Protein AF-A0AA40DIY9-F1 (afdb_monomer)

Structure (mmCIF, N/CA/C/O backbone):
data_AF-A0AA40DIY9-F1
#
_entry.id   AF-A0AA40DIY9-F1
#
loop_
_atom_site.group_PDB
_atom_site.id
_atom_site.type_symbol
_atom_site.label_atom_id
_atom_site.label_alt_id
_atom_site.label_comp_id
_atom_site.label_asym_id
_atom_site.label_entity_id
_atom_site.label_seq_id
_atom_site.pdbx_PDB_ins_code
_atom_site.Cartn_x
_atom_site.Cartn_y
_atom_site.Cartn_z
_atom_site.occupancy
_atom_site.B_iso_or_equiv
_atom_site.auth_seq_id
_atom_site.auth_comp_id
_atom_site.auth_asym_id
_atom_site.auth_atom_id
_atom_site.pdbx_PDB_model_num
ATOM 1 N N . MET A 1 1 ? -14.950 52.501 12.209 1.00 40.06 1 MET A N 1
ATOM 2 C CA . MET A 1 1 ? -16.299 52.860 12.705 1.00 40.06 1 MET A CA 1
ATOM 3 C C . MET A 1 1 ? -16.902 51.614 13.332 1.00 40.06 1 MET A C 1
ATOM 5 O O . MET A 1 1 ? -16.669 50.549 12.782 1.00 40.06 1 MET A O 1
ATOM 9 N N . VAL A 1 2 ? -17.634 51.785 14.444 1.00 35.88 2 VAL A N 1
ATOM 10 C CA . VAL A 1 2 ? -18.049 50.784 15.462 1.00 35.88 2 VAL A CA 1
ATOM 11 C C . VAL A 1 2 ? -16.877 50.374 16.380 1.00 35.88 2 VAL A C 1
ATOM 13 O O . VAL A 1 2 ? -15.946 49.741 15.910 1.00 35.88 2 VAL A O 1
ATOM 16 N N . GLY A 1 3 ? -16.747 50.739 17.662 1.00 34.16 3 GLY A N 1
ATOM 17 C CA . GLY A 1 3 ? -17.582 51.506 18.591 1.00 34.16 3 GLY A CA 1
ATOM 18 C C . GLY A 1 3 ? -18.170 50.629 19.708 1.00 34.16 3 GLY A C 1
ATOM 19 O O . GLY A 1 3 ? -18.966 49.760 19.381 1.00 34.16 3 GLY A O 1
ATOM 20 N N . VAL A 1 4 ? -17.876 50.992 20.978 1.00 34.03 4 VAL A N 1
ATOM 21 C CA . VAL A 1 4 ? -18.631 50.678 22.231 1.00 34.03 4 VAL A CA 1
ATOM 22 C C . VAL A 1 4 ? -18.328 49.291 22.856 1.00 34.03 4 VAL A C 1
ATOM 24 O O . VAL A 1 4 ? -18.263 48.313 22.130 1.00 34.03 4 VAL A O 1
ATOM 27 N N . SER A 1 5 ? -18.166 49.052 24.170 1.00 33.41 5 SER A N 1
ATOM 28 C CA . SER A 1 5 ? -17.975 49.858 25.396 1.00 33.41 5 SER A CA 1
ATOM 29 C C . SER A 1 5 ? -17.566 48.948 26.574 1.00 33.41 5 SER A C 1
ATOM 31 O O . SER A 1 5 ? -17.775 47.739 26.546 1.00 33.41 5 SER A O 1
ATOM 33 N N . HIS A 1 6 ? -17.048 49.579 27.633 1.00 38.16 6 HIS A N 1
ATOM 34 C CA . HIS A 1 6 ? -16.826 49.057 28.986 1.00 38.16 6 HIS A CA 1
ATOM 35 C C . HIS A 1 6 ? -18.091 48.584 29.734 1.00 38.16 6 HIS A C 1
ATOM 37 O O . HIS A 1 6 ? -19.139 49.213 29.635 1.00 38.16 6 HIS A O 1
ATOM 43 N N . CYS A 1 7 ? -17.906 47.586 30.607 1.00 35.97 7 CYS A N 1
ATOM 44 C CA . CYS A 1 7 ? -18.539 47.367 31.925 1.00 35.97 7 CYS A CA 1
ATOM 45 C C . CYS A 1 7 ? -17.728 46.230 32.597 1.00 35.97 7 CYS A C 1
ATOM 47 O O . CYS A 1 7 ? -17.281 45.332 31.900 1.00 35.97 7 CYS A O 1
ATOM 49 N N . GLY A 1 8 ? -17.426 46.145 33.890 1.00 31.84 8 GLY A N 1
ATOM 50 C CA . GLY A 1 8 ? -17.851 46.860 35.085 1.00 31.84 8 GLY A CA 1
ATOM 51 C C . GLY A 1 8 ? -17.705 45.887 36.268 1.00 31.84 8 GLY A C 1
ATOM 52 O O . GLY A 1 8 ? -18.360 44.856 36.286 1.00 31.84 8 GLY A O 1
ATOM 53 N N . LEU A 1 9 ? -16.786 46.208 37.184 1.00 36.03 9 LEU A N 1
ATOM 54 C CA . LEU A 1 9 ? -16.659 45.820 38.602 1.00 36.03 9 LEU A CA 1
ATOM 55 C C . LEU A 1 9 ? -17.680 44.846 39.234 1.00 36.03 9 LEU A C 1
ATOM 57 O O . LEU A 1 9 ? -18.870 45.137 39.252 1.00 36.03 9 LEU A O 1
ATOM 61 N N . ALA A 1 10 ? -17.171 43.868 40.001 1.00 37.19 10 ALA A N 1
ATOM 62 C CA . ALA A 1 10 ? -17.654 43.596 41.365 1.00 37.19 10 ALA A CA 1
ATOM 63 C C . ALA A 1 10 ? -16.645 42.762 42.180 1.00 37.19 10 ALA A C 1
ATOM 65 O O . ALA A 1 10 ? -16.487 41.560 41.995 1.00 37.19 10 ALA A O 1
ATOM 66 N N . SER A 1 11 ? -15.985 43.427 43.123 1.00 42.69 11 SER A N 1
ATOM 67 C CA . SER A 1 11 ? -15.314 42.847 44.283 1.00 42.69 11 SER A CA 1
ATOM 68 C C . SER A 1 11 ? -16.325 42.654 45.419 1.00 42.69 11 SER A C 1
ATOM 70 O O . SER A 1 11 ? -17.204 43.496 45.600 1.00 42.69 11 SER A O 1
ATOM 72 N N . ARG A 1 12 ? -16.175 41.609 46.247 1.00 37.09 12 ARG A N 1
ATOM 73 C CA . ARG A 1 12 ? -16.638 41.649 47.646 1.00 37.09 12 ARG A CA 1
ATOM 74 C C . ARG A 1 12 ? -15.785 40.778 48.584 1.00 37.09 12 ARG A C 1
ATOM 76 O O . ARG A 1 12 ? -15.276 39.753 48.135 1.00 37.09 12 ARG A O 1
ATOM 83 N N . PRO A 1 13 ? -15.626 41.181 49.862 1.00 49.66 13 PRO A N 1
ATOM 84 C CA . PRO A 1 13 ? -14.646 40.623 50.792 1.00 49.66 13 PRO A CA 1
ATOM 85 C C . PRO A 1 13 ? -15.262 39.840 51.973 1.00 49.66 13 PRO A C 1
ATOM 87 O O . PRO A 1 13 ? -16.430 40.005 52.302 1.00 49.66 13 PRO A O 1
ATOM 90 N N . GLY A 1 14 ? -14.409 39.030 52.610 1.00 39.12 14 GLY A N 1
ATOM 91 C CA . GLY A 1 14 ? -14.173 38.897 54.060 1.00 39.12 14 GLY A CA 1
ATOM 92 C C . GLY A 1 14 ? -15.314 38.780 55.090 1.00 39.12 14 GLY A C 1
ATOM 93 O O . GLY A 1 14 ? -16.112 39.690 55.259 1.00 39.12 14 GLY A O 1
ATOM 94 N N . GLY A 1 15 ? -15.177 37.756 55.948 1.00 38.31 15 GLY A N 1
ATOM 95 C CA . GLY A 1 15 ? -15.178 37.928 57.412 1.00 38.31 15 GLY A CA 1
ATOM 96 C C . GLY A 1 15 ? -16.456 37.558 58.178 1.00 38.31 15 GLY A C 1
ATOM 97 O O . GLY A 1 15 ? -17.467 38.229 58.038 1.00 38.31 15 GLY A O 1
ATOM 98 N N . HIS A 1 16 ? -16.383 36.553 59.063 1.00 41.03 16 HIS A N 1
ATOM 99 C CA . HIS A 1 16 ? -16.423 36.727 60.530 1.00 41.03 16 HIS A CA 1
ATOM 100 C C . HIS A 1 16 ? -16.767 35.444 61.311 1.00 41.03 16 HIS A C 1
ATOM 102 O O . HIS A 1 16 ? -17.679 34.684 61.005 1.00 41.03 16 HIS A O 1
ATOM 108 N N . THR A 1 17 ? -15.981 35.284 62.370 1.00 45.53 17 THR A N 1
ATOM 109 C CA . THR A 1 17 ? -16.066 34.421 63.551 1.00 45.53 17 THR A CA 1
ATOM 110 C C . THR A 1 17 ? -17.270 34.709 64.455 1.00 45.53 17 THR A C 1
ATOM 112 O O . THR A 1 17 ? -17.661 35.867 64.583 1.00 45.53 17 THR A O 1
ATOM 115 N N . GLY A 1 18 ? -17.702 33.717 65.241 1.00 36.50 18 GLY A N 1
ATOM 116 C CA . GLY A 1 18 ? -18.423 33.961 66.497 1.00 36.50 18 GLY A CA 1
ATOM 117 C C . GLY A 1 18 ? -19.209 32.755 67.007 1.00 36.50 18 GLY A C 1
ATOM 118 O O . GLY A 1 18 ? -20.277 32.460 66.489 1.00 36.50 18 GLY A O 1
ATOM 119 N N . GLY A 1 19 ? -18.686 32.069 68.030 1.00 39.91 19 GLY A N 1
ATOM 120 C CA . GLY A 1 19 ? -19.475 31.145 68.855 1.00 39.91 19 GLY A CA 1
ATOM 121 C C . GLY A 1 19 ? -20.434 31.898 69.782 1.00 39.91 19 GLY A C 1
ATOM 122 O O . GLY A 1 19 ? -20.435 33.116 69.765 1.00 39.91 19 GLY A O 1
ATOM 123 N N . TRP A 1 20 ? -21.239 31.176 70.563 1.00 38.78 20 TRP A N 1
ATOM 124 C CA . TRP A 1 20 ? -21.561 31.388 71.989 1.00 38.78 20 TRP A CA 1
ATOM 125 C C . TRP A 1 20 ? -22.696 30.425 72.384 1.00 38.78 20 TRP A C 1
ATOM 127 O O . TRP A 1 20 ? -23.584 30.104 71.599 1.00 38.78 20 TRP A O 1
ATOM 137 N N . TRP A 1 21 ? -22.576 29.905 73.600 1.00 37.34 21 TRP A N 1
ATOM 138 C CA . TRP A 1 21 ? -23.394 28.873 74.234 1.00 37.34 21 TRP A CA 1
ATOM 139 C C . TRP A 1 21 ? -24.618 29.445 74.975 1.00 37.34 21 TRP A C 1
ATOM 141 O O . TRP A 1 21 ? -24.614 30.615 75.357 1.00 37.34 21 TRP A O 1
ATOM 151 N N . SER A 1 22 ? -25.511 28.516 75.365 1.00 37.97 22 SER A N 1
ATOM 152 C CA . SER A 1 22 ? -26.313 28.478 76.614 1.00 37.97 22 SER A CA 1
ATOM 153 C C . SER A 1 22 ? -27.826 28.839 76.541 1.00 37.97 22 SER A C 1
ATOM 155 O O . SER A 1 22 ? -28.269 29.380 75.534 1.00 37.97 22 SER A O 1
ATOM 157 N N . PRO A 1 23 ? -28.666 28.428 77.528 1.00 55.81 23 PRO A N 1
ATOM 158 C CA . PRO A 1 23 ? -29.542 27.250 77.395 1.00 55.81 23 PRO A CA 1
ATOM 159 C C . PRO A 1 23 ? -31.010 27.483 77.856 1.00 55.81 23 PRO A C 1
ATOM 161 O O . PRO A 1 23 ? -31.366 28.574 78.286 1.00 55.81 23 PRO A O 1
ATOM 164 N N . ALA A 1 24 ? -31.794 26.389 77.879 1.00 36.84 24 ALA A N 1
ATOM 165 C CA . ALA A 1 24 ? -32.892 26.060 78.816 1.00 36.84 24 ALA A CA 1
ATOM 166 C C . ALA A 1 24 ? -34.335 25.957 78.269 1.00 36.84 24 ALA A C 1
ATOM 168 O O . ALA A 1 24 ? -34.846 26.862 77.625 1.00 36.84 24 ALA A O 1
ATOM 169 N N . GLY A 1 25 ? -34.991 24.862 78.699 1.00 34.62 25 GLY A N 1
ATOM 170 C CA . GLY A 1 25 ? -36.447 24.654 78.787 1.00 34.62 25 GLY A CA 1
ATOM 171 C C . GLY A 1 25 ? -37.107 24.276 77.461 1.00 34.62 25 GLY A C 1
ATOM 172 O O . GLY A 1 25 ? -36.990 25.005 76.496 1.00 34.62 25 GLY A O 1
ATOM 173 N N . GLY A 1 26 ? -37.809 23.161 77.287 1.00 38.66 26 GLY A N 1
ATOM 174 C CA . GLY A 1 26 ? -38.657 22.410 78.206 1.00 38.66 26 GLY A CA 1
ATOM 175 C C . GLY A 1 26 ? -39.957 22.099 77.445 1.00 38.66 26 GLY A C 1
ATOM 176 O O . GLY A 1 26 ? -40.396 22.929 76.664 1.00 38.66 26 GLY A O 1
ATOM 177 N N . GLN A 1 27 ? -40.552 20.929 77.697 1.00 46.62 27 GLN A N 1
ATOM 178 C CA . GLN A 1 27 ? -41.795 20.398 77.098 1.00 46.62 27 GLN A CA 1
ATOM 179 C C . GLN A 1 27 ? -41.682 19.808 75.685 1.00 46.62 27 GLN A C 1
ATOM 181 O O . GLN A 1 27 ? -41.658 20.512 74.694 1.00 46.62 27 GLN A O 1
ATOM 186 N N . GLU A 1 28 ? -41.678 18.475 75.619 1.00 42.97 28 GLU A N 1
ATOM 187 C CA . GLU A 1 28 ? -42.748 17.676 74.996 1.00 42.97 28 GLU A CA 1
ATOM 188 C C . GLU A 1 28 ? -42.272 16.223 74.929 1.00 42.97 28 GLU A C 1
ATOM 190 O O . GLU A 1 28 ? -41.480 15.813 74.086 1.00 42.97 28 GLU A O 1
ATOM 195 N N . ARG A 1 29 ? -42.711 15.419 75.897 1.00 48.06 29 ARG A N 1
ATOM 196 C CA . ARG A 1 29 ? -42.368 13.999 75.984 1.00 48.06 29 ARG A CA 1
ATOM 197 C C . ARG A 1 29 ? -43.652 13.187 76.057 1.00 48.06 29 ARG A C 1
ATOM 199 O O . ARG A 1 29 ? -43.881 12.586 77.087 1.00 48.06 29 ARG A O 1
ATOM 206 N N . TYR A 1 30 ? -44.476 13.190 75.003 1.00 48.62 30 TYR A N 1
ATOM 207 C CA . TYR A 1 30 ? -45.591 12.237 74.836 1.00 48.62 30 TYR A CA 1
ATOM 208 C C . TYR A 1 30 ? -46.055 12.081 73.366 1.00 48.62 30 TYR A C 1
ATOM 210 O O . TYR A 1 30 ? -47.241 12.183 73.096 1.00 48.62 30 TYR A O 1
ATOM 218 N N . GLN A 1 31 ? -45.164 11.805 72.398 1.00 48.78 31 GLN A N 1
ATOM 219 C CA . GLN A 1 31 ? -45.584 11.349 71.045 1.00 48.78 31 GLN A CA 1
ATOM 220 C C . GLN A 1 31 ? -44.638 10.334 70.354 1.00 48.78 31 GLN A C 1
ATOM 222 O O . GLN A 1 31 ? -44.775 10.052 69.168 1.00 48.78 31 GLN A O 1
ATOM 227 N N . HIS A 1 32 ? -43.687 9.715 71.061 1.00 48.44 32 HIS A N 1
ATOM 228 C CA . HIS A 1 32 ? -42.569 9.024 70.391 1.00 48.44 32 HIS A CA 1
ATOM 229 C C . HIS A 1 32 ? -42.749 7.536 70.027 1.00 48.44 32 HIS A C 1
ATOM 231 O O . HIS A 1 32 ? -41.785 6.919 69.577 1.00 48.44 32 HIS A O 1
ATOM 237 N N . SER A 1 33 ? -43.942 6.944 70.160 1.00 48.38 33 SER A N 1
ATOM 238 C CA . SER A 1 33 ? -44.125 5.502 69.883 1.00 48.38 33 SER A CA 1
ATOM 239 C C . SER A 1 33 ? -44.845 5.151 68.578 1.00 48.38 33 SER A C 1
ATOM 241 O O . SER A 1 33 ? -44.789 3.990 68.188 1.00 48.38 33 SER A O 1
ATOM 243 N N . TYR A 1 34 ? -45.415 6.116 67.847 1.00 48.53 34 TYR A N 1
ATOM 244 C CA . TYR A 1 34 ? -45.903 5.873 66.475 1.00 48.53 34 TYR A CA 1
ATOM 245 C C . TYR A 1 34 ? -44.828 6.121 65.397 1.00 48.53 34 TYR A C 1
ATOM 247 O O . TYR A 1 34 ? -44.904 5.585 64.300 1.00 48.53 34 TYR A O 1
ATOM 255 N N . SER A 1 35 ? -43.749 6.834 65.738 1.00 56.72 35 SER A N 1
ATOM 256 C CA . SER A 1 35 ? -42.709 7.257 64.788 1.00 56.72 35 SER A CA 1
ATOM 257 C C . SER A 1 35 ? -41.799 6.125 64.281 1.00 56.72 35 SER A C 1
ATOM 259 O O . SER A 1 35 ? -41.345 6.179 63.141 1.00 56.72 35 SER A O 1
ATOM 261 N N . ILE A 1 36 ? -41.532 5.080 65.075 1.00 59.09 36 ILE A N 1
ATOM 262 C CA . ILE A 1 36 ? -40.576 4.027 64.672 1.00 59.09 36 ILE A CA 1
ATOM 263 C C . ILE A 1 36 ? -41.173 3.087 63.615 1.00 59.09 36 ILE A C 1
ATOM 265 O O . ILE A 1 36 ? -40.445 2.607 62.744 1.00 59.09 36 ILE A O 1
ATOM 269 N N . PHE A 1 37 ? -42.482 2.823 63.673 1.00 62.56 37 PHE A N 1
ATOM 270 C CA . PHE A 1 37 ? -43.144 1.966 62.686 1.00 62.56 37 PHE A CA 1
ATOM 271 C C . PHE A 1 37 ? -43.248 2.670 61.326 1.00 62.56 37 PHE A C 1
ATOM 273 O O . PHE A 1 37 ? -42.903 2.068 60.309 1.00 62.56 37 PHE A O 1
ATOM 280 N N . ASP A 1 38 ? -43.581 3.963 61.321 1.00 70.25 38 ASP A N 1
ATOM 281 C CA . ASP A 1 38 ? -43.620 4.780 60.102 1.00 70.25 38 ASP A CA 1
ATOM 282 C C . ASP A 1 38 ? -42.229 5.002 59.491 1.00 70.25 38 ASP A C 1
ATOM 284 O O . ASP A 1 38 ? -42.074 4.930 58.273 1.00 70.25 38 ASP A O 1
ATOM 288 N N . LEU A 1 39 ? -41.184 5.173 60.314 1.00 76.69 39 LEU A N 1
ATOM 289 C CA . LEU A 1 39 ? -39.798 5.291 59.835 1.00 76.69 39 LEU A CA 1
ATOM 290 C C . LEU A 1 39 ? -39.308 4.017 59.137 1.00 76.69 39 LEU A C 1
ATOM 292 O O . LEU A 1 39 ? -38.658 4.094 58.094 1.00 76.69 39 LEU A O 1
ATOM 296 N N . LYS A 1 40 ? -39.635 2.837 59.680 1.00 78.19 40 LYS A N 1
ATOM 297 C CA . LYS A 1 40 ? -39.294 1.560 59.034 1.00 78.19 40 LYS A CA 1
ATOM 298 C C . LYS A 1 40 ? -40.066 1.368 57.733 1.00 78.19 40 LYS A C 1
ATOM 300 O O . LYS A 1 40 ? -39.484 0.923 56.746 1.00 78.19 40 LYS A O 1
ATOM 305 N N . HIS A 1 41 ? -41.339 1.755 57.711 1.00 80.50 41 HIS A N 1
ATOM 306 C CA . HIS A 1 41 ? -42.162 1.673 56.510 1.00 80.50 41 HIS A CA 1
ATOM 307 C C . HIS A 1 41 ? -41.680 2.639 55.411 1.00 80.50 41 HIS A C 1
ATOM 309 O O . HIS A 1 41 ? -41.638 2.261 54.239 1.00 80.50 41 HIS A O 1
ATOM 315 N N . GLN A 1 42 ? -41.252 3.855 55.769 1.00 83.06 42 GLN A N 1
ATOM 316 C CA . GLN A 1 42 ? -40.657 4.809 54.827 1.00 83.06 42 GLN A CA 1
ATOM 317 C C . GLN A 1 42 ? -39.306 4.336 54.286 1.00 83.06 42 GLN A C 1
ATOM 319 O O . GLN A 1 42 ? -39.071 4.430 53.082 1.00 83.06 42 GLN A O 1
ATOM 324 N N . GLN A 1 43 ? -38.431 3.786 55.135 1.00 87.00 43 GLN A N 1
ATOM 325 C CA . GLN A 1 43 ? -37.158 3.223 54.672 1.00 87.00 43 GLN A CA 1
ATOM 326 C C . GLN A 1 43 ? -37.367 2.052 53.711 1.00 87.00 43 GLN A C 1
ATOM 328 O O . GLN A 1 43 ? -36.678 1.954 52.696 1.00 87.00 43 GLN A O 1
ATOM 333 N N . GLN A 1 44 ? -38.341 1.187 53.994 1.00 89.75 44 GLN A N 1
ATOM 334 C CA . GLN A 1 44 ? -38.646 0.050 53.133 1.00 89.75 44 GLN A CA 1
ATOM 335 C C . GLN A 1 44 ? -39.222 0.493 51.779 1.00 89.75 44 GLN A C 1
ATOM 337 O O . GLN A 1 44 ? -38.835 -0.052 50.746 1.00 89.75 44 GLN A O 1
ATOM 342 N N . GLN A 1 45 ? -40.073 1.524 51.757 1.00 87.75 45 GLN A N 1
ATOM 343 C CA . GLN A 1 45 ? -40.572 2.113 50.509 1.00 87.75 45 GLN A CA 1
ATOM 344 C C . GLN A 1 45 ? -39.465 2.803 49.701 1.00 87.75 45 GLN A C 1
ATOM 346 O O . GLN A 1 45 ? -39.414 2.636 48.484 1.00 87.75 45 GLN A O 1
ATOM 351 N N . GLN A 1 46 ? -38.542 3.523 50.347 1.00 89.44 46 GLN A N 1
ATOM 352 C CA . GLN A 1 46 ? -37.397 4.128 49.655 1.00 89.44 46 GLN A CA 1
ATOM 353 C C . GLN A 1 46 ? -36.467 3.076 49.044 1.00 89.44 46 GLN A C 1
ATOM 355 O O . GLN A 1 46 ? -36.028 3.244 47.907 1.00 89.44 46 GLN A O 1
ATOM 360 N N . GLN A 1 47 ? -36.205 1.973 49.750 1.00 89.06 47 GLN A N 1
ATOM 361 C CA . GLN A 1 47 ? -35.409 0.871 49.203 1.00 89.06 47 GLN A CA 1
ATOM 362 C C . GLN A 1 47 ? -36.100 0.193 48.017 1.00 89.06 47 GLN A C 1
ATOM 364 O O . GLN A 1 47 ? -35.447 -0.076 47.011 1.00 89.06 47 GLN A O 1
ATOM 369 N N . GLN A 1 48 ? -37.413 -0.041 48.093 1.00 89.56 48 GLN A N 1
ATOM 370 C CA . GLN A 1 48 ? -38.170 -0.598 46.968 1.00 89.56 48 GLN A CA 1
ATOM 371 C C . GLN A 1 48 ? -38.173 0.343 45.760 1.00 89.56 48 GLN A C 1
ATOM 373 O O . GLN A 1 48 ? -38.007 -0.116 44.633 1.00 89.56 48 GLN A O 1
ATOM 378 N N . HIS A 1 49 ? -38.291 1.653 45.984 1.00 87.62 49 HIS A N 1
ATOM 379 C CA . HIS A 1 49 ? -38.259 2.631 44.903 1.00 87.62 49 HIS A CA 1
ATOM 380 C C . HIS A 1 49 ? -36.872 2.726 44.250 1.00 87.62 49 HIS A C 1
ATOM 382 O O . HIS A 1 49 ? -36.779 2.763 43.029 1.00 87.62 49 HIS A O 1
ATOM 388 N N . GLN A 1 50 ? -35.786 2.671 45.030 1.00 87.31 50 GLN A N 1
ATOM 389 C CA . GLN A 1 50 ? -34.425 2.600 44.481 1.00 87.31 50 GLN A CA 1
ATOM 390 C C . GLN A 1 50 ? -34.178 1.304 43.698 1.00 87.31 50 GLN A C 1
ATOM 392 O O . GLN A 1 50 ? -33.543 1.342 42.648 1.00 87.31 50 GLN A O 1
ATOM 397 N N . GLN A 1 51 ? -34.696 0.164 44.166 1.00 83.19 51 GLN A N 1
ATOM 398 C CA . GLN A 1 51 ? -34.592 -1.104 43.436 1.00 83.19 51 GLN A CA 1
ATOM 399 C C . GLN A 1 51 ? -35.390 -1.080 42.129 1.00 83.19 51 GLN A C 1
ATOM 401 O O . GLN A 1 51 ? -34.880 -1.536 41.108 1.00 83.19 51 GLN A O 1
ATOM 406 N N . GLN A 1 52 ? -36.594 -0.499 42.132 1.00 84.50 52 GLN A N 1
ATOM 407 C CA . GLN A 1 52 ? -37.390 -0.315 40.917 1.00 84.50 52 GLN A CA 1
ATOM 408 C C . GLN A 1 52 ? -36.727 0.651 39.938 1.00 84.50 52 GLN A C 1
ATOM 410 O O . GLN A 1 52 ? -36.679 0.345 38.754 1.00 84.50 52 GLN A O 1
ATOM 415 N N . GLN A 1 53 ? -36.144 1.758 40.409 1.00 80.75 53 GLN A N 1
ATOM 416 C CA . GLN A 1 53 ? -35.386 2.669 39.548 1.00 80.75 53 GLN A CA 1
ATOM 417 C C . GLN A 1 53 ? -34.133 1.999 38.973 1.00 80.75 53 GLN A C 1
ATOM 419 O O . GLN A 1 53 ? -33.827 2.206 37.809 1.00 80.75 53 GLN A O 1
ATOM 424 N N . GLN A 1 54 ? -33.433 1.149 39.731 1.00 72.69 54 GLN A N 1
ATOM 425 C CA . GLN A 1 54 ? -32.301 0.378 39.202 1.00 72.69 54 GLN A CA 1
ATOM 426 C C . GLN A 1 54 ? -32.728 -0.713 38.210 1.00 72.69 54 GLN A C 1
ATOM 428 O O . GLN A 1 54 ? -31.982 -1.007 37.279 1.00 72.69 54 GLN A O 1
ATOM 433 N N . GLN A 1 55 ? -33.899 -1.329 38.393 1.00 66.62 55 GLN A N 1
ATOM 434 C CA . GLN A 1 55 ? -34.448 -2.296 37.438 1.00 66.62 55 GLN A CA 1
ATOM 435 C C . GLN A 1 55 ? -34.943 -1.615 36.165 1.00 66.62 55 GLN A C 1
ATOM 437 O O . GLN A 1 55 ? -34.564 -2.053 35.088 1.00 66.62 55 GLN A O 1
ATOM 442 N N . GLN A 1 56 ? -35.683 -0.511 36.278 1.00 67.69 56 GLN A N 1
ATOM 443 C CA . GLN A 1 56 ? -36.093 0.290 35.127 1.00 67.69 56 GLN A CA 1
ATOM 444 C C . GLN A 1 56 ? -34.890 0.881 34.405 1.00 67.69 56 GLN A C 1
ATOM 446 O O . GLN A 1 56 ? -34.845 0.801 33.194 1.00 67.69 56 GLN A O 1
ATOM 451 N N . HIS A 1 57 ? -33.858 1.355 35.107 1.00 63.00 57 HIS A N 1
ATOM 452 C CA . HIS A 1 57 ? -32.631 1.810 34.454 1.00 63.00 57 HIS A CA 1
ATOM 453 C C . HIS A 1 57 ? -31.902 0.663 33.735 1.00 63.00 57 HIS A C 1
ATOM 455 O O . HIS A 1 57 ? -31.300 0.908 32.703 1.00 63.00 57 HIS A O 1
ATOM 461 N N . LYS A 1 58 ? -31.974 -0.588 34.215 1.00 55.78 58 LYS A N 1
ATOM 462 C CA . LYS A 1 58 ? -31.421 -1.765 33.511 1.00 55.78 58 LYS A CA 1
ATOM 463 C C . LYS A 1 58 ? -32.282 -2.242 32.335 1.00 55.78 58 LYS A C 1
ATOM 465 O O . LYS A 1 58 ? -31.741 -2.806 31.386 1.00 55.78 58 LYS A O 1
ATOM 470 N N . GLU A 1 59 ? -33.599 -2.061 32.409 1.00 55.88 59 GLU A N 1
ATOM 471 C CA . GLU A 1 59 ? -34.548 -2.390 31.338 1.00 55.88 59 GLU A CA 1
ATOM 472 C C . GLU A 1 59 ? -34.575 -1.304 30.245 1.00 55.88 59 GLU A C 1
ATOM 474 O O . GLU A 1 59 ? -34.562 -1.648 29.066 1.00 55.88 59 GLU A O 1
ATOM 479 N N . ASP A 1 60 ? -34.496 -0.021 30.616 1.00 56.22 60 ASP A N 1
ATOM 480 C CA . ASP A 1 60 ? -34.361 1.140 29.720 1.00 56.22 60 ASP A CA 1
ATOM 481 C C . ASP A 1 60 ? -32.941 1.271 29.152 1.00 56.22 60 ASP A C 1
ATOM 483 O O . ASP A 1 60 ? -32.776 1.701 28.012 1.00 56.22 60 ASP A O 1
ATOM 487 N N . GLU A 1 61 ? -31.907 0.817 29.877 1.00 51.62 61 GLU A N 1
ATOM 488 C CA . GLU A 1 61 ? -30.580 0.583 29.283 1.00 51.62 61 GLU A CA 1
ATOM 489 C C . GLU A 1 61 ? -30.584 -0.558 28.275 1.00 51.62 61 GLU A C 1
ATOM 491 O O . GLU A 1 61 ? -29.541 -0.786 27.658 1.00 51.62 61 GLU A O 1
ATOM 496 N N . GLY A 1 62 ? -31.720 -1.260 28.115 1.00 47.09 62 GLY A N 1
ATOM 497 C CA . GLY A 1 62 ? -31.956 -2.258 27.088 1.00 47.09 62 GLY A CA 1
ATOM 498 C C . GLY A 1 62 ? -30.685 -3.035 26.848 1.00 47.09 62 GLY A C 1
ATOM 499 O O . GLY A 1 62 ? -30.111 -2.880 25.767 1.00 47.09 62 GLY A O 1
ATOM 500 N N . ILE A 1 63 ? -30.190 -3.730 27.894 1.00 50.97 63 ILE A N 1
ATOM 501 C CA . ILE A 1 63 ? -28.927 -4.476 27.866 1.00 50.97 63 ILE A CA 1
ATOM 502 C C . ILE A 1 63 ? -29.065 -5.487 26.740 1.00 50.97 63 ILE A C 1
ATOM 504 O O . ILE A 1 63 ? -29.505 -6.623 26.903 1.00 50.97 63 ILE A O 1
ATOM 508 N N . THR A 1 64 ? -28.733 -5.017 25.551 1.00 54.34 64 THR A N 1
ATOM 509 C CA . THR A 1 64 ? -28.691 -5.785 24.340 1.00 54.34 64 THR A CA 1
ATOM 510 C C . THR A 1 64 ? -27.499 -6.663 24.619 1.00 54.34 64 THR A C 1
ATOM 512 O O . THR A 1 64 ? -26.368 -6.182 24.680 1.00 54.34 64 THR A O 1
ATOM 515 N N . ILE A 1 65 ? -27.757 -7.920 24.976 1.00 54.81 65 ILE A N 1
ATOM 516 C CA . ILE A 1 65 ? -26.701 -8.895 25.201 1.00 54.81 65 ILE A CA 1
ATOM 517 C C . ILE A 1 65 ? -26.079 -9.109 23.827 1.00 54.81 65 ILE A C 1
ATOM 519 O O . ILE A 1 65 ? -26.531 -9.939 23.040 1.00 54.81 65 ILE A O 1
ATOM 523 N N . TYR A 1 66 ? -25.090 -8.280 23.503 1.00 61.12 66 TYR A N 1
ATOM 524 C CA . TYR A 1 66 ? -24.360 -8.399 22.261 1.00 61.12 66 TYR A CA 1
ATOM 525 C C . TYR A 1 66 ? -23.659 -9.746 22.297 1.00 61.12 66 TYR A C 1
ATOM 527 O O . TYR A 1 66 ? -22.943 -10.076 23.248 1.00 61.12 66 TYR A O 1
ATOM 535 N N . ARG A 1 67 ? -23.904 -10.552 21.269 1.00 67.75 67 ARG A N 1
ATOM 536 C CA . ARG A 1 67 ? -23.249 -11.842 21.125 1.00 67.75 67 ARG A CA 1
ATOM 537 C C . ARG A 1 67 ? -21.752 -11.571 21.002 1.00 67.75 67 ARG A C 1
ATOM 539 O O . ARG A 1 67 ? -21.310 -10.999 20.012 1.00 67.75 67 ARG A O 1
ATOM 546 N N . VAL A 1 68 ? -20.979 -11.948 22.019 1.00 69.75 68 VAL A N 1
ATOM 547 C CA . VAL A 1 68 ? -19.517 -11.921 21.927 1.00 69.75 68 VAL A CA 1
ATOM 548 C C . VAL A 1 68 ? -19.138 -12.950 20.875 1.00 69.75 68 VAL A C 1
ATOM 550 O O . VAL A 1 68 ? -19.274 -14.158 21.083 1.00 69.75 68 VAL A O 1
ATOM 553 N N . GLU A 1 69 ? -18.752 -12.470 19.703 1.00 79.94 69 GLU A N 1
ATOM 554 C CA . GLU A 1 69 ? -18.329 -13.349 18.632 1.00 79.94 69 GLU A CA 1
ATOM 555 C C . GLU A 1 69 ? -16.968 -13.952 18.947 1.00 79.94 69 GLU A C 1
ATOM 557 O O . GLU A 1 69 ? -16.051 -13.286 19.427 1.00 79.94 69 GLU A O 1
ATOM 562 N N . THR A 1 70 ? -16.829 -15.241 18.660 1.00 88.94 70 THR A N 1
ATOM 563 C CA . THR A 1 70 ? -15.556 -15.932 18.825 1.00 88.94 70 THR A CA 1
ATOM 564 C C . THR A 1 70 ? -14.632 -15.626 17.640 1.00 88.94 70 THR A C 1
ATOM 566 O O . THR A 1 70 ? -15.118 -15.444 16.516 1.00 88.94 70 THR A O 1
ATOM 569 N N . PRO A 1 71 ? -13.298 -15.661 17.828 1.00 89.88 71 PRO A N 1
ATOM 570 C CA . PRO A 1 71 ? -12.342 -15.530 16.725 1.00 89.88 71 PRO A CA 1
ATOM 571 C C . PRO A 1 71 ? -12.596 -16.528 15.588 1.00 89.88 71 PRO A C 1
ATOM 573 O O . PRO A 1 71 ? -12.399 -16.207 14.421 1.00 89.88 71 PRO A O 1
ATOM 576 N N . LEU A 1 72 ? -13.107 -17.723 15.909 1.00 93.94 72 LEU A N 1
ATOM 577 C CA . LEU A 1 72 ? -13.475 -18.729 14.913 1.00 93.94 72 LEU A CA 1
ATOM 578 C C . LEU A 1 72 ? -14.627 -18.264 14.007 1.00 93.94 72 LEU A C 1
ATOM 580 O O . LEU A 1 72 ? -14.559 -18.464 12.798 1.00 93.94 72 LEU A O 1
ATOM 584 N N . SER A 1 73 ? -15.660 -17.621 14.564 1.00 92.62 73 SER A N 1
ATOM 585 C CA . SER A 1 73 ? -16.773 -17.063 13.776 1.00 92.62 73 SER A CA 1
ATOM 586 C C . SER A 1 73 ? -16.270 -16.007 12.788 1.00 92.62 73 SER A C 1
ATOM 588 O O . SER A 1 73 ? -16.578 -16.051 11.595 1.00 92.62 73 SER A O 1
ATOM 590 N N . ARG A 1 74 ? -15.415 -15.097 13.270 1.00 93.19 74 ARG A N 1
ATOM 591 C CA . ARG A 1 74 ? -14.778 -14.058 12.446 1.00 93.19 74 ARG A CA 1
ATOM 592 C C . ARG A 1 74 ? -13.885 -14.665 11.366 1.00 93.19 74 ARG A C 1
ATOM 594 O O . ARG A 1 74 ? -13.949 -14.238 10.217 1.00 93.19 74 ARG A O 1
ATOM 601 N N . ALA A 1 75 ? -13.120 -15.704 11.701 1.00 95.88 75 ALA A N 1
ATOM 602 C CA . ALA A 1 75 ? -12.267 -16.414 10.751 1.00 95.88 75 ALA A CA 1
ATOM 603 C C . ALA A 1 75 ? -13.078 -17.048 9.619 1.00 95.88 75 ALA A C 1
ATOM 605 O O . ALA A 1 75 ? -12.723 -16.884 8.456 1.00 95.88 75 ALA A O 1
ATOM 606 N N . VAL A 1 76 ? -14.198 -17.706 9.932 1.00 96.50 76 VAL A N 1
ATOM 607 C CA . VAL A 1 76 ? -15.083 -18.283 8.908 1.00 96.50 76 VAL A CA 1
ATOM 608 C C . VAL A 1 76 ? -15.649 -17.192 7.994 1.00 96.50 76 VAL A C 1
ATOM 610 O O . VAL A 1 76 ? -15.623 -17.352 6.774 1.00 96.50 76 VAL A O 1
ATOM 613 N N . ARG A 1 77 ? -16.104 -16.062 8.555 1.00 94.88 77 ARG A N 1
ATOM 614 C CA . ARG A 1 77 ? -16.627 -14.930 7.765 1.00 94.88 77 ARG A CA 1
ATOM 615 C C . ARG A 1 77 ? -15.562 -14.295 6.868 1.00 94.88 77 ARG A C 1
ATOM 617 O O . ARG A 1 77 ? -15.894 -13.886 5.761 1.00 94.88 77 ARG A O 1
ATOM 624 N N . ALA A 1 78 ? -14.305 -14.267 7.307 1.00 96.56 78 ALA A N 1
ATOM 625 C CA . ALA A 1 78 ? -13.188 -13.678 6.573 1.00 96.56 78 ALA A CA 1
ATOM 626 C C . ALA A 1 78 ? -12.469 -14.634 5.602 1.00 96.56 78 ALA A C 1
ATOM 628 O O . ALA A 1 78 ? -11.550 -14.197 4.908 1.00 96.56 78 ALA A O 1
ATOM 629 N N . LEU A 1 79 ? -12.881 -15.905 5.484 1.00 97.94 79 LEU A N 1
ATOM 630 C CA . LEU A 1 79 ? -12.315 -16.851 4.504 1.00 97.94 79 LEU A CA 1
ATOM 631 C C . LEU A 1 79 ? -12.228 -16.310 3.064 1.00 97.94 79 LEU A C 1
ATOM 633 O O . LEU A 1 79 ? -11.235 -16.619 2.400 1.00 97.94 79 LEU A O 1
ATOM 637 N N . PRO A 1 80 ? -13.175 -15.488 2.560 1.00 98.38 80 PRO A N 1
ATOM 638 C CA . PRO A 1 80 ? -13.045 -14.901 1.230 1.00 98.38 80 PRO A CA 1
ATOM 639 C C . PRO A 1 80 ? -11.760 -14.077 1.026 1.00 98.38 80 PRO A C 1
ATOM 641 O O . PRO A 1 80 ? -11.234 -14.070 -0.082 1.00 98.38 80 PRO A O 1
ATOM 644 N N . LEU A 1 81 ? -11.186 -13.464 2.072 1.00 98.25 81 LEU A N 1
ATOM 645 C CA . LEU A 1 81 ? -9.881 -12.790 1.977 1.00 98.25 81 LEU A CA 1
ATOM 646 C C . LEU A 1 81 ? -8.745 -13.782 1.684 1.00 98.25 81 LEU A C 1
ATOM 648 O O . LEU A 1 81 ? -7.882 -13.508 0.853 1.00 98.25 81 LEU A O 1
ATOM 652 N N . LEU A 1 82 ? -8.755 -14.963 2.309 1.00 98.25 82 LEU A N 1
ATOM 653 C CA . LEU A 1 82 ? -7.758 -16.003 2.027 1.00 98.25 82 LEU A CA 1
ATOM 654 C C . LEU A 1 82 ? -7.934 -16.588 0.624 1.00 98.25 82 LEU A C 1
ATOM 656 O O . LEU A 1 82 ? -6.942 -16.868 -0.046 1.00 98.25 82 LEU A O 1
ATOM 660 N N . LEU A 1 83 ? -9.178 -16.723 0.152 1.00 97.69 83 LEU A N 1
ATOM 661 C CA . LEU A 1 83 ? -9.444 -17.132 -1.227 1.00 97.69 83 LEU A CA 1
ATOM 662 C C . LEU A 1 83 ? -8.858 -16.126 -2.225 1.00 97.69 83 LEU A C 1
ATOM 664 O O . LEU A 1 83 ? -8.208 -16.551 -3.174 1.00 97.69 83 LEU A O 1
ATOM 668 N N . ILE A 1 84 ? -9.007 -14.817 -1.982 1.00 97.50 84 ILE A N 1
ATOM 669 C CA . ILE A 1 84 ? -8.371 -13.776 -2.807 1.00 97.50 84 ILE A CA 1
ATOM 670 C C . ILE A 1 84 ? -6.851 -13.974 -2.864 1.00 97.50 84 ILE A C 1
ATOM 672 O O . ILE A 1 84 ? -6.291 -13.942 -3.952 1.00 97.50 84 ILE A O 1
ATOM 676 N N . SER A 1 85 ? -6.191 -14.242 -1.732 1.00 97.12 85 SER A N 1
ATOM 677 C CA . SER A 1 85 ? -4.741 -14.499 -1.698 1.00 97.12 85 SER A CA 1
ATOM 678 C C . SER A 1 85 ? -4.339 -15.719 -2.542 1.00 97.12 85 SER A C 1
ATOM 680 O O . SER A 1 85 ? -3.384 -15.652 -3.315 1.00 97.12 85 SER A O 1
ATOM 682 N N . VAL A 1 86 ? -5.100 -16.819 -2.455 1.00 95.62 86 VAL A N 1
ATOM 683 C CA . VAL A 1 86 ? -4.862 -18.028 -3.264 1.00 95.62 86 VAL A CA 1
ATOM 684 C C . VAL A 1 86 ? -5.038 -17.740 -4.755 1.00 95.62 86 VAL A C 1
ATOM 686 O O . VAL A 1 86 ? -4.184 -18.126 -5.551 1.00 95.62 86 VAL A O 1
ATOM 689 N N . PHE A 1 87 ? -6.109 -17.042 -5.139 1.00 94.25 87 PHE A N 1
ATOM 690 C CA . PHE A 1 87 ? -6.337 -16.664 -6.535 1.00 94.25 87 PHE A CA 1
ATOM 691 C C . PHE A 1 87 ? -5.259 -15.709 -7.053 1.00 94.25 87 PHE A C 1
ATOM 693 O O . PHE A 1 87 ? -4.748 -15.917 -8.151 1.00 94.25 87 PHE A O 1
ATOM 700 N N . ALA A 1 88 ? -4.853 -14.720 -6.256 1.00 94.12 88 ALA A N 1
ATOM 701 C CA . ALA A 1 88 ? -3.766 -13.812 -6.599 1.00 94.12 88 ALA A CA 1
ATOM 702 C C . ALA A 1 88 ? -2.453 -14.571 -6.843 1.00 94.12 88 ALA A C 1
ATOM 704 O O . ALA A 1 88 ? -1.782 -14.333 -7.845 1.00 94.12 88 ALA A O 1
ATOM 705 N N . TYR A 1 89 ? -2.132 -15.549 -5.990 1.00 92.50 89 TYR A N 1
ATOM 706 C CA . TYR A 1 89 ? -0.940 -16.382 -6.151 1.00 92.50 89 TYR A CA 1
ATOM 707 C C . TYR A 1 89 ? -0.988 -17.233 -7.429 1.00 92.50 89 TYR A C 1
ATOM 709 O O . TYR A 1 89 ? 0.030 -17.414 -8.094 1.00 92.50 89 TYR A O 1
ATOM 717 N N . GLN A 1 90 ? -2.170 -17.737 -7.796 1.00 89.81 90 GLN A N 1
ATOM 718 C CA . GLN A 1 90 ? -2.361 -18.484 -9.041 1.00 89.81 90 GLN A CA 1
ATOM 719 C C . GLN A 1 90 ? -2.200 -17.596 -10.279 1.00 89.81 90 GLN A C 1
ATOM 721 O O . GLN A 1 90 ? -1.528 -18.003 -11.221 1.00 89.81 90 GLN A O 1
ATOM 726 N N . VAL A 1 91 ? -2.771 -16.385 -10.263 1.00 88.00 91 VAL A N 1
ATOM 727 C CA . VAL A 1 91 ? -2.642 -15.395 -11.349 1.00 88.00 91 VAL A CA 1
ATOM 728 C C . VAL A 1 91 ? -1.192 -14.977 -11.560 1.00 88.00 91 VAL A C 1
ATOM 730 O O . VAL A 1 91 ? -0.768 -14.750 -12.688 1.00 88.00 91 VAL A O 1
ATOM 733 N N . TRP A 1 92 ? -0.420 -14.901 -10.478 1.00 80.81 92 TRP A N 1
ATOM 734 C CA . TRP A 1 92 ? 0.974 -14.489 -10.521 1.00 80.81 92 TRP A CA 1
ATOM 735 C C . TRP A 1 92 ? 1.870 -15.398 -11.379 1.00 80.81 92 TRP A C 1
ATOM 737 O O . TRP A 1 92 ? 2.952 -14.947 -11.747 1.00 80.81 92 TRP A O 1
ATOM 747 N N . CYS A 1 93 ? 1.457 -16.640 -11.699 1.00 76.56 93 CYS A N 1
ATOM 748 C CA . CYS A 1 93 ? 2.161 -17.608 -12.565 1.00 76.56 93 CYS A CA 1
ATOM 749 C C . CYS A 1 93 ? 3.703 -17.552 -12.458 1.00 76.56 93 CYS A C 1
ATOM 751 O O . CYS A 1 93 ? 4.417 -17.708 -13.450 1.00 76.56 93 CYS A O 1
ATOM 753 N N . LEU A 1 94 ? 4.246 -17.325 -11.249 1.00 75.38 94 LEU A N 1
ATOM 754 C CA . LEU A 1 94 ? 5.669 -16.997 -11.067 1.00 75.38 94 LEU A CA 1
ATOM 755 C C . LEU A 1 94 ? 6.588 -18.096 -11.599 1.00 75.38 94 LEU A C 1
ATOM 757 O O . LEU A 1 94 ? 7.721 -17.824 -11.984 1.00 75.38 94 LEU A O 1
ATOM 761 N N . GLN A 1 95 ? 6.105 -19.337 -11.613 1.00 79.88 95 GLN A N 1
ATOM 762 C CA . GLN A 1 95 ? 6.853 -20.484 -12.114 1.00 79.88 95 GLN A CA 1
ATOM 763 C C . GLN A 1 95 ? 7.274 -20.301 -13.578 1.00 79.88 95 GLN A C 1
ATOM 765 O O . GLN A 1 95 ? 8.394 -20.673 -13.923 1.00 79.88 95 GLN A O 1
ATOM 770 N N . ASP A 1 96 ? 6.437 -19.652 -14.388 1.00 82.94 96 ASP A N 1
ATOM 771 C CA . ASP A 1 96 ? 6.692 -19.433 -15.813 1.00 82.94 96 ASP A CA 1
ATOM 772 C C . ASP A 1 96 ? 7.428 -18.110 -16.067 1.00 82.94 96 ASP A C 1
ATOM 774 O O . ASP A 1 96 ? 8.279 -18.021 -16.953 1.00 82.94 96 ASP A O 1
ATOM 778 N N . ALA A 1 97 ? 7.165 -17.084 -15.252 1.00 85.62 97 ALA A N 1
ATOM 779 C CA . ALA A 1 97 ? 7.751 -15.758 -15.441 1.00 85.62 97 ALA A CA 1
ATOM 780 C C . ALA A 1 97 ? 9.169 -15.611 -14.858 1.00 85.62 97 ALA A C 1
ATOM 782 O O . ALA A 1 97 ? 9.997 -14.875 -15.399 1.00 85.62 97 ALA A O 1
ATOM 783 N N . VAL A 1 98 ? 9.491 -16.321 -13.769 1.00 90.00 98 VAL A N 1
ATOM 784 C CA . VAL A 1 98 ? 10.817 -16.260 -13.126 1.00 90.00 98 VAL A CA 1
ATOM 785 C C . VAL A 1 98 ? 11.953 -16.725 -14.051 1.00 90.00 98 VAL A C 1
ATOM 787 O O . VAL A 1 98 ? 12.996 -16.068 -14.046 1.00 90.00 98 VAL A O 1
ATOM 790 N N . PRO A 1 99 ? 11.825 -17.809 -14.845 1.00 92.06 99 PRO A N 1
ATOM 791 C CA . PRO A 1 99 ? 12.828 -18.168 -15.848 1.00 92.06 99 PRO A CA 1
ATOM 792 C C . PRO A 1 99 ? 13.125 -17.029 -16.831 1.00 92.06 99 PRO A C 1
ATOM 794 O O . PRO A 1 99 ? 14.289 -16.689 -17.024 1.00 92.06 99 PRO A O 1
ATOM 797 N N . VAL A 1 100 ? 12.088 -16.367 -17.356 1.00 90.38 100 VAL A N 1
ATOM 798 C CA . VAL A 1 100 ? 12.239 -15.237 -18.289 1.00 90.38 100 VAL A CA 1
ATOM 799 C C . VAL A 1 100 ? 12.936 -14.051 -17.616 1.00 90.38 100 VAL A C 1
ATOM 801 O O . VAL A 1 100 ? 13.865 -13.471 -18.180 1.00 90.38 100 VAL A O 1
ATOM 804 N N . ALA A 1 101 ? 12.565 -13.733 -16.372 1.00 92.06 101 ALA A N 1
ATOM 805 C CA . ALA A 1 101 ? 13.232 -12.693 -15.590 1.00 92.06 101 ALA A CA 1
ATOM 806 C C . ALA A 1 101 ? 14.718 -13.018 -15.333 1.00 92.06 101 ALA A C 1
ATOM 808 O O . ALA A 1 101 ? 15.580 -12.140 -15.401 1.00 92.06 101 ALA A O 1
ATOM 809 N N . LYS A 1 102 ? 15.050 -14.291 -15.080 1.00 93.88 102 LYS A N 1
ATOM 810 C CA . LYS A 1 102 ? 16.442 -14.750 -14.936 1.00 93.88 102 LYS A CA 1
ATOM 811 C C . LYS A 1 102 ? 17.223 -14.658 -16.242 1.00 93.88 102 LYS A C 1
ATOM 813 O O . LYS A 1 102 ? 18.413 -14.346 -16.198 1.00 93.88 102 LYS A O 1
ATOM 818 N N . ASP A 1 103 ? 16.581 -14.892 -17.381 1.00 92.75 103 ASP A N 1
ATOM 819 C CA . ASP A 1 103 ? 17.209 -14.717 -18.689 1.00 92.75 103 ASP A CA 1
ATOM 820 C C . ASP A 1 103 ? 17.510 -13.239 -18.966 1.00 92.75 103 ASP A C 1
ATOM 822 O O . ASP A 1 103 ? 18.627 -12.915 -19.372 1.00 92.75 103 ASP A O 1
ATOM 826 N N . TRP A 1 104 ? 16.588 -12.329 -18.633 1.00 92.06 104 TRP A N 1
ATOM 827 C CA . TRP A 1 104 ? 16.836 -10.880 -18.667 1.00 92.06 104 TRP A CA 1
ATOM 828 C C . TRP A 1 104 ? 18.008 -10.487 -17.773 1.00 92.06 104 TRP A C 1
ATOM 830 O O . TRP A 1 104 ? 18.932 -9.808 -18.229 1.00 92.06 104 TRP A O 1
ATOM 840 N N . LEU A 1 105 ? 18.027 -10.981 -16.527 1.00 93.88 105 LEU A N 1
ATOM 841 C CA . LEU A 1 105 ? 19.169 -10.787 -15.641 1.00 93.88 105 LEU A CA 1
ATOM 842 C C . LEU A 1 105 ? 20.443 -11.273 -16.316 1.00 93.88 105 LEU A C 1
ATOM 844 O O . LEU A 1 105 ? 21.392 -10.503 -16.357 1.00 93.88 105 LEU A O 1
ATOM 848 N N . ARG A 1 106 ? 20.471 -12.490 -16.879 1.00 94.12 106 ARG A N 1
ATOM 849 C CA . ARG A 1 106 ? 21.647 -13.097 -17.524 1.00 94.12 106 ARG A CA 1
ATOM 850 C C . ARG A 1 106 ? 22.171 -12.271 -18.698 1.00 94.12 106 ARG A C 1
ATOM 852 O O . ARG A 1 106 ? 23.387 -12.096 -18.768 1.00 94.12 106 ARG A O 1
ATOM 859 N N . ILE A 1 107 ? 21.286 -11.768 -19.562 1.00 91.75 107 ILE A N 1
ATOM 860 C CA . ILE A 1 107 ? 21.622 -10.849 -20.664 1.00 91.75 107 ILE A CA 1
ATOM 861 C C . ILE A 1 107 ? 22.247 -9.567 -20.103 1.00 91.75 107 ILE A C 1
ATOM 863 O O . ILE A 1 107 ? 23.226 -9.058 -20.650 1.00 91.75 107 ILE A O 1
ATOM 867 N N . GLY A 1 108 ? 21.722 -9.088 -18.972 1.00 91.12 108 GLY A N 1
ATOM 868 C CA . GLY A 1 108 ? 22.277 -7.970 -18.215 1.00 91.12 108 GLY A CA 1
ATOM 869 C C . GLY A 1 108 ? 21.981 -6.604 -18.820 1.00 91.12 108 GLY A C 1
ATOM 870 O O . GLY A 1 108 ? 22.592 -5.629 -18.399 1.00 91.12 108 GLY A O 1
ATOM 871 N N . ARG A 1 109 ? 21.074 -6.511 -19.798 1.00 88.00 109 ARG A N 1
ATOM 872 C CA . ARG A 1 109 ? 20.681 -5.250 -20.437 1.00 88.00 109 ARG A CA 1
ATOM 873 C C . ARG A 1 109 ? 19.199 -5.246 -20.774 1.00 88.00 109 ARG A C 1
ATOM 875 O O . ARG A 1 109 ? 18.642 -6.289 -21.110 1.00 88.00 109 ARG A O 1
ATOM 882 N N . VAL A 1 110 ? 18.596 -4.066 -20.711 1.00 82.94 110 VAL A N 1
ATOM 883 C CA . VAL A 1 110 ? 17.261 -3.788 -21.242 1.00 82.94 110 VAL A CA 1
ATOM 884 C C . VAL A 1 110 ? 17.425 -3.235 -22.654 1.00 82.94 110 VAL A C 1
ATOM 886 O O . VAL A 1 110 ? 18.039 -2.183 -22.824 1.00 82.94 110 VAL A O 1
ATOM 889 N N . VAL A 1 111 ? 16.889 -3.952 -23.644 1.00 79.25 111 VAL A N 1
ATOM 890 C CA . VAL A 1 111 ? 16.945 -3.560 -25.060 1.00 79.25 111 VAL A CA 1
ATOM 891 C C . VAL A 1 111 ? 15.688 -2.773 -25.413 1.00 79.25 111 VAL A C 1
ATOM 893 O O . VAL A 1 111 ? 14.572 -3.246 -25.190 1.00 79.25 111 VAL A O 1
ATOM 896 N N . PHE A 1 112 ? 15.863 -1.577 -25.968 1.00 75.12 112 PHE A N 1
ATOM 897 C CA . PHE A 1 112 ? 14.762 -0.746 -26.451 1.00 75.12 112 PHE A CA 1
ATOM 898 C C . PHE A 1 112 ? 14.562 -1.003 -27.949 1.00 75.12 112 PHE A C 1
ATOM 900 O O . PHE A 1 112 ? 15.392 -0.606 -28.762 1.00 75.12 112 PHE A O 1
ATOM 907 N N . GLU A 1 113 ? 13.465 -1.667 -28.328 1.00 66.62 113 GLU A N 1
ATOM 908 C CA . GLU A 1 113 ? 13.167 -1.953 -29.746 1.00 66.62 113 GLU A CA 1
ATOM 909 C C . GLU A 1 113 ? 12.927 -0.672 -30.565 1.00 66.62 113 GLU A C 1
ATOM 911 O O . GLU A 1 113 ? 13.199 -0.625 -31.765 1.00 66.62 113 GLU A O 1
ATOM 916 N N . GLU A 1 114 ? 12.462 0.397 -29.916 1.00 54.69 114 GLU A N 1
ATOM 917 C CA . GLU A 1 114 ? 12.180 1.680 -30.549 1.00 54.69 114 GLU A CA 1
ATOM 918 C C . GLU A 1 114 ? 13.326 2.692 -30.349 1.00 54.69 114 GLU A C 1
ATOM 920 O O . GLU A 1 114 ? 13.624 3.122 -29.236 1.00 54.69 114 GLU A O 1
ATOM 925 N N . HIS A 1 115 ? 13.874 3.169 -31.473 1.00 43.56 115 HIS A N 1
ATOM 926 C CA . HIS A 1 115 ? 14.656 4.411 -31.615 1.00 43.56 115 HIS A CA 1
ATOM 927 C C . HIS A 1 115 ? 16.140 4.423 -31.215 1.00 43.56 115 HIS A C 1
ATOM 929 O O . HIS A 1 115 ? 16.651 5.496 -30.901 1.00 43.56 115 HIS A O 1
ATOM 935 N N . GLY A 1 116 ? 16.869 3.303 -31.286 1.00 49.12 116 GLY A N 1
ATOM 936 C CA . GLY A 1 116 ? 18.343 3.333 -31.215 1.00 49.12 116 GLY A CA 1
ATOM 937 C C . GLY A 1 116 ? 18.900 4.050 -29.978 1.00 49.12 116 GLY A C 1
ATOM 938 O O . GLY A 1 116 ? 19.981 4.634 -30.039 1.00 49.12 116 GLY A O 1
ATOM 939 N N . LYS A 1 117 ? 18.123 4.065 -28.888 1.00 55.25 117 LYS A N 1
ATOM 940 C CA . LYS A 1 117 ? 18.564 4.541 -27.582 1.00 55.25 117 LYS A CA 1
ATOM 941 C C . LYS A 1 117 ? 19.497 3.500 -26.992 1.00 55.25 117 LYS A C 1
ATOM 943 O O . LYS A 1 117 ? 19.273 2.306 -27.172 1.00 55.25 117 LYS A O 1
ATOM 948 N N . ASP A 1 118 ? 20.524 3.982 -26.307 1.00 68.12 118 ASP A N 1
ATOM 949 C CA . ASP A 1 118 ? 21.519 3.145 -25.657 1.00 68.12 118 ASP A CA 1
ATOM 950 C C . ASP A 1 118 ? 20.836 2.119 -24.740 1.00 68.12 118 ASP A C 1
ATOM 952 O O . ASP A 1 118 ? 20.016 2.473 -23.887 1.00 68.12 118 ASP A O 1
ATOM 956 N N . ASP A 1 119 ? 21.164 0.841 -24.939 1.00 82.69 119 ASP A N 1
ATOM 957 C CA . ASP A 1 119 ? 20.767 -0.232 -24.032 1.00 82.69 119 ASP A CA 1
ATOM 958 C C . ASP A 1 119 ? 21.187 0.135 -22.605 1.00 82.69 119 ASP A C 1
ATOM 960 O O . ASP A 1 119 ? 22.334 0.524 -22.362 1.00 82.69 119 ASP A O 1
ATOM 964 N N . VAL A 1 120 ? 20.285 -0.038 -21.640 1.00 86.50 120 VAL A N 1
ATOM 965 C CA . VAL A 1 120 ? 20.604 0.242 -20.237 1.00 86.50 120 VAL A CA 1
ATOM 966 C C . VAL A 1 120 ? 21.027 -1.049 -19.549 1.00 86.50 120 VAL A C 1
ATOM 968 O O . VAL A 1 120 ? 20.311 -2.052 -19.586 1.00 86.50 120 VAL A O 1
ATOM 971 N N . GLU A 1 121 ? 22.196 -1.034 -18.910 1.00 92.25 121 GLU A N 1
ATOM 972 C CA . GLU A 1 121 ? 22.686 -2.168 -18.127 1.00 92.25 121 GLU A CA 1
ATOM 973 C C . GLU A 1 121 ? 21.785 -2.419 -16.910 1.00 92.25 121 GLU A C 1
ATOM 975 O O . GLU A 1 121 ? 21.372 -1.493 -16.208 1.00 92.25 121 GLU A O 1
ATOM 980 N N . ILE A 1 122 ? 21.467 -3.688 -16.657 1.00 93.69 122 ILE A N 1
ATOM 981 C CA . ILE A 1 122 ? 20.696 -4.092 -15.484 1.00 93.69 122 ILE A CA 1
ATOM 982 C C . ILE A 1 122 ? 21.635 -4.137 -14.280 1.00 93.69 122 ILE A C 1
ATOM 984 O O . ILE A 1 122 ? 22.553 -4.958 -14.211 1.00 93.69 122 ILE A O 1
ATOM 988 N N . VAL A 1 123 ? 21.369 -3.278 -13.302 1.00 95.56 123 VAL A N 1
ATOM 989 C CA . VAL A 1 123 ? 22.088 -3.211 -12.033 1.00 95.56 123 VAL A CA 1
ATOM 990 C C . VAL A 1 123 ? 21.804 -4.481 -11.235 1.00 95.56 123 VAL A C 1
ATOM 992 O O . VAL A 1 123 ? 20.658 -4.798 -10.920 1.00 95.56 123 VAL A O 1
ATOM 995 N N . ARG A 1 124 ? 22.867 -5.214 -10.892 1.00 95.12 124 ARG A N 1
ATOM 996 C CA . ARG A 1 124 ? 22.780 -6.463 -10.114 1.00 95.12 124 ARG A CA 1
ATOM 997 C C . ARG A 1 124 ? 23.312 -6.359 -8.693 1.00 95.12 124 ARG A C 1
ATOM 999 O O . ARG A 1 124 ? 23.049 -7.251 -7.902 1.00 95.12 124 ARG A O 1
ATOM 1006 N N . ILE A 1 125 ? 24.110 -5.337 -8.400 1.00 96.06 125 ILE A N 1
ATOM 1007 C CA . ILE A 1 125 ? 24.755 -5.125 -7.103 1.00 96.06 125 ILE A CA 1
ATOM 1008 C C . ILE A 1 125 ? 24.500 -3.674 -6.724 1.00 96.06 125 ILE A C 1
ATOM 1010 O O . ILE A 1 125 ? 24.875 -2.777 -7.480 1.00 96.06 125 ILE A O 1
ATOM 1014 N N . PHE A 1 126 ? 23.869 -3.447 -5.574 1.00 97.06 126 PHE A N 1
ATOM 1015 C CA . PHE A 1 126 ? 23.560 -2.102 -5.096 1.00 97.06 126 PHE A CA 1
ATOM 1016 C C . PHE A 1 126 ? 23.966 -1.916 -3.633 1.00 97.06 126 PHE A C 1
ATOM 1018 O O . PHE A 1 126 ? 24.713 -0.992 -3.319 1.00 97.06 126 PHE A O 1
ATOM 1025 N N . PHE A 1 127 ? 23.545 -2.817 -2.742 1.00 96.75 127 PHE A N 1
ATOM 1026 C CA . PHE A 1 127 ? 23.875 -2.749 -1.314 1.00 96.75 127 PHE A CA 1
ATOM 1027 C C . PHE A 1 127 ? 25.192 -3.457 -0.962 1.00 96.75 127 PHE A C 1
ATOM 1029 O O . PHE A 1 127 ? 25.737 -3.248 0.121 1.00 96.75 127 PHE A O 1
ATOM 1036 N N . GLY A 1 128 ? 25.712 -4.300 -1.859 1.00 97.06 128 GLY A N 1
ATOM 1037 C CA . GLY A 1 128 ? 26.928 -5.085 -1.645 1.00 97.06 128 GLY A CA 1
ATOM 1038 C C . GLY A 1 128 ? 26.693 -6.381 -0.862 1.00 97.06 128 GLY A C 1
ATOM 1039 O O . GLY A 1 128 ? 27.647 -7.079 -0.515 1.00 97.06 128 GLY A O 1
ATOM 1040 N N . TRP A 1 129 ? 25.436 -6.733 -0.580 1.00 97.62 129 TRP A N 1
ATOM 1041 C CA . TRP A 1 129 ? 25.062 -7.976 0.094 1.00 97.62 129 TRP A CA 1
ATOM 1042 C C . TRP A 1 129 ? 24.490 -8.955 -0.919 1.00 97.62 129 TRP A C 1
ATOM 1044 O O . TRP A 1 129 ? 23.338 -8.827 -1.318 1.00 97.62 129 TRP A O 1
ATOM 1054 N N . ARG A 1 130 ? 25.275 -9.976 -1.288 1.00 96.69 130 ARG A N 1
ATOM 1055 C CA . ARG A 1 130 ? 24.955 -10.884 -2.403 1.00 96.69 130 ARG A CA 1
ATOM 1056 C C . ARG A 1 130 ? 23.517 -11.413 -2.393 1.00 96.69 130 ARG A C 1
ATOM 1058 O O . ARG A 1 130 ? 22.838 -11.309 -3.399 1.00 96.69 130 ARG A O 1
ATOM 1065 N N . TRP A 1 131 ? 23.054 -11.970 -1.273 1.00 96.25 131 TRP A N 1
ATOM 1066 C CA . TRP A 1 131 ? 21.713 -12.567 -1.200 1.00 96.25 131 TRP A CA 1
ATOM 1067 C C . TRP A 1 131 ? 20.592 -11.528 -1.348 1.00 96.25 131 TRP A C 1
ATOM 1069 O O . TRP A 1 131 ? 19.551 -11.831 -1.923 1.00 96.25 131 TRP A O 1
ATOM 1079 N N . LEU A 1 132 ? 20.805 -10.314 -0.831 1.00 95.94 132 LEU A N 1
ATOM 1080 C CA . LEU A 1 132 ? 19.835 -9.227 -0.906 1.00 95.94 132 LEU A CA 1
ATOM 1081 C C . LEU A 1 132 ? 19.815 -8.652 -2.319 1.00 95.94 132 LEU A C 1
ATOM 1083 O O . LEU A 1 132 ? 18.755 -8.527 -2.914 1.00 95.94 132 LEU A O 1
ATOM 1087 N N . ASP A 1 133 ? 20.990 -8.362 -2.870 1.00 96.88 133 ASP A N 1
ATOM 1088 C CA . ASP A 1 133 ? 21.141 -7.831 -4.219 1.00 96.88 133 ASP A CA 1
ATOM 1089 C C . ASP A 1 133 ? 20.592 -8.804 -5.276 1.00 96.88 133 ASP A C 1
ATOM 1091 O O . ASP A 1 133 ? 19.883 -8.375 -6.178 1.00 96.88 133 ASP A O 1
ATOM 1095 N N . GLU A 1 134 ? 20.823 -10.116 -5.140 1.00 95.94 134 GLU A N 1
ATOM 1096 C CA . GLU A 1 134 ? 20.248 -11.134 -6.035 1.00 95.94 134 GLU A CA 1
ATOM 1097 C C . GLU A 1 134 ? 18.713 -11.179 -5.960 1.00 95.94 134 GLU A C 1
ATOM 1099 O O . GLU A 1 134 ? 18.047 -11.241 -6.997 1.00 95.94 134 GLU A O 1
ATOM 1104 N N . LEU A 1 135 ? 18.148 -11.126 -4.748 1.00 95.44 135 LEU A N 1
ATOM 1105 C CA . LEU A 1 135 ? 16.699 -11.102 -4.541 1.00 95.44 135 LEU A CA 1
ATOM 1106 C C . LEU A 1 135 ? 16.075 -9.832 -5.135 1.00 95.44 135 LEU A C 1
ATOM 1108 O O . LEU A 1 135 ? 15.099 -9.915 -5.880 1.00 95.44 135 LEU A O 1
ATOM 1112 N N . LEU A 1 136 ? 16.650 -8.668 -4.827 1.00 96.56 136 LEU A N 1
ATOM 1113 C CA . LEU A 1 136 ? 16.144 -7.378 -5.283 1.00 96.56 136 LEU A CA 1
ATOM 1114 C C . LEU A 1 136 ? 16.339 -7.183 -6.785 1.00 96.56 136 LEU A C 1
ATOM 1116 O O . LEU A 1 136 ? 15.445 -6.657 -7.433 1.00 96.56 136 LEU A O 1
ATOM 1120 N N . ALA A 1 137 ? 17.447 -7.646 -7.368 1.00 96.50 137 ALA A N 1
ATOM 1121 C CA . ALA A 1 137 ? 17.640 -7.615 -8.815 1.00 96.50 137 ALA A CA 1
ATOM 1122 C C . ALA A 1 137 ? 16.560 -8.439 -9.531 1.00 96.50 137 ALA A C 1
ATOM 1124 O O . ALA A 1 137 ? 15.998 -7.979 -10.524 1.00 96.50 137 ALA A O 1
ATOM 1125 N N . LEU A 1 138 ? 16.221 -9.624 -9.006 1.00 95.38 138 LEU A N 1
ATOM 1126 C C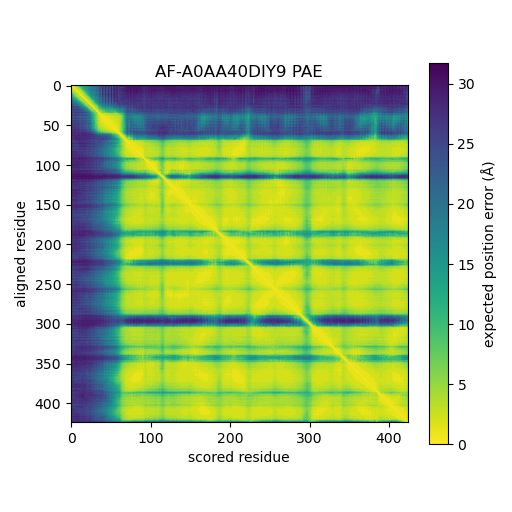A . LEU A 1 138 ? 15.139 -10.441 -9.557 1.00 95.38 138 LEU A CA 1
ATOM 1127 C C . LEU A 1 138 ? 13.781 -9.743 -9.445 1.00 95.38 138 LEU A C 1
ATOM 1129 O O . LEU A 1 138 ? 13.056 -9.696 -10.435 1.00 95.38 138 LEU A O 1
ATOM 1133 N N . ALA A 1 139 ? 13.453 -9.177 -8.280 1.00 94.56 139 ALA A N 1
ATOM 1134 C CA . ALA A 1 139 ? 12.219 -8.415 -8.095 1.00 94.56 139 ALA A CA 1
ATOM 1135 C C . ALA A 1 139 ? 12.161 -7.206 -9.047 1.00 94.56 139 ALA A C 1
ATOM 1137 O O . ALA A 1 139 ? 11.165 -6.999 -9.737 1.00 94.56 139 ALA A O 1
ATOM 1138 N N . ASN A 1 140 ? 13.261 -6.459 -9.161 1.00 96.00 140 ASN A N 1
ATOM 1139 C CA . ASN A 1 140 ? 13.367 -5.259 -9.986 1.00 96.00 140 ASN A CA 1
ATOM 1140 C C . ASN A 1 140 ? 13.102 -5.519 -11.461 1.00 96.00 140 ASN A C 1
ATOM 1142 O O . ASN A 1 140 ? 12.462 -4.685 -12.098 1.00 96.00 140 ASN A O 1
ATOM 1146 N N . VAL A 1 141 ? 13.528 -6.668 -11.995 1.00 95.06 141 VAL A N 1
ATOM 1147 C CA . VAL A 1 141 ? 13.286 -7.030 -13.401 1.00 95.06 141 VAL A CA 1
ATOM 1148 C C . VAL A 1 141 ? 11.801 -6.999 -13.765 1.00 95.06 141 VAL A C 1
ATOM 1150 O O . VAL A 1 141 ? 11.473 -6.544 -14.858 1.00 95.06 141 VAL A O 1
ATOM 1153 N N . PHE A 1 142 ? 10.897 -7.360 -12.849 1.00 93.94 142 PHE A N 1
ATOM 1154 C CA . PHE A 1 142 ? 9.451 -7.274 -13.093 1.00 93.94 142 PHE A CA 1
ATOM 1155 C C . PHE A 1 142 ? 8.926 -5.832 -13.184 1.00 93.94 142 PHE A C 1
ATOM 1157 O O . PHE A 1 142 ? 7.889 -5.595 -13.798 1.00 93.94 142 PHE A O 1
ATOM 1164 N N . PHE A 1 143 ? 9.640 -4.860 -12.614 1.00 95.44 143 PHE A N 1
ATOM 1165 C CA . PHE A 1 143 ? 9.270 -3.443 -12.652 1.00 95.44 143 PHE A CA 1
ATOM 1166 C C . PHE A 1 143 ? 9.964 -2.672 -13.780 1.00 95.44 143 PHE A C 1
ATOM 1168 O O . PHE A 1 143 ? 9.470 -1.615 -14.178 1.00 95.44 143 PHE A O 1
ATOM 1175 N N . LEU A 1 144 ? 11.071 -3.186 -14.336 1.00 94.88 144 LEU A N 1
ATOM 1176 C CA . LEU A 1 144 ? 11.818 -2.509 -15.404 1.00 94.88 144 LEU A CA 1
ATOM 1177 C C . LEU A 1 144 ? 10.945 -2.117 -16.607 1.00 94.88 144 LEU A C 1
ATOM 1179 O O . LEU A 1 144 ? 11.089 -0.977 -17.053 1.00 94.88 144 LEU A O 1
ATOM 1183 N N . PRO A 1 145 ? 10.007 -2.955 -17.103 1.00 93.31 145 PRO A N 1
ATOM 1184 C CA . PRO A 1 145 ? 9.132 -2.555 -18.202 1.00 93.31 145 PRO A CA 1
ATOM 1185 C C . PRO A 1 145 ? 8.333 -1.276 -17.933 1.00 93.31 145 PRO A C 1
ATOM 1187 O O . PRO A 1 145 ? 8.170 -0.450 -18.830 1.00 93.31 145 PRO A O 1
ATOM 1190 N N . ALA A 1 146 ? 7.874 -1.081 -16.697 1.00 94.88 146 ALA A N 1
ATOM 1191 C CA . ALA A 1 146 ? 7.133 0.106 -16.288 1.00 94.88 146 ALA A CA 1
ATOM 1192 C C . ALA A 1 146 ? 8.063 1.293 -15.969 1.00 94.88 146 ALA A C 1
ATOM 1194 O O . ALA A 1 146 ? 7.811 2.421 -16.394 1.00 94.88 146 ALA A O 1
ATOM 1195 N N . VAL A 1 147 ? 9.183 1.057 -15.280 1.00 95.81 147 VAL A N 1
ATOM 1196 C CA . VAL A 1 147 ? 10.170 2.099 -14.925 1.00 95.81 147 VAL A CA 1
ATOM 1197 C C . VAL A 1 147 ? 10.820 2.718 -16.170 1.00 95.81 147 VAL A C 1
ATOM 1199 O O . VAL A 1 147 ? 11.006 3.937 -16.250 1.00 95.81 147 VAL A O 1
ATOM 1202 N N . TYR A 1 148 ? 11.117 1.895 -17.175 1.00 93.12 148 TYR A N 1
ATOM 1203 C CA . TYR A 1 148 ? 11.705 2.329 -18.443 1.00 93.12 148 TYR A CA 1
ATOM 1204 C C . TYR A 1 148 ? 10.686 2.637 -19.537 1.00 93.12 148 TYR A C 1
ATOM 1206 O O . TYR A 1 148 ? 11.081 3.026 -20.634 1.00 93.12 148 TYR A O 1
ATOM 1214 N N . ASN A 1 149 ? 9.389 2.542 -19.235 1.00 92.38 149 ASN A N 1
ATOM 1215 C CA . ASN A 1 149 ? 8.319 2.818 -20.189 1.00 92.38 149 ASN A CA 1
ATOM 1216 C C . ASN A 1 149 ? 8.402 1.964 -21.471 1.00 92.38 149 ASN A C 1
ATOM 1218 O O . ASN A 1 149 ? 8.085 2.448 -22.554 1.00 92.38 149 ASN A O 1
ATOM 1222 N N . LEU A 1 150 ? 8.827 0.697 -21.361 1.00 90.31 150 LEU A N 1
ATOM 1223 C CA . LEU A 1 150 ? 8.868 -0.236 -22.501 1.00 90.31 150 LEU A CA 1
ATOM 1224 C C . LEU A 1 150 ? 7.465 -0.495 -23.058 1.00 90.31 150 LEU A C 1
ATOM 1226 O O . LEU A 1 150 ? 7.288 -0.768 -24.240 1.00 90.31 150 LEU A O 1
ATOM 1230 N N . ARG A 1 151 ? 6.456 -0.389 -22.189 1.00 88.56 151 ARG A N 1
ATOM 1231 C CA . ARG A 1 151 ? 5.041 -0.360 -22.547 1.00 88.56 151 ARG A CA 1
ATOM 1232 C C . ARG A 1 151 ? 4.357 0.734 -21.741 1.00 88.56 151 ARG A C 1
ATOM 1234 O O . ARG A 1 151 ? 4.293 0.603 -20.517 1.00 88.56 151 ARG A O 1
ATOM 1241 N N . PRO A 1 152 ? 3.785 1.771 -22.369 1.00 90.38 152 PRO A N 1
ATOM 1242 C CA . PRO A 1 152 ? 3.275 2.869 -21.568 1.00 90.38 152 PRO A CA 1
ATOM 1243 C C . PRO A 1 152 ? 2.043 2.572 -20.698 1.00 90.38 152 PRO A C 1
ATOM 1245 O O . PRO A 1 152 ? 1.979 3.146 -19.613 1.00 90.38 152 PRO A O 1
ATOM 1248 N N . PRO A 1 153 ? 1.153 1.601 -21.012 1.00 90.38 153 PRO A N 1
ATOM 1249 C CA . PRO A 1 153 ? 0.155 1.151 -20.037 1.00 90.38 153 PRO A CA 1
ATOM 1250 C C . PRO A 1 153 ? 0.772 0.603 -18.742 1.00 90.38 153 PRO A C 1
ATOM 1252 O O . PRO A 1 153 ? 0.194 0.771 -17.677 1.00 90.38 153 PRO A O 1
ATOM 1255 N N . ALA A 1 154 ? 1.952 -0.026 -18.810 1.00 92.06 154 ALA A N 1
ATOM 1256 C CA . ALA A 1 154 ? 2.624 -0.585 -17.636 1.00 92.06 154 ALA A CA 1
ATOM 1257 C C . ALA A 1 154 ? 3.151 0.519 -16.711 1.00 92.06 154 ALA A C 1
ATOM 1259 O O . ALA A 1 154 ? 3.004 0.433 -15.494 1.00 92.06 154 ALA A O 1
ATOM 1260 N N . GLN A 1 155 ? 3.751 1.565 -17.291 1.00 94.44 155 GLN A N 1
ATOM 1261 C CA . GLN A 1 155 ? 4.197 2.732 -16.533 1.00 94.44 155 GLN A CA 1
ATOM 1262 C C . GLN A 1 155 ? 3.012 3.472 -15.915 1.00 94.44 155 GLN A C 1
ATOM 1264 O O . GLN A 1 155 ? 3.062 3.828 -14.739 1.00 94.44 155 GLN A O 1
ATOM 1269 N N . GLU A 1 156 ? 1.949 3.678 -16.698 1.00 94.12 156 GLU A N 1
ATOM 1270 C CA . GLU A 1 156 ? 0.729 4.332 -16.230 1.00 94.12 156 GLU A CA 1
ATOM 1271 C C . GLU A 1 156 ? 0.126 3.566 -15.041 1.00 94.12 156 GLU A C 1
ATOM 1273 O O . GLU A 1 156 ? -0.069 4.139 -13.968 1.00 94.12 156 GLU A O 1
ATOM 1278 N N . GLN A 1 157 ? -0.034 2.251 -15.184 1.00 94.69 157 GLN A N 1
ATOM 1279 C CA . GLN A 1 157 ? -0.523 1.377 -14.122 1.00 94.69 157 GLN A CA 1
ATOM 1280 C C . GLN A 1 157 ? 0.371 1.412 -12.874 1.00 94.69 157 GLN A C 1
ATOM 1282 O O . GLN A 1 157 ? -0.137 1.565 -11.764 1.00 94.69 157 GLN A O 1
ATOM 1287 N N . LEU A 1 158 ? 1.698 1.306 -13.028 1.00 96.12 158 LEU A N 1
ATOM 1288 C CA . LEU A 1 158 ? 2.621 1.317 -11.889 1.00 96.12 158 LEU A CA 1
ATOM 1289 C C . LEU A 1 158 ? 2.558 2.642 -11.125 1.00 96.12 158 LEU A C 1
ATOM 1291 O O . LEU A 1 158 ? 2.488 2.637 -9.901 1.00 96.12 158 LEU A O 1
ATOM 1295 N N . VAL A 1 159 ? 2.576 3.777 -11.822 1.00 96.38 159 VAL A N 1
ATOM 1296 C CA . VAL A 1 159 ? 2.536 5.096 -11.176 1.00 96.38 159 VAL A CA 1
ATOM 1297 C C . VAL A 1 159 ? 1.221 5.294 -10.410 1.00 96.38 159 VAL A C 1
ATOM 1299 O O . VAL A 1 159 ? 1.274 5.742 -9.264 1.00 96.38 159 VAL A O 1
ATOM 1302 N N . SER A 1 160 ? 0.071 4.892 -10.968 1.00 94.69 160 SER A N 1
ATOM 1303 C CA . SER A 1 160 ? -1.208 4.942 -10.237 1.00 94.69 160 SER A CA 1
ATOM 1304 C C . SER A 1 160 ? -1.191 4.023 -9.025 1.00 94.69 160 SER A C 1
ATOM 1306 O O . SER A 1 160 ? -1.544 4.441 -7.926 1.00 94.69 160 SER A O 1
ATOM 1308 N N . PHE A 1 161 ? -0.726 2.782 -9.195 1.00 96.25 161 PHE A N 1
ATOM 1309 C CA . PHE A 1 161 ? -0.645 1.814 -8.107 1.00 96.25 161 PHE A CA 1
ATOM 1310 C C . PHE A 1 161 ? 0.234 2.325 -6.957 1.00 96.25 161 PHE A C 1
ATOM 1312 O O . PHE A 1 161 ? -0.146 2.243 -5.787 1.00 96.25 161 PHE A O 1
ATOM 1319 N N . LEU A 1 162 ? 1.390 2.917 -7.267 1.00 96.94 162 LEU A N 1
ATOM 1320 C CA . LEU A 1 162 ? 2.281 3.514 -6.272 1.00 96.94 162 LEU A CA 1
ATOM 1321 C C . LEU A 1 162 ? 1.642 4.720 -5.579 1.00 96.94 162 LEU A C 1
ATOM 1323 O O . LEU A 1 162 ? 1.794 4.869 -4.367 1.00 96.94 162 LEU A O 1
ATOM 1327 N N . ALA A 1 163 ? 0.902 5.552 -6.309 1.00 96.31 163 ALA A N 1
ATOM 1328 C CA . ALA A 1 163 ? 0.209 6.699 -5.737 1.00 96.31 163 ALA A CA 1
ATOM 1329 C C . ALA A 1 163 ? -0.951 6.275 -4.818 1.00 96.31 163 ALA A C 1
ATOM 1331 O O . ALA A 1 163 ? -1.072 6.760 -3.697 1.00 96.31 163 ALA A O 1
ATOM 1332 N N . GLU A 1 164 ? -1.783 5.326 -5.245 1.00 96.94 164 GLU A N 1
ATOM 1333 C CA . GLU A 1 164 ? -2.941 4.872 -4.471 1.00 96.94 164 GLU A CA 1
ATOM 1334 C C . GLU A 1 164 ? -2.555 3.946 -3.307 1.00 96.94 164 GLU A C 1
ATOM 1336 O O . GLU A 1 164 ? -3.217 3.950 -2.267 1.00 96.94 164 GLU A O 1
ATOM 1341 N N . SER A 1 165 ? -1.467 3.177 -3.426 1.00 97.25 165 SER A N 1
ATOM 1342 C CA . SER A 1 165 ? -0.989 2.296 -2.347 1.00 97.25 165 SER A CA 1
ATOM 1343 C C . SER A 1 165 ? -0.587 3.058 -1.086 1.00 97.25 165 SER A C 1
ATOM 1345 O O . SER A 1 165 ? -0.669 2.493 0.003 1.00 97.25 165 SER A O 1
ATOM 1347 N N . GLY A 1 166 ? -0.260 4.352 -1.173 1.00 97.56 166 GLY A N 1
ATOM 1348 C CA . GLY A 1 166 ? -0.037 5.172 0.017 1.00 97.56 166 GLY A CA 1
ATOM 1349 C C . GLY A 1 166 ? -1.260 5.247 0.939 1.00 97.56 166 GLY A C 1
ATOM 1350 O O . GLY A 1 166 ? -1.089 5.285 2.156 1.00 97.56 166 GLY A O 1
ATOM 1351 N N . VAL A 1 167 ? -2.487 5.164 0.400 1.00 98.12 167 VAL A N 1
ATOM 1352 C CA . VAL A 1 167 ? -3.717 5.040 1.208 1.00 98.12 167 VAL A CA 1
ATOM 1353 C C . VAL A 1 167 ? -3.716 3.730 1.988 1.00 98.12 167 VAL A C 1
ATOM 1355 O O . VAL A 1 167 ? -3.991 3.717 3.187 1.00 98.12 167 VAL A O 1
ATOM 1358 N N . VAL A 1 168 ? -3.383 2.623 1.323 1.00 98.19 168 VAL A N 1
ATOM 1359 C CA . VAL A 1 168 ? -3.323 1.298 1.953 1.00 98.19 168 VAL A CA 1
ATOM 1360 C C . VAL A 1 168 ? -2.263 1.284 3.050 1.00 98.19 168 VAL A C 1
ATOM 1362 O O . VAL A 1 168 ? -2.543 0.843 4.162 1.00 98.19 168 VAL A O 1
ATOM 1365 N N . LEU A 1 169 ? -1.077 1.835 2.776 1.00 98.00 169 LEU A N 1
ATOM 1366 C CA . LEU A 1 169 ? -0.008 1.965 3.764 1.00 98.00 169 LEU A CA 1
ATOM 1367 C C . LEU A 1 169 ? -0.448 2.816 4.958 1.00 98.00 169 LEU A C 1
ATOM 1369 O O . LEU A 1 169 ? -0.197 2.423 6.096 1.00 98.00 169 LEU A O 1
ATOM 1373 N N . PHE A 1 170 ? -1.139 3.935 4.724 1.00 97.94 170 PHE A N 1
ATOM 1374 C CA . PHE A 1 170 ? -1.667 4.775 5.798 1.00 97.94 170 PHE A CA 1
ATOM 1375 C C . PHE A 1 170 ? -2.634 3.989 6.688 1.00 97.94 170 PHE A C 1
ATOM 1377 O O . PHE A 1 170 ? -2.452 3.966 7.903 1.00 97.94 170 PHE A O 1
ATOM 1384 N N . ILE A 1 171 ? -3.603 3.285 6.092 1.00 96.88 171 ILE A N 1
ATOM 1385 C CA . ILE A 1 171 ? -4.567 2.449 6.822 1.00 96.88 171 ILE A CA 1
ATOM 1386 C C . ILE A 1 171 ? -3.839 1.368 7.632 1.00 96.88 171 ILE A C 1
ATOM 1388 O O . ILE A 1 171 ? -4.092 1.221 8.826 1.00 96.88 171 ILE A O 1
ATOM 1392 N N . MET A 1 172 ? -2.907 0.632 7.018 1.00 96.31 172 MET A N 1
ATOM 1393 C CA . MET A 1 172 ? -2.163 -0.438 7.692 1.00 96.31 172 MET A CA 1
ATOM 1394 C C . MET A 1 172 ? -1.360 0.074 8.890 1.00 96.31 172 MET A C 1
ATOM 1396 O O . MET A 1 172 ? -1.370 -0.548 9.955 1.00 96.31 172 MET A O 1
ATOM 1400 N N . TRP A 1 173 ? -0.661 1.200 8.731 1.00 95.56 173 TRP A N 1
ATOM 1401 C CA . TRP A 1 173 ? 0.127 1.793 9.808 1.00 95.56 173 TRP A CA 1
ATOM 1402 C C . TRP A 1 173 ? -0.750 2.388 10.905 1.00 95.56 173 TRP A C 1
ATOM 1404 O O . TRP A 1 173 ? -0.470 2.175 12.082 1.00 95.56 173 TRP A O 1
ATOM 1414 N N . TYR A 1 174 ? -1.846 3.052 10.545 1.00 94.38 174 TYR A N 1
ATOM 1415 C CA . TYR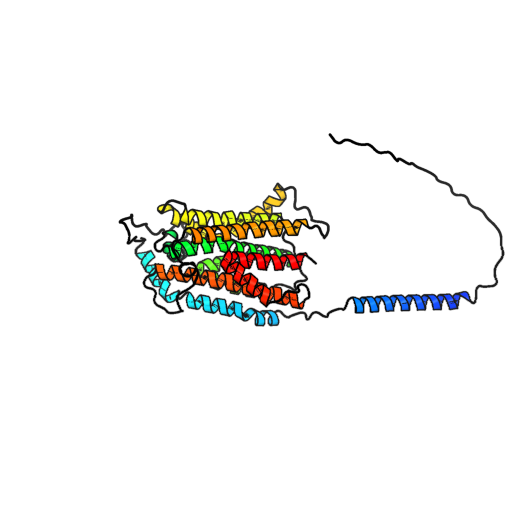 A 1 174 ? -2.797 3.587 11.513 1.00 94.38 174 TYR A CA 1
ATOM 1416 C C . TYR A 1 174 ? -3.427 2.473 12.362 1.00 94.38 174 TYR A C 1
ATOM 1418 O O . TYR A 1 174 ? -3.416 2.538 13.593 1.00 94.38 174 TYR A O 1
ATOM 1426 N N . GLU A 1 175 ? -3.917 1.403 11.728 1.00 92.06 175 GLU A N 1
ATOM 1427 C CA . GLU A 1 175 ? -4.489 0.250 12.438 1.00 92.06 175 GLU A CA 1
ATOM 1428 C C . GLU A 1 175 ? -3.435 -0.488 13.278 1.00 92.06 175 GLU A C 1
ATOM 1430 O O . GLU A 1 175 ? -3.729 -0.977 14.369 1.00 92.06 175 GLU A O 1
ATOM 1435 N N . SER A 1 176 ? -2.186 -0.537 12.811 1.00 90.75 176 SER A N 1
ATOM 1436 C CA . SER A 1 176 ? -1.054 -1.069 13.575 1.00 90.75 176 SER A CA 1
ATOM 1437 C C . SER A 1 176 ? -0.799 -0.285 14.862 1.00 90.75 176 SER A C 1
ATOM 1439 O O . SER A 1 176 ? -0.709 -0.893 15.932 1.00 90.75 176 SER A O 1
ATOM 1441 N N . VAL A 1 177 ? -0.780 1.052 14.801 1.00 90.69 177 VAL A N 1
ATOM 1442 C CA . VAL A 1 177 ? -0.635 1.904 15.992 1.00 90.69 177 VAL A CA 1
ATOM 1443 C C . VAL A 1 177 ? -1.797 1.688 16.961 1.00 90.69 177 VAL A C 1
ATOM 1445 O O . VAL A 1 177 ? -1.558 1.473 18.151 1.00 90.69 177 VAL A O 1
ATOM 1448 N N . LYS A 1 178 ? -3.044 1.635 16.471 1.00 87.31 178 LYS A N 1
ATOM 1449 C CA . LYS A 1 178 ? -4.219 1.328 17.311 1.00 87.31 178 LYS A CA 1
ATOM 1450 C C . LYS A 1 178 ? -4.091 -0.012 18.019 1.00 87.31 178 LYS A C 1
ATOM 1452 O O . LYS A 1 178 ? -4.357 -0.118 19.216 1.00 87.31 178 LYS A O 1
ATOM 1457 N N . ASN A 1 179 ? -3.677 -1.046 17.293 1.00 84.38 179 ASN A N 1
ATOM 1458 C CA . ASN A 1 179 ? -3.521 -2.384 17.851 1.00 84.38 179 ASN A CA 1
ATOM 1459 C C . ASN A 1 179 ? -2.355 -2.459 18.846 1.00 84.38 179 ASN A C 1
ATOM 1461 O O . ASN A 1 179 ? -2.475 -3.140 19.865 1.00 84.38 179 ASN A O 1
ATOM 1465 N N . TRP A 1 180 ? -1.257 -1.744 18.597 1.00 86.06 180 TRP A N 1
ATOM 1466 C CA . TRP A 1 180 ? -0.145 -1.620 19.540 1.00 86.06 180 TRP A CA 1
ATOM 1467 C C . TRP A 1 180 ? -0.595 -0.962 20.852 1.00 86.06 180 TRP A C 1
ATOM 1469 O O . TRP A 1 180 ? -0.320 -1.498 21.926 1.00 86.06 180 TRP A O 1
ATOM 1479 N N . GLN A 1 181 ? -1.359 0.133 20.773 1.00 83.81 181 GLN A N 1
ATOM 1480 C CA . GLN A 1 181 ? -1.921 0.810 21.946 1.00 83.81 181 GLN A CA 1
ATOM 1481 C C . GLN A 1 181 ? -2.897 -0.092 22.719 1.00 83.81 181 GLN A C 1
ATOM 1483 O O . GLN A 1 181 ? -2.782 -0.211 23.939 1.00 83.81 181 GLN A O 1
ATOM 1488 N N . ARG A 1 182 ? -3.822 -0.773 22.023 1.00 79.69 182 ARG A N 1
ATOM 1489 C CA . ARG A 1 182 ? -4.802 -1.684 22.646 1.00 79.69 182 ARG A CA 1
ATOM 1490 C C . ARG A 1 182 ? -4.121 -2.807 23.430 1.00 79.69 182 ARG A C 1
ATOM 1492 O O . ARG A 1 182 ? -4.558 -3.159 24.519 1.00 79.69 182 ARG A O 1
ATOM 1499 N N . ASN A 1 183 ? -3.028 -3.346 22.894 1.00 77.19 183 ASN A N 1
ATOM 1500 C CA . ASN A 1 183 ? -2.279 -4.444 23.503 1.00 77.19 183 ASN A CA 1
ATOM 1501 C C . ASN A 1 183 ? -1.147 -3.964 24.429 1.00 77.19 183 ASN A C 1
ATOM 1503 O O . ASN A 1 183 ? -0.141 -4.659 24.571 1.00 77.19 183 ASN A O 1
ATOM 1507 N N . GLN A 1 184 ? -1.286 -2.774 25.027 1.00 77.62 184 GLN A N 1
ATOM 1508 C CA . GLN A 1 184 ? -0.353 -2.212 26.015 1.00 77.62 184 GLN A CA 1
ATOM 1509 C C . GLN A 1 184 ? 1.115 -2.211 25.554 1.00 77.62 184 GLN A C 1
ATOM 1511 O O . GLN A 1 184 ? 2.037 -2.452 26.330 1.00 77.62 184 GLN A O 1
ATOM 1516 N N . GLY A 1 185 ? 1.344 -1.943 24.269 1.00 70.75 185 GLY A N 1
ATOM 1517 C CA . GLY A 1 185 ? 2.684 -1.788 23.721 1.00 70.75 185 GLY A CA 1
ATOM 1518 C C . GLY A 1 185 ? 3.331 -3.063 23.172 1.00 70.75 185 GLY A C 1
ATOM 1519 O O . GLY A 1 185 ? 4.546 -3.087 22.965 1.00 70.75 185 GLY A O 1
ATOM 1520 N N . GLY A 1 186 ? 2.558 -4.121 22.909 1.00 72.62 186 GLY A N 1
ATOM 1521 C CA . GLY A 1 186 ? 3.069 -5.352 22.301 1.00 72.62 186 GLY A CA 1
ATOM 1522 C C . GLY A 1 186 ? 3.767 -5.110 20.953 1.00 72.62 186 GLY A C 1
ATOM 1523 O O . GLY A 1 186 ? 3.115 -4.788 19.961 1.00 72.62 186 GLY A O 1
ATOM 1524 N N . TRP A 1 187 ? 5.088 -5.322 20.906 1.00 68.50 187 TRP A N 1
ATOM 1525 C CA . TRP A 1 187 ? 5.952 -5.063 19.738 1.00 68.50 187 TRP A CA 1
ATOM 1526 C C . TRP A 1 187 ? 5.508 -5.776 18.453 1.00 68.50 187 TRP A C 1
ATOM 1528 O O . TRP A 1 187 ? 5.782 -5.308 17.348 1.00 68.50 187 TRP A O 1
ATOM 1538 N N . PHE A 1 188 ? 4.821 -6.913 18.590 1.00 73.12 188 PHE A N 1
ATOM 1539 C CA . PHE A 1 188 ? 4.351 -7.704 17.460 1.00 73.12 188 PHE A CA 1
ATOM 1540 C C . PHE A 1 188 ? 3.476 -6.858 16.529 1.00 73.12 188 PHE A C 1
ATOM 1542 O O . PHE A 1 188 ? 3.723 -6.807 15.328 1.00 73.12 188 PHE A O 1
ATOM 1549 N N . PHE A 1 189 ? 2.519 -6.109 17.082 1.00 72.81 189 PHE A N 1
ATOM 1550 C CA . PHE A 1 189 ? 1.551 -5.360 16.282 1.00 72.81 189 PHE A CA 1
ATOM 1551 C C . PHE A 1 189 ? 2.185 -4.217 15.490 1.00 72.81 189 PHE A C 1
ATOM 1553 O O . PHE A 1 189 ? 1.768 -3.995 14.358 1.00 72.81 189 PHE A O 1
ATOM 1560 N N . SER A 1 190 ? 3.241 -3.582 16.013 1.00 73.25 190 SER A N 1
ATOM 1561 C CA . SER A 1 190 ? 3.964 -2.524 15.297 1.00 73.25 190 SER A CA 1
ATOM 1562 C C . SER A 1 190 ? 4.789 -3.038 14.112 1.00 73.25 190 SER A C 1
ATOM 1564 O O . SER A 1 190 ? 5.026 -2.289 13.170 1.00 73.25 190 SER A O 1
ATOM 1566 N N . VAL A 1 191 ? 5.210 -4.309 14.125 1.00 83.81 191 VAL A N 1
ATOM 1567 C CA . VAL A 1 191 ? 6.070 -4.899 13.078 1.00 83.81 191 VAL A CA 1
ATOM 1568 C C . VAL A 1 191 ? 5.262 -5.615 11.989 1.00 83.81 191 VAL A C 1
ATOM 1570 O O . VAL A 1 191 ? 5.741 -5.779 10.868 1.00 83.81 191 VAL A O 1
ATOM 1573 N N . VAL A 1 192 ? 4.016 -6.007 12.272 1.00 89.19 192 VAL A N 1
ATOM 1574 C CA . VAL A 1 192 ? 3.175 -6.769 11.333 1.00 89.19 192 VAL A CA 1
ATOM 1575 C C . VAL A 1 192 ? 3.027 -6.089 9.958 1.00 89.19 192 VAL A C 1
ATOM 1577 O O . VAL A 1 192 ? 3.234 -6.788 8.964 1.00 89.19 192 VAL A O 1
ATOM 1580 N N . PRO A 1 193 ? 2.743 -4.772 9.830 1.00 93.31 193 PRO A N 1
ATOM 1581 C CA . PRO A 1 193 ? 2.676 -4.135 8.512 1.00 93.31 193 PRO A CA 1
ATOM 1582 C C . PRO A 1 193 ? 3.963 -4.290 7.701 1.00 93.31 193 PRO A C 1
ATOM 1584 O O . PRO A 1 193 ? 3.895 -4.540 6.500 1.00 93.31 193 PRO A O 1
ATOM 1587 N N . VAL A 1 194 ? 5.127 -4.206 8.354 1.00 95.44 194 VAL A N 1
ATOM 1588 C CA . VAL A 1 194 ? 6.444 -4.353 7.714 1.00 95.44 194 VAL A CA 1
ATOM 1589 C C . VAL A 1 194 ? 6.609 -5.751 7.140 1.00 95.44 194 VAL A C 1
ATOM 1591 O O . VAL A 1 194 ? 7.011 -5.896 5.992 1.00 95.44 194 VAL A O 1
ATOM 1594 N N . LEU A 1 195 ? 6.257 -6.785 7.908 1.00 95.88 195 LEU A N 1
ATOM 1595 C CA . LEU A 1 195 ? 6.381 -8.175 7.461 1.00 95.88 195 LEU A CA 1
ATOM 1596 C C . LEU A 1 195 ? 5.532 -8.445 6.217 1.00 95.88 195 LEU A C 1
ATOM 1598 O O . LEU A 1 195 ? 6.015 -9.057 5.268 1.00 95.88 195 LEU A O 1
ATOM 1602 N N . PHE A 1 196 ? 4.286 -7.967 6.203 1.00 97.00 196 PHE A N 1
ATOM 1603 C CA . PHE A 1 196 ? 3.375 -8.203 5.084 1.00 97.00 196 PHE A CA 1
ATOM 1604 C C . PHE A 1 196 ? 3.681 -7.339 3.862 1.00 97.00 196 PHE A C 1
ATOM 1606 O O . PHE A 1 196 ? 3.540 -7.817 2.740 1.00 97.00 196 PHE A O 1
ATOM 1613 N N . THR A 1 197 ? 4.148 -6.105 4.046 1.00 97.06 197 THR A N 1
ATOM 1614 C CA . THR A 1 197 ? 4.579 -5.266 2.917 1.00 97.06 197 THR A CA 1
ATOM 1615 C C . THR A 1 197 ? 5.911 -5.744 2.331 1.00 97.06 197 THR A C 1
ATOM 1617 O O . THR A 1 197 ? 6.040 -5.760 1.111 1.00 97.06 197 THR A O 1
ATOM 1620 N N . LEU A 1 198 ? 6.848 -6.255 3.146 1.00 96.38 198 LEU A N 1
ATOM 1621 C CA . LEU A 1 198 ? 8.050 -6.961 2.667 1.00 96.38 198 LEU A CA 1
ATOM 1622 C C . LEU A 1 198 ? 7.706 -8.252 1.929 1.00 96.38 198 LEU A C 1
ATOM 1624 O O . LEU A 1 198 ? 8.235 -8.495 0.848 1.00 96.38 198 LEU A O 1
ATOM 1628 N N . ALA A 1 199 ? 6.802 -9.069 2.477 1.00 96.25 199 ALA A N 1
ATOM 1629 C CA . ALA A 1 199 ? 6.301 -10.241 1.767 1.00 96.25 199 ALA A CA 1
ATOM 1630 C C . ALA A 1 199 ? 5.679 -9.826 0.425 1.00 96.25 199 ALA A C 1
ATOM 1632 O O . ALA A 1 199 ? 5.952 -10.453 -0.595 1.00 96.25 199 ALA A O 1
ATOM 1633 N N . GLY A 1 200 ? 4.939 -8.714 0.403 1.00 95.62 200 GLY A N 1
ATOM 1634 C CA . GLY A 1 200 ? 4.376 -8.132 -0.810 1.00 95.62 200 GLY A CA 1
ATOM 1635 C C . GLY A 1 200 ? 5.410 -7.708 -1.860 1.00 95.62 200 GLY A C 1
ATOM 1636 O O . GLY A 1 200 ? 5.094 -7.744 -3.041 1.00 95.62 200 GLY A O 1
ATOM 1637 N N . GLN A 1 201 ? 6.650 -7.375 -1.484 1.00 94.31 201 GLN A N 1
ATOM 1638 C CA . GLN A 1 201 ? 7.728 -7.129 -2.460 1.00 94.31 201 GLN A CA 1
ATOM 1639 C C . GLN A 1 201 ? 8.204 -8.411 -3.157 1.00 94.31 201 GLN A C 1
ATOM 1641 O O . GLN A 1 201 ? 8.720 -8.356 -4.268 1.00 94.31 201 GLN A O 1
ATOM 1646 N N . VAL A 1 202 ? 8.022 -9.572 -2.519 1.00 91.69 202 VAL A N 1
ATOM 1647 C CA . VAL A 1 202 ? 8.463 -10.872 -3.048 1.00 91.69 202 VAL A CA 1
ATOM 1648 C C . VAL A 1 202 ? 7.344 -11.587 -3.803 1.00 91.69 202 VAL A C 1
ATOM 1650 O O . VAL A 1 202 ? 7.592 -12.163 -4.859 1.00 91.69 202 VAL A O 1
ATOM 1653 N N . VAL A 1 203 ? 6.126 -11.584 -3.253 1.00 92.50 203 VAL A N 1
ATOM 1654 C CA . VAL A 1 203 ? 4.979 -12.349 -3.781 1.00 92.50 203 VAL A CA 1
ATOM 1655 C C . VAL A 1 203 ? 3.797 -11.486 -4.215 1.00 92.50 203 VAL A C 1
ATOM 1657 O O . VAL A 1 203 ? 2.769 -12.036 -4.595 1.00 92.50 203 VAL A O 1
ATOM 1660 N N . GLY A 1 204 ? 3.918 -10.161 -4.146 1.00 94.38 204 GLY A N 1
ATOM 1661 C CA . GLY A 1 204 ? 2.851 -9.238 -4.522 1.00 94.38 204 GLY A CA 1
ATOM 1662 C C . GLY A 1 204 ? 2.012 -8.812 -3.345 1.00 94.38 204 GLY A C 1
ATOM 1663 O O . GLY A 1 204 ? 1.696 -9.606 -2.447 1.00 94.38 204 GLY A O 1
ATOM 1664 N N . LEU A 1 205 ? 1.622 -7.541 -3.339 1.00 96.69 205 LEU A N 1
ATOM 1665 C CA . LEU A 1 205 ? 0.797 -7.027 -2.257 1.00 96.69 205 LEU A CA 1
ATOM 1666 C C . LEU A 1 205 ? -0.621 -7.612 -2.336 1.00 96.69 205 LEU A C 1
ATOM 1668 O O . LEU A 1 205 ? -1.232 -7.851 -1.300 1.00 96.69 205 LEU A O 1
ATOM 1672 N N . GLY A 1 206 ? -1.106 -7.947 -3.530 1.00 96.62 206 GLY A N 1
ATOM 1673 C CA . GLY A 1 206 ? -2.374 -8.632 -3.771 1.00 96.62 206 GLY A CA 1
ATOM 1674 C C . GLY A 1 206 ? -2.428 -10.047 -3.191 1.00 96.62 206 GLY A C 1
ATOM 1675 O O . GLY A 1 206 ? -3.512 -10.524 -2.866 1.00 96.62 206 GLY A O 1
ATOM 1676 N N . VAL A 1 207 ? -1.278 -10.698 -2.982 1.00 97.00 207 VAL A N 1
ATOM 1677 C CA . VAL A 1 207 ? -1.183 -11.995 -2.289 1.00 97.00 207 VAL A CA 1
ATOM 1678 C C . VAL A 1 207 ? -1.043 -11.801 -0.781 1.00 97.00 207 VAL A C 1
ATOM 1680 O O . VAL A 1 207 ? -1.741 -12.458 -0.005 1.00 97.00 207 VAL A O 1
ATOM 1683 N N . ALA A 1 208 ? -0.150 -10.909 -0.346 1.00 97.75 208 ALA A N 1
ATOM 1684 C CA . ALA A 1 208 ? 0.198 -10.754 1.066 1.00 97.75 208 ALA A CA 1
ATOM 1685 C C . ALA A 1 208 ? -0.866 -9.988 1.877 1.00 97.75 208 ALA A C 1
ATOM 1687 O O . ALA A 1 208 ? -1.198 -10.378 3.001 1.00 97.75 208 ALA A O 1
ATOM 1688 N N . LEU A 1 209 ? -1.428 -8.912 1.322 1.00 97.69 209 LEU A N 1
ATOM 1689 C CA . LEU A 1 209 ? -2.356 -8.027 2.028 1.00 97.69 209 LEU A CA 1
ATOM 1690 C C . LEU A 1 209 ? -3.664 -8.707 2.460 1.00 97.69 209 LEU A C 1
ATOM 1692 O O . LEU A 1 209 ? -4.065 -8.495 3.604 1.00 97.69 209 LEU A O 1
ATOM 1696 N N . PRO A 1 210 ? -4.331 -9.552 1.651 1.00 98.38 210 PRO A N 1
ATOM 1697 C CA . PRO A 1 210 ? -5.545 -10.228 2.104 1.00 98.38 210 PRO A CA 1
ATOM 1698 C C . PRO A 1 210 ? -5.306 -11.117 3.332 1.00 98.38 210 PRO A C 1
ATOM 1700 O O . PRO A 1 210 ? -6.169 -11.204 4.203 1.00 98.38 210 PRO A O 1
ATOM 1703 N N . VAL A 1 211 ? -4.120 -11.727 3.452 1.00 97.81 211 VAL A N 1
ATOM 1704 C CA . VAL A 1 211 ? -3.736 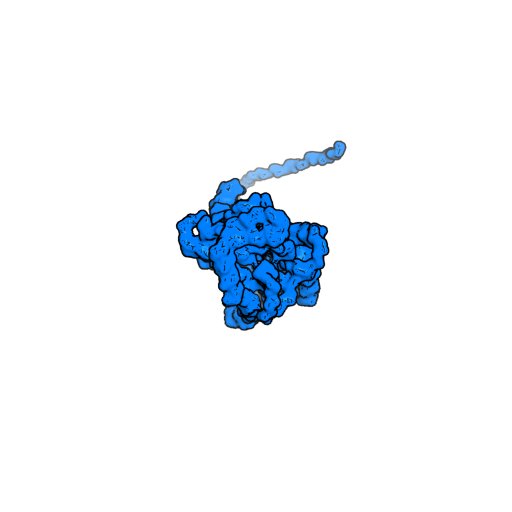-12.509 4.639 1.00 97.81 211 VAL A CA 1
ATOM 1705 C C . VAL A 1 211 ? -3.562 -11.593 5.850 1.00 97.81 211 VAL A C 1
ATOM 1707 O O . VAL A 1 211 ? -4.085 -11.894 6.923 1.00 97.81 211 VAL A O 1
ATOM 1710 N N . TYR A 1 212 ? -2.896 -10.446 5.684 1.00 96.38 212 TYR A N 1
ATOM 1711 C CA . TYR A 1 212 ? -2.820 -9.424 6.733 1.00 96.38 212 TYR A CA 1
ATOM 1712 C C . TYR A 1 212 ? -4.213 -8.977 7.191 1.00 96.38 212 TYR A C 1
ATOM 1714 O O . TYR A 1 212 ? -4.487 -8.955 8.389 1.00 96.38 212 TYR A O 1
ATOM 1722 N N . LEU A 1 213 ? -5.105 -8.654 6.252 1.00 96.50 213 LEU A N 1
ATOM 1723 C CA . LEU A 1 213 ? -6.458 -8.181 6.543 1.00 96.50 213 LEU A CA 1
ATOM 1724 C C . LEU A 1 213 ? -7.317 -9.265 7.199 1.00 96.50 213 LEU A C 1
ATOM 1726 O O . LEU A 1 213 ? -8.096 -8.952 8.097 1.00 96.50 213 LEU A O 1
ATOM 1730 N N . PHE A 1 214 ? -7.143 -10.532 6.813 1.00 96.69 214 PHE A N 1
ATOM 1731 C CA . PHE A 1 214 ? -7.760 -11.672 7.489 1.00 96.69 214 PHE A CA 1
ATOM 1732 C C . PHE A 1 214 ? -7.339 -11.721 8.959 1.00 96.69 214 PHE A C 1
ATOM 1734 O O . PHE A 1 214 ? -8.193 -11.725 9.841 1.00 96.69 214 PHE A O 1
ATOM 1741 N N . LEU A 1 215 ? -6.033 -11.698 9.239 1.00 93.50 215 LEU A N 1
ATOM 1742 C CA . LEU A 1 215 ? -5.524 -11.734 10.613 1.00 93.50 215 LEU A CA 1
ATOM 1743 C C . LEU A 1 215 ? -5.981 -10.498 11.398 1.00 93.50 215 LEU A C 1
ATOM 1745 O O . LEU A 1 215 ? -6.472 -10.622 12.517 1.00 93.50 215 LEU A O 1
ATOM 1749 N N . SER A 1 216 ? -5.884 -9.317 10.788 1.00 90.81 216 SER A N 1
ATOM 1750 C CA . SER A 1 216 ? -6.342 -8.056 11.370 1.00 90.81 216 SER A CA 1
ATOM 1751 C C . SER A 1 216 ? -7.829 -8.113 11.715 1.00 90.81 216 SER A C 1
ATOM 1753 O O . SER A 1 216 ? -8.223 -7.709 12.803 1.00 90.81 216 SER A O 1
ATOM 1755 N N . TYR A 1 217 ? -8.673 -8.683 10.853 1.00 91.88 217 TYR A N 1
ATOM 1756 C CA . TYR A 1 217 ? -10.095 -8.854 11.136 1.00 91.88 217 TYR A CA 1
ATOM 1757 C C . TYR A 1 217 ? -10.377 -9.907 12.208 1.00 91.88 217 TYR A C 1
ATOM 1759 O O . TYR A 1 217 ? -11.218 -9.683 13.066 1.00 91.88 217 TYR A O 1
ATOM 1767 N N . VAL A 1 218 ? -9.696 -11.051 12.193 1.00 91.25 218 VAL A N 1
ATOM 1768 C CA . VAL A 1 218 ? -9.938 -12.134 13.161 1.00 91.25 218 VAL A CA 1
ATOM 1769 C C . VAL A 1 218 ? -9.523 -11.735 14.575 1.00 91.25 218 VAL A C 1
ATOM 1771 O O . VAL A 1 218 ? -10.197 -12.105 15.537 1.00 91.25 218 VAL A O 1
ATOM 1774 N N . PHE A 1 219 ? -8.432 -10.978 14.691 1.00 86.56 219 PHE A N 1
ATOM 1775 C CA . PHE A 1 219 ? -7.839 -10.589 15.970 1.00 86.56 219 PHE A CA 1
ATOM 1776 C C . PHE A 1 219 ? -8.114 -9.137 16.369 1.00 86.56 219 PHE A C 1
ATOM 1778 O O . PHE A 1 219 ? -7.711 -8.725 17.457 1.00 86.56 219 PHE A O 1
ATOM 1785 N N . SER A 1 220 ? -8.801 -8.349 15.536 1.00 78.62 220 SER A N 1
ATOM 1786 C CA . SER A 1 220 ? -9.339 -7.069 15.998 1.00 78.62 220 SER A CA 1
ATOM 1787 C C . SER A 1 220 ? -10.416 -7.364 17.033 1.00 78.62 220 SER A C 1
ATOM 1789 O O . SER A 1 220 ? -11.326 -8.156 16.791 1.00 78.62 220 SER A O 1
ATOM 1791 N N . GLY A 1 221 ? -10.273 -6.762 18.214 1.00 71.75 221 GLY A N 1
ATOM 1792 C CA . GLY A 1 221 ? -11.236 -6.890 19.300 1.00 71.75 221 GLY A CA 1
ATOM 1793 C C . GLY A 1 221 ? -12.628 -6.394 18.904 1.00 71.75 221 GLY A C 1
ATOM 1794 O O . GLY A 1 221 ? -12.920 -6.064 17.748 1.00 71.75 221 GLY A O 1
ATOM 1795 N N . THR A 1 222 ? -13.525 -6.336 19.881 1.00 70.44 222 THR A N 1
ATOM 1796 C CA . THR A 1 222 ? -14.854 -5.774 19.618 1.00 70.44 222 THR A CA 1
ATOM 1797 C C . THR A 1 222 ? -14.742 -4.275 19.300 1.00 70.44 222 THR A C 1
ATOM 1799 O O . THR A 1 222 ? -13.856 -3.604 19.837 1.00 70.44 222 THR A O 1
ATOM 1802 N N . PRO A 1 223 ? -15.630 -3.710 18.462 1.00 67.62 223 PRO A N 1
ATOM 1803 C CA . PRO A 1 223 ? -15.598 -2.286 18.108 1.00 67.62 223 PRO A CA 1
ATOM 1804 C C . PRO A 1 223 ? -15.598 -1.302 19.295 1.00 67.62 223 PRO A C 1
ATOM 1806 O O . PRO A 1 223 ? -15.196 -0.155 19.127 1.00 67.62 223 PRO A O 1
ATOM 1809 N N . ARG A 1 224 ? -16.005 -1.743 20.496 1.00 60.34 224 ARG A N 1
ATOM 1810 C CA . ARG A 1 224 ? -16.023 -0.938 21.731 1.00 60.34 224 ARG A CA 1
ATOM 1811 C C . ARG A 1 224 ? -14.642 -0.698 22.346 1.00 60.34 224 ARG A C 1
ATOM 1813 O O . ARG A 1 224 ? -14.481 0.230 23.128 1.00 60.34 224 ARG A O 1
ATOM 1820 N N . GLU A 1 225 ? -13.639 -1.496 21.992 1.00 64.50 225 GLU A N 1
ATOM 1821 C CA . GLU A 1 225 ? -12.250 -1.317 22.440 1.00 64.50 225 GLU A CA 1
ATOM 1822 C C . GLU A 1 225 ? -11.512 -0.347 21.508 1.00 64.50 225 GLU A C 1
ATOM 1824 O O . GLU A 1 225 ? -10.498 -0.678 20.871 1.00 64.50 225 GLU A O 1
ATOM 1829 N N . PHE A 1 226 ? -12.089 0.842 21.347 1.00 67.62 226 PHE A N 1
ATOM 1830 C CA . PHE A 1 226 ? -11.588 1.842 20.424 1.00 67.62 226 PHE A CA 1
ATOM 1831 C C . PHE A 1 226 ? -10.389 2.587 21.016 1.00 67.62 226 PHE A C 1
ATOM 1833 O O . PHE A 1 226 ? -10.435 3.092 22.135 1.00 67.62 226 PHE A O 1
ATOM 1840 N N . MET A 1 227 ? -9.320 2.668 20.225 1.00 76.94 227 MET A N 1
ATOM 1841 C CA . MET A 1 227 ? -8.120 3.436 20.540 1.00 76.94 227 MET A CA 1
ATOM 1842 C C . MET A 1 227 ? -7.944 4.528 19.491 1.00 76.94 227 MET A C 1
ATOM 1844 O O . MET A 1 227 ? -8.178 4.293 18.303 1.00 76.94 227 MET A O 1
ATOM 1848 N N . ARG A 1 228 ? -7.520 5.710 19.944 1.00 80.12 228 ARG A N 1
ATOM 1849 C CA . ARG A 1 228 ? -7.256 6.878 19.099 1.00 80.12 228 ARG A CA 1
ATOM 1850 C C . ARG A 1 228 ? -5.770 6.969 18.781 1.00 80.12 228 ARG A C 1
ATOM 1852 O O . ARG A 1 228 ? -4.931 6.952 19.681 1.00 80.12 228 ARG A O 1
ATOM 1859 N N . VAL A 1 229 ? -5.451 7.140 17.502 1.00 87.25 229 VAL A N 1
ATOM 1860 C CA . VAL A 1 229 ? -4.097 7.521 17.085 1.00 87.25 229 VAL A CA 1
ATOM 1861 C C . VAL A 1 229 ? -3.936 9.020 17.303 1.00 87.25 229 VAL A C 1
ATOM 1863 O O . VAL A 1 229 ? -4.755 9.808 16.827 1.00 87.25 229 VAL A O 1
ATOM 1866 N N . GLY A 1 230 ? -2.896 9.408 18.039 1.00 86.56 230 GLY A N 1
ATOM 1867 C CA . GLY A 1 230 ? -2.598 10.812 18.303 1.00 86.56 230 GLY A CA 1
ATOM 1868 C C . GLY A 1 230 ? -2.168 11.553 17.037 1.00 86.56 230 GLY A C 1
ATOM 1869 O O . GLY A 1 230 ? -1.679 10.952 16.077 1.00 86.56 230 GLY A O 1
ATOM 1870 N N . LYS A 1 231 ? -2.311 12.879 17.047 1.00 88.62 231 LYS A N 1
ATOM 1871 C CA . LYS A 1 231 ? -1.922 13.750 15.930 1.00 88.62 231 LYS A CA 1
ATOM 1872 C C . LYS A 1 231 ? -0.461 13.568 15.515 1.00 88.62 231 LYS A C 1
ATOM 1874 O O . LYS A 1 231 ? -0.175 13.467 14.323 1.00 88.62 231 LYS A O 1
ATOM 1879 N N . ASP A 1 232 ? 0.440 13.466 16.489 1.00 89.81 232 ASP A N 1
ATOM 1880 C CA . ASP A 1 232 ? 1.872 13.269 16.243 1.00 89.81 232 ASP A CA 1
ATOM 1881 C C . ASP A 1 232 ? 2.149 11.960 15.502 1.00 89.81 232 ASP A C 1
ATOM 1883 O O . ASP A 1 232 ? 2.935 11.939 14.556 1.00 89.81 232 ASP A O 1
ATOM 1887 N N . ASP A 1 233 ? 1.460 10.881 15.883 1.00 91.12 233 ASP A N 1
ATOM 1888 C CA . ASP A 1 233 ? 1.591 9.576 15.237 1.00 91.12 233 ASP A CA 1
ATOM 1889 C C . ASP A 1 233 ? 0.999 9.604 13.817 1.00 91.12 233 ASP A C 1
ATOM 1891 O O . ASP A 1 233 ? 1.614 9.083 12.890 1.00 91.12 233 ASP A O 1
ATOM 1895 N N . MET A 1 234 ? -0.138 10.279 13.594 1.00 93.06 234 MET A N 1
ATOM 1896 C CA . MET A 1 234 ? -0.684 10.473 12.240 1.00 93.06 234 MET A CA 1
ATOM 1897 C C . MET A 1 234 ? 0.279 11.257 11.341 1.00 93.06 234 MET A C 1
ATOM 1899 O O . MET A 1 234 ? 0.502 10.882 10.186 1.00 93.06 234 MET A O 1
ATOM 1903 N N . MET A 1 235 ? 0.887 12.321 11.869 1.00 93.75 235 MET A N 1
ATOM 1904 C CA . MET A 1 235 ? 1.885 13.097 11.138 1.00 93.75 235 MET A CA 1
ATOM 1905 C C . MET A 1 235 ? 3.145 12.267 10.859 1.00 93.75 235 MET A C 1
ATOM 1907 O O . MET A 1 235 ? 3.664 12.306 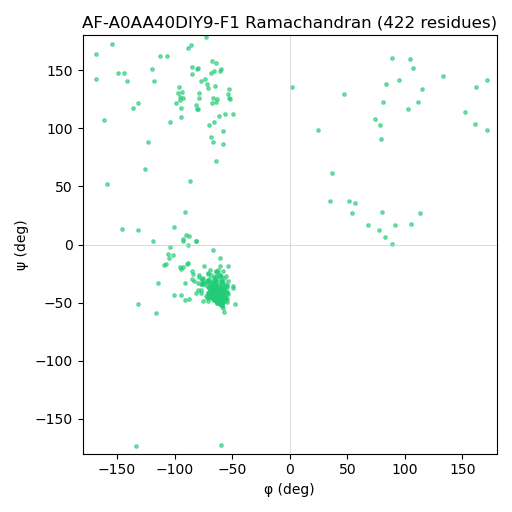9.742 1.00 93.75 235 MET A O 1
ATOM 1911 N N . ALA A 1 236 ? 3.601 11.470 11.832 1.00 95.62 236 ALA A N 1
ATOM 1912 C CA . ALA A 1 236 ? 4.711 10.538 11.659 1.00 95.62 236 ALA A CA 1
ATOM 1913 C C . ALA A 1 236 ? 4.429 9.526 10.539 1.00 95.62 236 ALA A C 1
ATOM 1915 O O . ALA A 1 236 ? 5.305 9.302 9.706 1.00 95.62 236 ALA A O 1
ATOM 1916 N N . ILE A 1 237 ? 3.215 8.962 10.467 1.00 96.62 237 ILE A N 1
ATOM 1917 C CA . ILE A 1 237 ? 2.808 8.026 9.405 1.00 96.62 237 ILE A CA 1
ATOM 1918 C C . ILE A 1 237 ? 2.877 8.701 8.029 1.00 96.62 237 ILE A C 1
ATOM 1920 O O . ILE A 1 237 ? 3.484 8.150 7.111 1.00 96.62 237 ILE A O 1
ATOM 1924 N N . ILE A 1 238 ? 2.298 9.897 7.873 1.00 97.31 238 ILE A N 1
ATOM 1925 C CA . ILE A 1 238 ? 2.295 10.614 6.584 1.00 97.31 238 ILE A CA 1
ATOM 1926 C C . ILE A 1 238 ? 3.720 10.917 6.125 1.00 97.31 238 ILE A C 1
ATOM 1928 O O . ILE A 1 238 ? 4.070 10.662 4.971 1.00 97.31 238 ILE A O 1
ATOM 1932 N N . LEU A 1 239 ? 4.553 11.447 7.021 1.00 97.44 239 LEU A N 1
ATOM 1933 C CA . LEU A 1 239 ? 5.943 11.768 6.709 1.00 97.44 239 LEU A CA 1
ATOM 1934 C C . LEU A 1 239 ? 6.755 10.506 6.401 1.00 97.44 239 LEU A C 1
ATOM 1936 O O . LEU A 1 239 ? 7.555 10.512 5.467 1.00 97.44 239 LEU A O 1
ATOM 1940 N N . ALA A 1 240 ? 6.516 9.412 7.122 1.00 97.94 240 ALA A N 1
ATOM 1941 C CA . ALA A 1 240 ? 7.161 8.133 6.866 1.00 97.94 240 ALA A CA 1
ATOM 1942 C C . ALA A 1 240 ? 6.788 7.548 5.501 1.00 97.94 240 ALA A C 1
ATOM 1944 O O . ALA A 1 240 ? 7.680 7.135 4.767 1.00 97.94 240 ALA A O 1
ATOM 1945 N N . ILE A 1 241 ? 5.509 7.570 5.115 1.00 98.25 241 ILE A N 1
ATOM 1946 C CA . ILE A 1 241 ? 5.067 7.142 3.776 1.00 98.25 241 ILE A CA 1
ATOM 1947 C C . ILE A 1 241 ? 5.648 8.068 2.705 1.00 98.25 241 ILE A C 1
ATOM 1949 O O . ILE A 1 241 ? 6.141 7.608 1.678 1.00 98.25 241 ILE A O 1
ATOM 1953 N N . THR A 1 242 ? 5.664 9.376 2.951 1.00 98.06 242 THR A N 1
ATOM 1954 C CA . THR A 1 242 ? 6.219 10.340 1.995 1.00 98.06 242 THR A CA 1
ATOM 1955 C C . THR A 1 242 ? 7.700 10.077 1.734 1.00 98.06 242 THR A C 1
ATOM 1957 O O . THR A 1 242 ? 8.106 9.936 0.583 1.00 98.06 242 THR A O 1
ATOM 1960 N N . LEU A 1 243 ? 8.506 9.965 2.791 1.00 98.31 243 LEU A N 1
ATOM 1961 C CA . LEU A 1 243 ? 9.956 9.800 2.680 1.00 98.31 243 LEU A CA 1
ATOM 1962 C C . LEU A 1 243 ? 10.366 8.375 2.295 1.00 98.31 243 LEU A C 1
ATOM 1964 O O . LEU A 1 243 ? 11.305 8.202 1.526 1.00 98.31 243 LEU A O 1
ATOM 1968 N N . GLY A 1 244 ? 9.682 7.366 2.831 1.00 98.00 244 GLY A N 1
ATOM 1969 C CA . GLY A 1 244 ? 10.027 5.960 2.638 1.00 98.00 244 GLY A CA 1
ATOM 1970 C C . GLY A 1 244 ? 9.461 5.351 1.358 1.00 98.00 244 GLY A C 1
ATOM 1971 O O . GLY A 1 244 ? 10.090 4.454 0.809 1.00 98.00 244 GLY A O 1
ATOM 1972 N N . HIS A 1 245 ? 8.313 5.837 0.870 1.00 98.12 245 HIS A N 1
ATOM 1973 C CA . HIS A 1 245 ? 7.610 5.282 -0.295 1.00 98.12 245 HIS A CA 1
ATOM 1974 C C . HIS A 1 245 ? 7.531 6.268 -1.466 1.00 98.12 245 HIS A C 1
ATOM 1976 O O . HIS A 1 245 ? 8.068 5.975 -2.534 1.00 98.12 245 HIS A O 1
ATOM 1982 N N . TYR A 1 246 ? 6.929 7.451 -1.290 1.00 98.06 246 TYR A N 1
ATOM 1983 C CA . TYR A 1 246 ? 6.699 8.364 -2.421 1.00 98.06 246 TYR A CA 1
ATOM 1984 C C . TYR A 1 246 ? 7.978 8.982 -2.992 1.00 98.06 246 TYR A C 1
ATOM 1986 O O . TYR A 1 246 ? 8.104 9.076 -4.210 1.00 98.06 246 TYR A O 1
ATOM 1994 N N . VAL A 1 247 ? 8.936 9.392 -2.154 1.00 98.12 247 VAL A N 1
ATOM 1995 C CA . VAL A 1 247 ? 10.195 9.989 -2.634 1.00 98.12 247 VAL A CA 1
ATOM 1996 C C . VAL A 1 247 ? 11.014 8.991 -3.469 1.00 98.12 247 VAL A C 1
ATOM 1998 O O . VAL A 1 247 ? 11.362 9.338 -4.601 1.00 98.12 247 VAL A O 1
ATOM 2001 N N . PRO A 1 248 ? 11.277 7.749 -3.007 1.00 98.19 248 PRO A N 1
ATOM 2002 C CA . PRO A 1 248 ? 11.940 6.756 -3.845 1.00 98.19 248 PRO A CA 1
ATOM 2003 C C . PRO A 1 248 ? 11.142 6.420 -5.106 1.00 98.19 248 PRO A C 1
ATOM 2005 O O . PRO A 1 248 ? 11.731 6.319 -6.181 1.00 98.19 248 PRO A O 1
ATOM 2008 N N . ALA A 1 249 ? 9.809 6.333 -5.005 1.00 97.50 249 ALA A N 1
ATOM 2009 C CA . ALA A 1 249 ? 8.952 6.099 -6.162 1.00 97.50 249 ALA A CA 1
ATOM 2010 C C . ALA A 1 249 ? 9.077 7.205 -7.216 1.00 97.50 249 ALA A C 1
ATOM 2012 O O . ALA A 1 249 ? 9.247 6.908 -8.394 1.00 97.50 249 ALA A O 1
ATOM 2013 N N . ALA A 1 250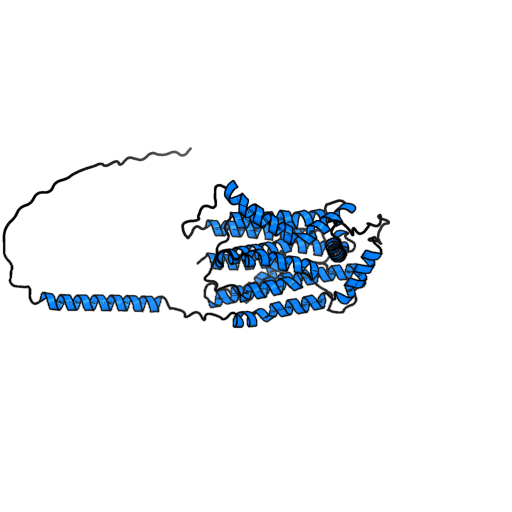 ? 9.074 8.475 -6.808 1.00 97.06 250 ALA A N 1
ATOM 2014 C CA . ALA A 1 250 ? 9.295 9.602 -7.708 1.00 97.06 250 ALA A CA 1
ATOM 2015 C C . ALA A 1 250 ? 10.672 9.521 -8.390 1.00 97.06 250 ALA A C 1
ATOM 2017 O O . ALA A 1 250 ? 10.781 9.746 -9.597 1.00 97.06 250 ALA A O 1
ATOM 2018 N N . GLY A 1 251 ? 11.714 9.129 -7.652 1.00 97.62 251 GLY A N 1
ATOM 2019 C CA . GLY A 1 251 ? 13.054 8.920 -8.203 1.00 97.62 251 GLY A CA 1
ATOM 2020 C C . GLY A 1 251 ? 13.105 7.882 -9.333 1.00 97.62 251 GLY A C 1
ATOM 2021 O O . GLY A 1 251 ? 13.857 8.057 -10.292 1.00 97.62 251 GLY A O 1
ATOM 2022 N N . MET A 1 252 ? 12.248 6.853 -9.292 1.00 96.88 252 MET A N 1
ATOM 2023 C CA . MET A 1 252 ? 12.153 5.852 -10.365 1.00 96.88 252 MET A CA 1
ATOM 2024 C C . MET A 1 252 ? 11.679 6.431 -11.705 1.00 96.88 252 MET A C 1
ATOM 2026 O O . MET A 1 252 ? 11.959 5.838 -12.744 1.00 96.88 252 MET A O 1
ATOM 2030 N N . PHE A 1 253 ? 10.979 7.569 -11.714 1.00 94.50 253 PHE A N 1
ATOM 2031 C CA . PHE A 1 253 ? 10.389 8.134 -12.935 1.00 94.50 253 PHE A CA 1
ATOM 2032 C C . PHE A 1 253 ? 11.000 9.474 -13.343 1.00 94.50 253 PHE A C 1
ATOM 2034 O O . PHE A 1 253 ? 11.117 9.751 -14.537 1.00 94.50 253 PHE A O 1
ATOM 2041 N N . PHE A 1 254 ? 11.409 10.298 -12.379 1.00 94.56 254 PHE A N 1
ATOM 2042 C CA . PHE A 1 254 ? 11.858 11.668 -12.638 1.00 94.56 254 PHE A CA 1
ATOM 2043 C C . PHE A 1 254 ? 13.383 11.843 -12.648 1.00 94.56 254 PHE A C 1
ATOM 2045 O O . PHE A 1 254 ? 13.852 12.903 -13.054 1.00 94.56 254 PHE A O 1
ATOM 2052 N N . ASP A 1 255 ? 14.159 10.831 -12.246 1.00 95.06 255 ASP A N 1
ATOM 2053 C CA . ASP A 1 255 ? 15.624 10.859 -12.372 1.00 95.06 255 ASP A CA 1
ATOM 2054 C C . ASP A 1 255 ? 16.090 10.380 -13.767 1.00 95.06 255 ASP A C 1
ATOM 2056 O O . ASP A 1 255 ? 15.299 9.885 -14.589 1.00 95.06 255 ASP A O 1
ATOM 2060 N N . SER A 1 256 ? 17.390 10.530 -14.037 1.00 91.44 256 SER A N 1
ATOM 2061 C CA . SER A 1 256 ? 18.041 10.078 -15.269 1.00 91.44 256 SER A CA 1
ATOM 2062 C C . SER A 1 256 ? 17.902 8.564 -15.453 1.00 91.44 256 SER A C 1
ATOM 2064 O O . SER A 1 256 ? 17.816 7.813 -14.477 1.00 91.44 256 SER A O 1
ATOM 2066 N N . MET A 1 257 ? 17.886 8.095 -16.704 1.00 87.06 257 MET A N 1
ATOM 2067 C CA . MET A 1 257 ? 17.642 6.681 -17.030 1.00 87.06 257 MET A CA 1
ATOM 2068 C C . MET A 1 257 ? 18.601 5.725 -16.303 1.00 87.06 257 MET A C 1
ATOM 2070 O O . MET A 1 257 ? 18.193 4.644 -15.874 1.00 87.06 257 MET A O 1
ATOM 2074 N N . GLU A 1 258 ? 19.845 6.145 -16.095 1.00 87.62 258 GLU A N 1
ATOM 2075 C CA . GLU A 1 258 ? 20.894 5.383 -15.414 1.00 87.62 258 GLU A CA 1
ATOM 2076 C C . GLU A 1 258 ? 20.634 5.264 -13.904 1.00 87.62 258 GLU A C 1
ATOM 2078 O O . GLU A 1 258 ? 21.005 4.275 -13.275 1.00 87.62 258 GLU A O 1
ATOM 2083 N N . ARG A 1 259 ? 19.972 6.261 -13.304 1.00 94.12 259 ARG A N 1
ATOM 2084 C CA . ARG A 1 259 ? 19.740 6.344 -11.853 1.00 94.12 259 ARG A CA 1
ATOM 2085 C C . ARG A 1 259 ? 18.419 5.731 -11.404 1.00 94.12 259 ARG A C 1
ATOM 2087 O O . ARG A 1 259 ? 18.290 5.374 -10.233 1.00 94.12 259 ARG A O 1
ATOM 2094 N N . ARG A 1 260 ? 17.454 5.557 -12.314 1.00 95.62 260 ARG A N 1
ATOM 2095 C CA . ARG A 1 260 ? 16.128 4.983 -12.007 1.00 95.62 260 ARG A CA 1
ATOM 2096 C C . ARG A 1 260 ? 16.206 3.616 -11.334 1.00 95.62 260 ARG A C 1
ATOM 2098 O O . ARG A 1 260 ? 15.477 3.371 -10.379 1.00 95.62 260 ARG A O 1
ATOM 2105 N N . GLN A 1 261 ? 17.120 2.749 -11.776 1.00 96.38 261 GLN A N 1
ATOM 2106 C CA . GLN A 1 261 ? 17.328 1.448 -11.135 1.00 96.38 261 GLN A CA 1
ATOM 2107 C C . GLN A 1 261 ? 17.823 1.581 -9.693 1.00 96.38 261 GLN A C 1
ATOM 2109 O O . GLN A 1 261 ? 17.360 0.842 -8.832 1.00 96.38 261 GLN A O 1
ATOM 2114 N N . GLY A 1 262 ? 18.695 2.549 -9.396 1.00 97.88 262 GLY A N 1
ATOM 2115 C CA . GLY A 1 262 ? 19.125 2.817 -8.022 1.00 97.88 262 GLY A CA 1
ATOM 2116 C C . GLY A 1 262 ? 17.957 3.223 -7.121 1.00 97.88 262 GLY A C 1
ATOM 2117 O O . GLY A 1 262 ? 17.810 2.698 -6.020 1.00 97.88 262 GLY A O 1
ATOM 2118 N N . TRP A 1 263 ? 17.068 4.088 -7.616 1.00 98.25 263 TRP A N 1
ATOM 2119 C CA . TRP A 1 263 ? 15.830 4.427 -6.908 1.00 98.25 263 TRP A CA 1
ATOM 2120 C C . TRP A 1 263 ? 14.897 3.237 -6.732 1.00 98.25 263 TRP A C 1
ATOM 2122 O O . TRP A 1 263 ? 14.301 3.100 -5.669 1.00 98.25 263 TRP A O 1
ATOM 2132 N N . LEU A 1 264 ? 14.817 2.354 -7.725 1.00 97.75 264 LEU A N 1
ATOM 2133 C CA . LEU A 1 264 ? 14.045 1.123 -7.633 1.00 97.75 264 LEU A CA 1
ATOM 2134 C C . LEU A 1 264 ? 14.618 0.182 -6.555 1.00 97.75 264 LEU A C 1
ATOM 2136 O O . LEU A 1 264 ? 13.855 -0.307 -5.731 1.00 97.75 264 LEU A O 1
ATOM 2140 N N . PHE A 1 265 ? 15.943 0.004 -6.463 1.00 98.00 265 PHE A N 1
ATOM 2141 C CA . PHE A 1 265 ? 16.577 -0.736 -5.356 1.00 98.00 265 PHE A CA 1
ATOM 2142 C C . PHE A 1 265 ? 16.262 -0.131 -3.982 1.00 98.00 265 PHE A C 1
ATOM 2144 O O . PHE A 1 265 ? 15.977 -0.868 -3.038 1.00 98.00 265 PHE A O 1
ATOM 2151 N N . ILE A 1 266 ? 16.292 1.200 -3.863 1.00 98.12 266 ILE A N 1
ATOM 2152 C CA . ILE A 1 266 ? 15.904 1.893 -2.628 1.00 98.12 266 ILE A CA 1
ATOM 2153 C C . ILE A 1 266 ? 14.420 1.639 -2.328 1.00 98.12 266 ILE A C 1
ATOM 2155 O O . ILE A 1 266 ? 14.082 1.301 -1.193 1.00 98.12 266 ILE A O 1
ATOM 2159 N N . TRP A 1 267 ? 13.550 1.761 -3.334 1.00 98.25 267 TRP A N 1
ATOM 2160 C CA . TRP A 1 267 ? 12.104 1.596 -3.199 1.00 98.25 267 TRP A CA 1
ATOM 2161 C C . TRP A 1 267 ? 11.695 0.162 -2.842 1.00 98.25 267 TRP A C 1
ATOM 2163 O O . TRP A 1 267 ? 10.789 0.001 -2.035 1.00 98.25 267 TRP A O 1
ATOM 2173 N N . GLN A 1 268 ? 12.389 -0.881 -3.312 1.00 97.31 268 GLN A N 1
ATOM 2174 C CA . GLN A 1 268 ? 12.090 -2.266 -2.898 1.00 97.31 268 GLN A CA 1
ATOM 2175 C C . GLN A 1 268 ? 12.180 -2.485 -1.379 1.00 97.31 268 GLN A C 1
ATOM 2177 O O . GLN A 1 268 ? 11.604 -3.421 -0.832 1.00 97.31 268 GLN A O 1
ATOM 2182 N N . LEU A 1 269 ? 12.921 -1.629 -0.670 1.00 97.38 269 LEU A N 1
ATOM 2183 C CA . LEU A 1 269 ? 13.020 -1.654 0.787 1.00 97.38 269 LEU A CA 1
ATOM 2184 C C . LEU A 1 269 ? 12.129 -0.598 1.462 1.00 97.38 269 LEU A C 1
ATOM 2186 O O . LEU A 1 269 ? 12.288 -0.363 2.663 1.00 97.38 269 LEU A O 1
ATOM 2190 N N . TYR A 1 270 ? 11.158 -0.005 0.749 1.00 98.00 270 TYR A N 1
ATOM 2191 C CA . TYR A 1 270 ? 10.221 0.973 1.317 1.00 98.00 270 TYR A CA 1
ATOM 2192 C C . TYR A 1 270 ? 9.569 0.497 2.621 1.00 98.00 270 TYR A C 1
ATOM 2194 O O . TYR A 1 270 ? 9.442 1.329 3.518 1.00 98.00 270 TYR A O 1
ATOM 2202 N N . PRO A 1 271 ? 9.202 -0.792 2.820 1.00 97.69 271 PRO A N 1
ATOM 2203 C CA . PRO A 1 271 ? 8.622 -1.227 4.089 1.00 97.69 271 PRO A CA 1
ATOM 2204 C C . PRO A 1 271 ? 9.523 -0.935 5.291 1.00 97.69 271 PRO A C 1
ATOM 2206 O O . PRO A 1 271 ? 9.050 -0.510 6.345 1.00 97.69 271 PRO A O 1
ATOM 2209 N N . LEU A 1 272 ? 10.835 -1.135 5.116 1.00 97.12 272 LEU A N 1
ATOM 2210 C CA . LEU A 1 272 ? 11.840 -0.867 6.138 1.00 97.12 272 LEU A CA 1
ATOM 2211 C C . LEU A 1 272 ? 12.038 0.633 6.318 1.00 97.12 272 LEU A C 1
ATOM 2213 O O . LEU A 1 272 ? 12.075 1.099 7.454 1.00 97.12 272 LEU A O 1
ATOM 2217 N N . TRP A 1 273 ? 12.125 1.394 5.224 1.00 97.94 273 TRP A N 1
ATOM 2218 C CA . TRP A 1 273 ? 12.289 2.846 5.299 1.00 97.94 273 TRP A CA 1
ATOM 2219 C C . TRP A 1 273 ? 11.103 3.515 5.982 1.00 97.94 273 TRP A C 1
ATOM 2221 O O . TRP A 1 273 ? 11.307 4.301 6.901 1.00 97.94 273 TRP A O 1
ATOM 2231 N N . VAL A 1 274 ? 9.873 3.140 5.624 1.00 97.56 274 VAL A N 1
ATOM 2232 C CA . VAL A 1 274 ? 8.660 3.642 6.278 1.00 97.56 274 VAL A CA 1
ATOM 2233 C C . VAL A 1 274 ? 8.674 3.294 7.768 1.00 97.56 274 VAL A C 1
ATOM 2235 O O . VAL A 1 274 ? 8.433 4.172 8.589 1.00 97.56 274 VAL A O 1
ATOM 2238 N N . ALA A 1 275 ? 9.025 2.063 8.151 1.00 96.56 275 ALA A N 1
ATOM 2239 C CA . ALA A 1 275 ? 9.093 1.675 9.562 1.00 96.56 275 ALA A CA 1
ATOM 2240 C C . ALA A 1 275 ? 10.151 2.465 10.347 1.00 96.56 275 ALA A C 1
ATOM 2242 O O . ALA A 1 275 ? 9.861 3.014 11.411 1.00 96.56 275 ALA A O 1
ATOM 2243 N N . ILE A 1 276 ? 11.376 2.547 9.816 1.00 96.62 276 ILE A N 1
ATOM 2244 C CA . ILE A 1 276 ? 12.484 3.285 10.433 1.00 96.62 276 ILE A CA 1
ATOM 2245 C C . ILE A 1 276 ? 12.098 4.756 10.589 1.00 96.62 276 ILE A C 1
ATOM 2247 O O . ILE A 1 276 ? 12.241 5.316 11.679 1.00 96.62 276 ILE A O 1
ATOM 2251 N N . THR A 1 277 ? 11.577 5.382 9.531 1.00 97.25 277 THR A N 1
ATOM 2252 C CA . THR A 1 277 ? 11.168 6.786 9.559 1.00 97.25 277 THR A CA 1
ATOM 2253 C C . THR A 1 277 ? 10.015 7.012 10.531 1.00 97.25 277 THR A C 1
ATOM 2255 O O . THR A 1 277 ? 10.104 7.934 11.335 1.00 97.25 277 THR A O 1
ATOM 2258 N N . PHE A 1 278 ? 8.987 6.159 10.533 1.00 96.12 278 PHE A N 1
ATOM 2259 C CA . PHE A 1 278 ? 7.861 6.261 11.464 1.00 96.12 278 PHE A CA 1
ATOM 2260 C C . PHE A 1 278 ? 8.334 6.214 12.919 1.00 96.12 278 PHE A C 1
ATOM 2262 O O . PHE A 1 278 ? 8.093 7.155 13.668 1.00 96.12 278 PHE A O 1
ATOM 2269 N N . HIS A 1 279 ? 9.083 5.179 13.311 1.00 93.81 279 HIS A N 1
ATOM 2270 C CA . HIS A 1 279 ? 9.567 5.048 14.687 1.00 93.81 279 HIS A CA 1
ATOM 2271 C C . HIS A 1 279 ? 10.510 6.187 15.095 1.00 93.81 279 HIS A C 1
ATOM 2273 O O . HIS A 1 279 ? 10.439 6.667 16.228 1.00 93.81 279 HIS A O 1
ATOM 2279 N N . SER A 1 280 ? 11.358 6.655 14.174 1.00 95.69 280 SER A N 1
ATOM 2280 C CA . SER A 1 280 ? 12.227 7.811 14.426 1.00 95.69 280 SER A CA 1
ATOM 2281 C C . SER A 1 280 ? 11.406 9.080 14.659 1.00 95.69 280 SER A C 1
ATOM 2283 O O . SER A 1 280 ? 11.670 9.825 15.601 1.00 95.69 280 SER A O 1
ATOM 2285 N N . LEU A 1 281 ? 10.386 9.318 13.832 1.00 95.19 281 LEU A N 1
ATOM 2286 C CA . LEU A 1 281 ? 9.536 10.500 13.921 1.00 95.19 281 LEU A CA 1
ATOM 2287 C C . LEU A 1 281 ? 8.617 10.457 15.142 1.00 95.19 281 LEU A C 1
ATOM 2289 O O . LEU A 1 281 ? 8.571 11.444 15.867 1.00 95.19 281 LEU A O 1
ATOM 2293 N N . SER A 1 282 ? 7.972 9.331 15.448 1.00 91.56 282 SER A N 1
ATOM 2294 C CA . SER A 1 282 ? 7.147 9.187 16.658 1.00 91.56 282 SER A CA 1
ATOM 2295 C C . SER A 1 282 ? 7.950 9.398 17.949 1.00 91.56 282 SER A C 1
ATOM 2297 O O . SER A 1 282 ? 7.397 9.842 18.951 1.00 91.56 282 SER A O 1
ATOM 2299 N N . ALA A 1 283 ? 9.263 9.137 17.948 1.00 91.62 283 ALA A N 1
ATOM 2300 C CA . ALA A 1 283 ? 10.129 9.425 19.094 1.00 91.62 283 ALA A CA 1
ATOM 2301 C C . ALA A 1 283 ? 10.541 10.908 19.205 1.00 91.62 283 ALA A C 1
ATOM 2303 O O . ALA A 1 283 ? 10.833 11.391 20.304 1.00 91.62 283 ALA A O 1
ATOM 2304 N N . VAL A 1 284 ? 10.609 11.623 18.078 1.00 93.69 284 VAL A N 1
ATOM 2305 C CA . VAL A 1 284 ? 11.161 12.985 17.990 1.00 93.69 284 VAL A CA 1
ATOM 2306 C C . VAL A 1 284 ? 10.067 14.054 17.963 1.00 93.69 284 VAL A C 1
ATOM 2308 O O . VAL A 1 284 ? 10.194 15.057 18.662 1.00 93.69 284 VAL A O 1
ATOM 2311 N N . LEU A 1 285 ? 8.990 13.848 17.203 1.00 91.94 285 LEU A N 1
ATOM 2312 C CA . LEU A 1 285 ? 7.926 14.832 16.984 1.00 91.94 285 LEU A CA 1
ATOM 2313 C C . LEU A 1 285 ? 7.271 15.329 18.278 1.00 91.94 285 LEU A C 1
ATOM 2315 O O . LEU A 1 285 ? 7.218 16.550 18.436 1.00 91.94 285 LEU A O 1
ATOM 2319 N N . PRO A 1 286 ? 6.901 14.469 19.250 1.00 89.44 286 PRO A N 1
ATOM 2320 C CA . PRO A 1 286 ? 6.328 14.955 20.503 1.00 89.44 286 PRO A CA 1
ATOM 2321 C C . PRO A 1 286 ? 7.285 15.883 21.259 1.00 89.44 286 PRO A C 1
ATOM 2323 O O . PRO A 1 286 ? 6.860 16.817 21.924 1.00 89.44 286 PRO A O 1
ATOM 2326 N N . ARG A 1 287 ? 8.605 15.678 21.145 1.00 90.62 287 ARG A N 1
ATOM 2327 C CA . ARG A 1 287 ? 9.604 16.542 21.799 1.00 90.62 287 ARG A CA 1
ATOM 2328 C C . ARG A 1 287 ? 9.759 17.886 21.093 1.00 90.62 287 ARG A C 1
ATOM 2330 O O . ARG A 1 287 ? 10.053 18.877 21.751 1.00 90.62 287 ARG A O 1
ATOM 2337 N N . LEU A 1 288 ? 9.596 17.914 19.771 1.00 89.38 288 LEU A N 1
ATOM 2338 C CA . LEU A 1 288 ? 9.719 19.132 18.968 1.00 89.38 288 LEU A CA 1
ATOM 2339 C C . LEU A 1 288 ? 8.464 20.006 19.027 1.00 89.38 288 LEU A C 1
ATOM 2341 O O . LEU A 1 288 ? 8.581 21.226 18.968 1.00 89.38 288 LEU A O 1
ATOM 2345 N N . LEU A 1 289 ? 7.284 19.394 19.138 1.00 86.56 289 LEU A N 1
ATOM 2346 C CA . LEU A 1 289 ? 5.997 20.090 19.069 1.00 86.56 289 LEU A CA 1
ATOM 2347 C C . LEU A 1 289 ? 5.435 20.536 20.426 1.00 86.56 289 LEU A C 1
ATOM 2349 O O . LEU A 1 289 ? 4.357 21.118 20.459 1.00 86.56 289 LEU A O 1
ATOM 2353 N N . GLY A 1 290 ? 6.175 20.347 21.522 1.00 79.50 290 GLY A N 1
ATOM 2354 C CA . GLY A 1 290 ? 5.786 20.861 22.843 1.00 79.50 290 GLY A CA 1
ATOM 2355 C C . GLY A 1 290 ? 5.257 19.821 23.831 1.00 79.50 290 GLY A C 1
ATOM 2356 O O . GLY A 1 290 ? 4.695 20.198 24.852 1.00 79.50 290 GLY A O 1
ATOM 2357 N N . GLY A 1 291 ? 5.512 18.536 23.588 1.00 63.09 291 GLY A N 1
ATOM 2358 C CA . GLY A 1 291 ? 5.132 17.418 24.446 1.00 63.09 291 GLY A CA 1
ATOM 2359 C C . GLY A 1 291 ? 3.988 16.607 23.849 1.00 63.09 291 GLY A C 1
ATOM 2360 O O . GLY A 1 291 ? 3.152 17.129 23.120 1.00 63.09 291 GLY A O 1
ATOM 2361 N N . ARG A 1 292 ? 3.943 15.315 24.194 1.00 64.56 292 ARG A N 1
ATOM 2362 C CA . ARG A 1 292 ? 2.707 14.538 24.115 1.00 64.56 292 ARG A CA 1
ATOM 2363 C C . ARG A 1 292 ? 1.849 15.159 25.210 1.00 64.56 292 ARG A C 1
ATOM 2365 O O . ARG A 1 292 ? 2.074 14.825 26.370 1.00 64.56 292 ARG A O 1
ATOM 2372 N N . GLU A 1 293 ? 1.018 16.153 24.887 1.00 55.88 293 GLU A N 1
ATOM 2373 C CA . GLU A 1 293 ? -0.047 16.532 25.812 1.00 55.88 293 GLU A CA 1
ATOM 2374 C C . GLU A 1 293 ? -0.710 15.201 26.163 1.00 55.88 293 GLU A C 1
ATOM 2376 O O . GLU A 1 293 ? -1.167 14.459 25.288 1.00 55.88 293 GLU A O 1
ATOM 2381 N N . GLU A 1 294 ? -0.563 14.784 27.422 1.00 52.12 294 GLU A N 1
ATOM 2382 C CA . GLU A 1 294 ? -1.421 13.754 27.965 1.00 52.12 294 GLU A CA 1
ATOM 2383 C C . GLU A 1 294 ? -2.800 14.367 27.775 1.00 52.12 294 GLU A C 1
ATOM 2385 O O . GLU A 1 294 ? -3.154 15.281 28.513 1.00 52.12 294 GLU A O 1
ATOM 2390 N N . ASP A 1 295 ? -3.488 13.988 26.693 1.00 48.19 295 ASP A N 1
ATOM 2391 C CA . ASP A 1 295 ? -4.867 14.369 26.410 1.00 48.19 295 ASP A CA 1
ATOM 2392 C C . ASP A 1 295 ? -5.721 13.742 27.525 1.00 48.19 295 ASP A C 1
ATOM 2394 O O . ASP A 1 295 ? -6.415 12.735 27.363 1.00 48.19 295 ASP A O 1
ATOM 2398 N N . GLU A 1 296 ? -5.595 14.319 28.718 1.00 41.97 296 GLU A N 1
ATOM 2399 C CA . GLU A 1 296 ? -6.604 14.334 29.740 1.00 41.97 296 GLU A CA 1
ATOM 2400 C C . GLU A 1 296 ? -7.870 14.895 29.087 1.00 41.97 296 GLU A C 1
ATOM 2402 O O . GLU A 1 296 ? -7.875 15.959 28.473 1.00 41.97 296 GLU A O 1
ATOM 2407 N N . ALA A 1 297 ? -8.956 14.150 29.276 1.00 41.47 297 ALA A N 1
ATOM 2408 C CA . ALA A 1 297 ? -10.328 14.478 28.913 1.00 41.47 297 ALA A CA 1
ATOM 2409 C C . ALA A 1 297 ? -10.717 14.293 27.431 1.00 41.47 297 ALA A C 1
ATOM 2411 O O . ALA A 1 297 ? -10.735 15.201 26.607 1.00 41.47 297 ALA A O 1
ATOM 2412 N N . VAL A 1 298 ? -11.200 13.079 27.145 1.00 45.75 298 VAL A N 1
ATOM 2413 C CA . VAL A 1 298 ? -12.594 12.851 26.717 1.00 45.75 298 VAL A CA 1
ATOM 2414 C C . VAL A 1 298 ? -13.262 14.083 26.070 1.00 45.75 298 VAL A C 1
ATOM 2416 O O . VAL A 1 298 ? -13.814 14.932 26.764 1.00 45.75 298 VAL A O 1
ATOM 2419 N N . GLY A 1 299 ? -13.300 14.128 24.732 1.00 43.34 299 GLY A N 1
ATOM 2420 C CA . GLY A 1 299 ? -14.431 14.751 24.027 1.00 43.34 299 GLY A CA 1
ATOM 2421 C C . GLY A 1 299 ? -14.216 16.034 23.213 1.00 43.34 299 GLY A C 1
ATOM 2422 O O . GLY A 1 299 ? -15.188 16.761 23.026 1.00 43.34 299 GLY A O 1
ATOM 2423 N N . THR A 1 300 ? -13.034 16.336 22.666 1.00 46.94 300 THR A N 1
ATOM 2424 C CA . THR A 1 300 ? -12.898 17.477 21.733 1.00 46.94 300 THR A CA 1
ATOM 2425 C C . THR A 1 300 ? -12.969 17.058 20.258 1.00 46.94 300 THR A C 1
ATOM 2427 O O . THR A 1 300 ? -12.357 16.093 19.806 1.00 46.94 300 THR A O 1
ATOM 2430 N N . SER A 1 301 ? -13.726 17.824 19.466 1.00 54.09 301 SER A N 1
ATOM 2431 C CA . SER A 1 301 ? -13.959 17.647 18.023 1.00 54.09 301 SER A CA 1
ATOM 2432 C C . SER A 1 301 ? -12.695 17.712 17.147 1.00 54.09 301 SER A C 1
ATOM 2434 O O . SER A 1 301 ? -12.753 17.364 15.966 1.00 54.09 301 SER A O 1
ATOM 2436 N N . SER A 1 302 ? -11.559 18.150 17.704 1.00 56.19 302 SER A N 1
ATOM 2437 C CA . SER A 1 302 ? -10.296 18.388 16.988 1.00 56.19 302 SER A CA 1
ATOM 2438 C C . SER A 1 302 ? -9.718 17.121 16.356 1.00 56.19 302 SER A C 1
ATOM 2440 O O . SER A 1 302 ? -9.283 17.155 15.207 1.00 56.19 302 SER A O 1
ATOM 2442 N N . THR A 1 303 ? -9.785 15.980 17.049 1.00 65.19 303 THR A N 1
ATOM 2443 C CA . THR A 1 303 ? -9.203 14.716 16.561 1.00 65.19 303 THR A CA 1
ATOM 2444 C C . THR A 1 303 ? -9.874 14.223 15.274 1.00 65.19 303 THR A C 1
ATOM 2446 O O . THR A 1 303 ? -9.218 13.636 14.415 1.00 65.19 303 THR A O 1
ATOM 2449 N N . SER A 1 304 ? -11.172 14.500 15.100 1.00 76.75 304 SER A N 1
ATOM 2450 C CA . SER A 1 304 ? -11.894 14.148 13.869 1.00 76.75 304 SER A CA 1
ATOM 2451 C C . SER A 1 304 ? -11.414 14.964 12.665 1.00 76.75 304 SER A C 1
ATOM 2453 O O . SER A 1 304 ? -11.317 14.433 11.560 1.00 76.75 304 SER A O 1
ATOM 2455 N N . LEU A 1 305 ? -11.062 16.239 12.871 1.00 86.50 305 LEU A N 1
ATOM 2456 C CA . LEU A 1 305 ? -10.545 17.099 11.811 1.00 86.50 305 LEU A CA 1
ATOM 2457 C C . LEU A 1 305 ? -9.141 16.664 11.393 1.00 86.50 305 LEU A C 1
ATOM 2459 O O . LEU A 1 305 ? -8.888 16.552 10.196 1.00 86.50 305 LEU A O 1
ATOM 2463 N N . ASP A 1 306 ? -8.261 16.382 12.356 1.00 88.94 306 ASP A N 1
ATOM 2464 C CA . ASP A 1 306 ? -6.903 15.917 12.063 1.00 88.94 306 ASP A CA 1
ATOM 2465 C C . ASP A 1 306 ? -6.938 14.617 11.244 1.00 88.94 306 ASP A C 1
ATOM 2467 O O . ASP A 1 306 ? -6.281 14.531 10.209 1.00 88.94 306 ASP A O 1
ATOM 2471 N N . LEU A 1 307 ? -7.788 13.652 11.623 1.00 91.19 307 LEU A N 1
ATOM 2472 C CA . LEU A 1 307 ? -7.970 12.413 10.860 1.00 91.19 307 LEU A CA 1
ATOM 2473 C C . LEU A 1 307 ? -8.477 12.676 9.433 1.00 91.19 307 LEU A C 1
ATOM 2475 O O . LEU A 1 307 ? -7.913 12.147 8.474 1.00 91.19 307 LEU A O 1
ATOM 2479 N N . ARG A 1 308 ? -9.515 13.511 9.277 1.00 94.00 308 ARG A N 1
ATOM 2480 C CA . ARG A 1 308 ? -10.070 13.893 7.965 1.00 94.00 308 ARG A CA 1
ATOM 2481 C C . ARG A 1 308 ? -9.017 14.530 7.069 1.00 94.00 308 ARG A C 1
ATOM 2483 O O . ARG A 1 308 ? -8.928 14.183 5.895 1.00 94.00 308 ARG A O 1
ATOM 2490 N N . VAL A 1 309 ? -8.221 15.448 7.617 1.00 94.31 309 VAL A N 1
ATOM 2491 C CA . VAL A 1 309 ? -7.141 16.118 6.885 1.00 94.31 309 VAL A CA 1
ATOM 2492 C C . VAL A 1 309 ? -6.059 15.112 6.511 1.00 94.31 309 VAL A C 1
ATOM 2494 O O . VAL A 1 309 ? -5.667 15.060 5.350 1.00 94.31 309 VAL A O 1
ATOM 2497 N N . SER A 1 310 ? -5.614 14.270 7.444 1.00 94.19 310 SER A N 1
ATOM 2498 C CA . SER A 1 310 ? -4.589 13.255 7.195 1.00 94.19 310 SER A CA 1
ATOM 2499 C C . SER A 1 310 ? -4.989 12.271 6.095 1.00 94.19 310 SER A C 1
ATOM 2501 O O . SER A 1 310 ? -4.248 12.099 5.127 1.00 94.19 310 SER A O 1
ATOM 2503 N N . VAL A 1 311 ? -6.178 11.671 6.196 1.00 95.00 311 VAL A N 1
ATOM 2504 C CA . VAL A 1 311 ? -6.699 10.754 5.170 1.00 95.00 311 VAL A CA 1
ATOM 2505 C C . VAL A 1 311 ? -6.939 11.492 3.861 1.00 95.00 311 VAL A C 1
ATOM 2507 O O . VAL A 1 311 ? -6.567 10.994 2.800 1.00 95.00 311 VAL A O 1
ATOM 2510 N N . GLY A 1 312 ? -7.525 12.689 3.932 1.00 95.38 312 GLY A N 1
ATOM 2511 C CA . GLY A 1 312 ? -7.810 13.526 2.774 1.00 95.38 312 GLY A CA 1
ATOM 2512 C C . GLY A 1 312 ? -6.552 13.869 1.982 1.00 95.38 312 GLY A C 1
ATOM 2513 O O . GLY A 1 312 ? -6.574 13.770 0.762 1.00 95.38 312 GLY A O 1
ATOM 2514 N N . LEU A 1 313 ? -5.440 14.193 2.651 1.00 95.38 313 LEU A N 1
ATOM 2515 C CA . LEU A 1 313 ? -4.157 14.474 2.002 1.00 95.38 313 LEU A CA 1
ATOM 2516 C C . LEU A 1 313 ? -3.608 13.250 1.262 1.00 95.38 313 LEU A C 1
ATOM 2518 O O . LEU A 1 313 ? -3.226 13.361 0.097 1.00 95.38 313 LEU A O 1
ATOM 2522 N N . VAL A 1 314 ? -3.590 12.080 1.909 1.00 95.81 314 VAL A N 1
ATOM 2523 C CA . VAL A 1 314 ? -3.070 10.847 1.293 1.00 95.81 314 VAL A CA 1
ATOM 2524 C C . VAL A 1 314 ? -3.963 10.394 0.133 1.00 95.81 314 VAL A C 1
ATOM 2526 O O . VAL A 1 314 ? -3.456 10.045 -0.932 1.00 95.81 314 VAL A O 1
ATOM 2529 N N . ALA A 1 315 ? -5.286 10.456 0.303 1.00 96.56 315 ALA A N 1
ATOM 2530 C CA . ALA A 1 315 ? -6.249 10.109 -0.739 1.00 96.56 315 ALA A CA 1
ATOM 2531 C C . ALA A 1 315 ? -6.211 11.091 -1.919 1.00 96.56 315 ALA A C 1
ATOM 2533 O O . ALA A 1 315 ? -6.270 10.664 -3.070 1.00 96.56 315 ALA A O 1
ATOM 2534 N N . ALA A 1 316 ? -6.074 12.394 -1.651 1.00 95.75 316 ALA A N 1
ATOM 2535 C CA . ALA A 1 316 ? -5.950 13.412 -2.689 1.00 95.75 316 ALA A CA 1
ATOM 2536 C C . ALA A 1 316 ? -4.676 13.219 -3.512 1.00 95.75 316 ALA A C 1
ATOM 2538 O O . ALA A 1 316 ? -4.739 13.330 -4.730 1.00 95.75 316 ALA A O 1
ATOM 2539 N N . ALA A 1 317 ? -3.543 12.883 -2.884 1.00 94.50 317 ALA A N 1
ATOM 2540 C CA . ALA A 1 317 ? -2.309 12.594 -3.612 1.00 94.50 317 ALA A CA 1
ATOM 2541 C C . ALA A 1 317 ? -2.492 11.429 -4.605 1.00 94.50 317 ALA A C 1
ATOM 2543 O O . ALA A 1 317 ? -2.167 11.581 -5.781 1.00 94.50 317 ALA A O 1
ATOM 2544 N N . GLY A 1 318 ? -3.075 10.310 -4.157 1.00 93.62 318 GLY A N 1
ATOM 2545 C CA . GLY A 1 318 ? -3.371 9.158 -5.019 1.00 93.62 318 GLY A CA 1
ATOM 2546 C C . GLY A 1 318 ? -4.337 9.497 -6.159 1.00 93.62 318 GLY A C 1
ATOM 2547 O O . GLY A 1 318 ? -4.038 9.250 -7.326 1.00 93.62 318 GLY A O 1
ATOM 2548 N N . CYS A 1 319 ? -5.460 10.134 -5.819 1.00 95.12 319 CYS A N 1
ATOM 2549 C CA . CYS A 1 319 ? -6.490 10.552 -6.770 1.00 95.12 319 CYS A CA 1
ATOM 2550 C C . CYS A 1 319 ? -5.932 11.512 -7.832 1.00 95.12 319 CYS A C 1
ATOM 2552 O O . CYS A 1 319 ? -6.105 11.280 -9.022 1.00 95.12 319 CYS A O 1
ATOM 2554 N N . LEU A 1 320 ? -5.204 12.558 -7.429 1.00 95.38 320 LEU A N 1
ATOM 2555 C CA . LEU A 1 320 ? -4.661 13.552 -8.359 1.00 95.38 320 LEU A CA 1
ATOM 2556 C C . LEU A 1 320 ? -3.656 12.946 -9.339 1.00 95.38 320 LEU A C 1
ATOM 2558 O O . LEU A 1 320 ? -3.670 13.317 -10.510 1.00 95.38 320 LEU A O 1
ATOM 2562 N N . VAL A 1 321 ? -2.803 12.020 -8.886 1.00 94.38 321 VAL A N 1
ATOM 2563 C CA . VAL A 1 321 ? -1.872 11.318 -9.781 1.00 94.38 321 VAL A CA 1
ATOM 2564 C C . VAL A 1 321 ? -2.643 10.467 -10.785 1.00 94.38 321 VAL A C 1
ATOM 2566 O O . VAL A 1 321 ? -2.377 10.576 -11.980 1.00 94.38 321 VAL A O 1
ATOM 2569 N N . ARG A 1 322 ? -3.633 9.687 -10.337 1.00 93.12 322 ARG A N 1
ATOM 2570 C CA . ARG A 1 322 ? -4.477 8.884 -11.231 1.00 93.12 322 ARG A CA 1
ATOM 2571 C C . ARG A 1 322 ? -5.208 9.754 -12.252 1.00 93.12 322 ARG A C 1
ATOM 2573 O O . ARG A 1 322 ? -5.144 9.473 -13.444 1.00 93.12 322 ARG A O 1
ATOM 2580 N N . GLU A 1 323 ? -5.878 10.816 -11.813 1.00 92.12 323 GLU A N 1
ATOM 2581 C CA . GLU A 1 323 ? -6.619 11.704 -12.717 1.00 92.12 323 GLU A CA 1
ATOM 2582 C C . GLU A 1 323 ? -5.688 12.404 -13.705 1.00 92.12 323 GLU A C 1
ATOM 2584 O O . GLU A 1 323 ? -5.998 12.499 -14.892 1.00 92.12 323 GLU A O 1
ATOM 2589 N N . TRP A 1 324 ? -4.506 12.834 -13.253 1.00 92.69 324 TRP A N 1
ATOM 2590 C CA . TRP A 1 324 ? -3.484 13.362 -14.149 1.00 92.69 324 TRP A CA 1
ATOM 2591 C C . TRP A 1 324 ? -3.106 12.347 -15.234 1.00 92.69 324 TRP A C 1
ATOM 2593 O O . TRP A 1 324 ? -2.984 12.730 -16.398 1.00 92.69 324 TRP A O 1
ATOM 2603 N N . GLN A 1 325 ? -2.982 11.061 -14.897 1.00 89.69 325 GLN A N 1
ATOM 2604 C CA . GLN A 1 325 ? -2.709 10.011 -15.877 1.00 89.69 325 GLN A CA 1
ATOM 2605 C C . GLN A 1 325 ? -3.881 9.753 -16.813 1.00 89.69 325 GLN A C 1
ATOM 2607 O O . GLN A 1 325 ? -3.663 9.648 -18.014 1.00 89.69 325 GLN A O 1
ATOM 2612 N N . VAL A 1 326 ? -5.109 9.685 -16.300 1.00 89.25 326 VAL A N 1
ATOM 2613 C CA . VAL A 1 326 ? -6.313 9.495 -17.122 1.00 89.25 326 VAL A CA 1
ATOM 2614 C C . VAL A 1 326 ? -6.454 10.626 -18.142 1.00 89.25 326 VAL A C 1
ATOM 2616 O O . VAL A 1 326 ? -6.746 10.365 -19.303 1.00 89.25 326 VAL A O 1
ATOM 2619 N N . VAL A 1 327 ? -6.202 11.873 -17.734 1.00 91.25 327 VAL A N 1
ATOM 2620 C CA . VAL A 1 327 ? -6.293 13.045 -18.619 1.00 91.25 327 VAL A CA 1
ATOM 2621 C C . VAL A 1 327 ? -5.107 13.138 -19.585 1.00 91.25 327 VAL A C 1
ATOM 2623 O O . VAL A 1 327 ? -5.268 13.612 -20.708 1.00 91.25 327 VAL A O 1
ATOM 2626 N N . SER A 1 328 ? -3.914 12.706 -19.166 1.00 89.81 328 SER A N 1
ATOM 2627 C CA . SER A 1 328 ? -2.703 12.771 -19.999 1.00 89.81 328 SER A CA 1
ATOM 2628 C C . SER A 1 328 ? -2.556 11.575 -20.946 1.00 89.81 328 SER A C 1
ATOM 2630 O O . SER A 1 328 ? -1.856 11.677 -21.955 1.00 89.81 328 SER A O 1
ATOM 2632 N N . SER A 1 329 ? -3.185 10.442 -20.631 1.00 88.25 329 SER A N 1
ATOM 2633 C CA . SER A 1 329 ? -3.143 9.230 -21.445 1.00 88.25 329 SER A CA 1
ATOM 2634 C C . SER A 1 329 ? -4.073 9.362 -22.649 1.00 88.25 329 SER A C 1
ATOM 2636 O O . SER A 1 329 ? -5.182 9.880 -22.567 1.00 88.25 329 SER A O 1
ATOM 2638 N N . GLN A 1 330 ? -3.627 8.853 -23.796 1.00 88.62 330 GLN A N 1
ATOM 2639 C CA . GLN A 1 330 ? -4.461 8.730 -24.998 1.00 88.62 330 GLN A CA 1
ATOM 2640 C C . GLN A 1 330 ? -5.252 7.408 -25.021 1.00 88.62 330 GLN A C 1
ATOM 2642 O O . GLN A 1 330 ? -5.841 7.062 -26.044 1.00 88.62 330 GLN A O 1
ATOM 2647 N N . ARG A 1 331 ? -5.221 6.635 -23.926 1.00 88.75 331 ARG A N 1
ATOM 2648 C CA . ARG A 1 331 ? -5.800 5.287 -23.832 1.00 88.75 331 ARG A CA 1
ATOM 2649 C C . ARG A 1 331 ? -7.073 5.265 -23.002 1.00 88.75 331 ARG A C 1
ATOM 2651 O O . ARG A 1 331 ? -7.337 6.169 -22.212 1.00 88.75 331 ARG A O 1
ATOM 2658 N N . GLY A 1 332 ? -7.856 4.199 -23.160 1.00 89.12 332 GLY A N 1
ATOM 2659 C CA . GLY A 1 332 ? -9.006 3.965 -22.299 1.00 89.12 332 GLY A CA 1
ATOM 2660 C C . GLY A 1 332 ? -8.577 3.620 -20.871 1.00 89.12 332 GLY A C 1
ATOM 2661 O O . GLY A 1 332 ? -7.579 2.938 -20.656 1.00 89.12 332 GLY A O 1
ATOM 2662 N N . ILE A 1 333 ? -9.383 4.022 -19.883 1.00 89.25 333 ILE A N 1
ATOM 2663 C CA . ILE A 1 333 ? -9.187 3.666 -18.463 1.00 89.25 333 ILE A CA 1
ATOM 2664 C C . ILE A 1 333 ? -9.087 2.141 -18.295 1.00 89.25 333 ILE A C 1
ATOM 2666 O O . ILE A 1 333 ? -8.242 1.651 -17.554 1.00 89.25 333 ILE A O 1
ATOM 2670 N N . ALA A 1 334 ? -9.915 1.375 -19.011 1.00 91.25 334 ALA A N 1
ATOM 2671 C CA . ALA A 1 334 ? -9.878 -0.085 -18.952 1.00 91.25 334 ALA A CA 1
ATOM 2672 C C . ALA A 1 334 ? -8.547 -0.664 -19.470 1.00 91.25 334 ALA A C 1
ATOM 2674 O O . ALA A 1 334 ? -8.043 -1.629 -18.905 1.00 91.25 334 ALA A O 1
ATOM 2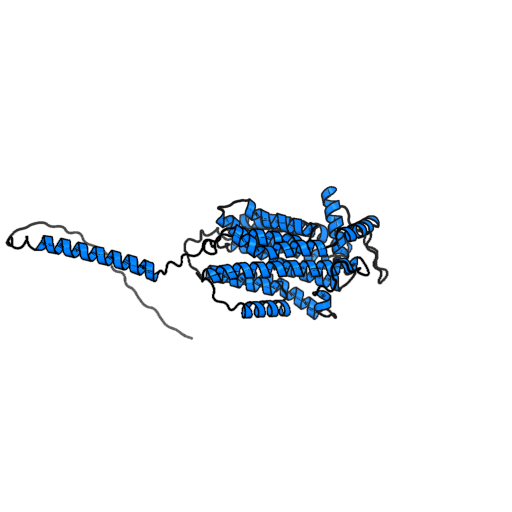675 N N . ASP A 1 335 ? -7.925 -0.049 -20.478 1.00 90.56 335 ASP A N 1
ATOM 2676 C CA . ASP A 1 335 ? -6.656 -0.537 -21.033 1.00 90.56 335 ASP A CA 1
ATOM 2677 C C . ASP A 1 335 ? -5.513 -0.448 -20.017 1.00 90.56 335 ASP A C 1
ATOM 2679 O O . ASP A 1 335 ? -4.592 -1.268 -20.042 1.00 90.56 335 ASP A O 1
ATOM 2683 N N . VAL A 1 336 ? -5.579 0.539 -19.121 1.00 91.00 336 VAL A N 1
ATOM 2684 C CA . VAL A 1 336 ? -4.566 0.790 -18.092 1.00 91.00 336 VAL A CA 1
ATOM 2685 C C . VAL A 1 336 ? -4.888 0.037 -16.806 1.00 91.00 336 VAL A C 1
ATOM 2687 O O . VAL A 1 336 ? -4.015 -0.641 -16.280 1.00 91.00 336 VAL A O 1
ATOM 2690 N N . PHE A 1 337 ? -6.134 0.105 -16.330 1.00 91.81 337 PHE A N 1
ATOM 2691 C CA . PHE A 1 337 ? -6.489 -0.297 -14.964 1.00 91.81 337 PHE A CA 1
ATOM 2692 C C . PHE A 1 337 ? -7.272 -1.607 -14.864 1.00 91.81 337 PHE A C 1
ATOM 2694 O O . PHE A 1 337 ? -7.375 -2.168 -13.774 1.00 91.81 337 PHE A O 1
ATOM 2701 N N . TRP A 1 338 ? -7.860 -2.095 -15.959 1.00 93.19 338 TRP A N 1
ATOM 2702 C CA . TRP A 1 338 ? -8.644 -3.328 -15.934 1.00 93.19 338 TRP A CA 1
ATOM 2703 C C . TRP A 1 338 ? -7.778 -4.525 -16.348 1.00 93.19 338 TRP A C 1
ATOM 2705 O O . TRP A 1 338 ? -7.183 -4.492 -17.434 1.00 93.19 338 TRP A O 1
ATOM 2715 N N . PRO A 1 339 ? -7.678 -5.576 -15.511 1.00 92.75 339 PRO A N 1
ATOM 2716 C CA . PRO A 1 339 ? -7.006 -6.806 -15.902 1.00 92.75 339 PRO A CA 1
ATOM 2717 C C . PRO A 1 339 ? -7.762 -7.474 -17.053 1.00 92.75 339 PRO A C 1
ATOM 2719 O O . PRO A 1 339 ? -8.951 -7.776 -16.932 1.00 92.75 339 PRO A O 1
ATOM 2722 N N . ASN A 1 340 ? -7.079 -7.700 -18.173 1.00 87.56 340 ASN A N 1
ATOM 2723 C CA . ASN A 1 340 ? -7.684 -8.267 -19.384 1.00 87.56 340 ASN A CA 1
ATOM 2724 C C . ASN A 1 340 ? -7.307 -9.736 -19.606 1.00 87.56 340 ASN A C 1
ATOM 2726 O O . ASN A 1 340 ? -7.910 -10.394 -20.448 1.00 87.56 340 ASN A O 1
ATOM 2730 N N . MET A 1 341 ? -6.323 -10.239 -18.862 1.00 84.25 341 MET A N 1
ATOM 2731 C CA . MET A 1 341 ? -5.801 -11.595 -18.998 1.00 84.25 341 MET A CA 1
ATOM 2732 C C . MET A 1 341 ? -6.497 -12.570 -18.041 1.00 84.25 341 MET A C 1
ATOM 2734 O O . MET A 1 341 ? -6.558 -12.314 -16.834 1.00 84.25 341 MET A O 1
ATOM 2738 N N . LEU A 1 342 ? -6.946 -13.721 -18.548 1.00 79.56 342 LEU A N 1
ATOM 2739 C CA . LEU A 1 342 ? -7.359 -14.848 -17.703 1.00 79.56 342 LEU A CA 1
ATOM 2740 C C . LEU A 1 342 ? -6.143 -15.654 -17.204 1.00 79.56 342 LEU A C 1
ATOM 2742 O O . LEU A 1 342 ? -5.129 -15.739 -17.899 1.00 79.56 342 LEU A O 1
ATOM 2746 N N . PRO A 1 343 ? -6.224 -16.306 -16.026 1.00 70.50 343 PRO A N 1
ATOM 2747 C CA . PRO A 1 343 ? -5.157 -17.187 -15.553 1.00 70.50 343 PRO A CA 1
ATOM 2748 C C . PRO A 1 343 ? -4.760 -18.227 -16.616 1.00 70.50 343 PRO A C 1
ATOM 2750 O O . PRO A 1 343 ? -5.607 -18.980 -17.095 1.00 70.50 343 PRO A O 1
ATOM 2753 N N . GLY A 1 344 ? -3.470 -18.278 -16.964 1.00 69.31 344 GLY A N 1
ATOM 2754 C CA . GLY A 1 344 ? -2.918 -19.228 -17.939 1.00 69.31 344 GLY A CA 1
ATOM 2755 C C . GLY A 1 344 ? -2.926 -18.773 -19.404 1.00 69.31 344 GLY A C 1
ATOM 2756 O O . GLY A 1 344 ? -2.457 -19.520 -20.262 1.00 69.31 344 GLY A O 1
ATOM 2757 N N . GLU A 1 345 ? -3.417 -17.572 -19.719 1.00 80.50 345 GLU A N 1
ATOM 2758 C CA . GLU A 1 345 ? -3.259 -17.004 -21.061 1.00 80.50 345 GLU A CA 1
ATOM 2759 C C . GLU A 1 345 ? -1.803 -16.595 -21.332 1.00 80.50 345 GLU A C 1
ATOM 2761 O O . GLU A 1 345 ? -1.138 -15.969 -20.505 1.00 80.50 345 GLU A O 1
ATOM 2766 N N . LEU A 1 346 ? -1.302 -16.946 -22.520 1.00 75.69 346 LEU A N 1
ATOM 2767 C CA . LEU A 1 346 ? 0.033 -16.559 -22.967 1.00 75.69 346 LEU A CA 1
ATOM 2768 C C . LEU A 1 346 ? 0.002 -15.125 -23.495 1.00 75.69 346 LEU A C 1
ATOM 2770 O O . LEU A 1 346 ? -0.648 -14.833 -24.500 1.00 75.69 346 LEU A O 1
ATOM 2774 N N . LEU A 1 347 ? 0.740 -14.240 -22.833 1.00 85.56 347 LEU A N 1
ATOM 2775 C CA . LEU A 1 347 ? 0.946 -12.872 -23.287 1.00 85.56 347 LEU A CA 1
ATOM 2776 C C . LEU A 1 347 ? 2.101 -12.791 -24.300 1.00 85.56 347 LEU A C 1
ATOM 2778 O O . LEU A 1 347 ? 3.008 -13.624 -24.270 1.00 85.56 347 LEU A O 1
ATOM 2782 N N . PRO A 1 348 ? 2.079 -11.800 -25.212 1.00 84.75 348 PRO A N 1
ATOM 2783 C CA . PRO A 1 348 ? 3.003 -11.748 -26.346 1.00 84.75 348 PRO A CA 1
ATOM 2784 C C . PRO A 1 348 ? 4.467 -11.544 -25.941 1.00 84.75 348 PRO A C 1
ATOM 2786 O O . PRO A 1 348 ? 5.357 -11.984 -26.663 1.00 84.75 348 PRO A O 1
ATOM 2789 N N . ASP A 1 349 ? 4.723 -10.886 -24.808 1.00 88.38 349 ASP A N 1
ATOM 2790 C CA . ASP A 1 349 ? 6.069 -10.690 -24.274 1.00 88.38 349 ASP A CA 1
ATOM 2791 C C . ASP A 1 349 ? 6.069 -10.490 -22.748 1.00 88.38 349 ASP A C 1
ATOM 2793 O O . ASP A 1 349 ? 5.027 -10.358 -22.097 1.00 88.38 349 ASP A O 1
ATOM 2797 N N . PHE A 1 350 ? 7.272 -10.465 -22.171 1.00 88.12 350 PHE A N 1
ATOM 2798 C CA . PHE A 1 350 ? 7.484 -10.294 -20.734 1.00 88.12 350 PHE A CA 1
ATOM 2799 C C . PHE A 1 350 ? 6.987 -8.937 -20.211 1.00 88.12 350 PHE A C 1
ATOM 2801 O O . PHE A 1 350 ? 6.445 -8.858 -19.112 1.00 88.12 350 PHE A O 1
ATOM 2808 N N . ALA A 1 351 ? 7.109 -7.867 -21.002 1.00 89.50 351 ALA A N 1
ATOM 2809 C CA . ALA A 1 351 ? 6.631 -6.545 -20.609 1.00 89.50 351 ALA A CA 1
ATOM 2810 C C . ALA A 1 351 ? 5.097 -6.502 -20.511 1.00 89.50 351 ALA A C 1
ATOM 2812 O O . ALA A 1 351 ? 4.555 -5.870 -19.603 1.00 89.50 351 ALA A O 1
ATOM 2813 N N . ALA A 1 352 ? 4.397 -7.188 -21.419 1.00 90.31 352 ALA A N 1
ATOM 2814 C CA . ALA A 1 352 ? 2.953 -7.389 -21.385 1.00 90.31 352 ALA A CA 1
ATOM 2815 C C . ALA A 1 352 ? 2.537 -8.109 -20.104 1.00 90.31 352 ALA A C 1
ATOM 2817 O O . ALA A 1 352 ? 1.609 -7.673 -19.425 1.00 90.31 352 ALA A O 1
ATOM 2818 N N . PHE A 1 353 ? 3.262 -9.180 -19.771 1.00 90.38 353 PHE A N 1
ATOM 2819 C CA . PHE A 1 353 ? 3.045 -9.952 -18.556 1.00 90.38 353 PHE A CA 1
ATOM 2820 C C . PHE A 1 353 ? 3.187 -9.093 -17.301 1.00 90.38 353 PHE A C 1
ATOM 2822 O O . PHE A 1 353 ? 2.267 -9.048 -16.489 1.00 90.38 353 PHE A O 1
ATOM 2829 N N . CYS A 1 354 ? 4.281 -8.341 -17.171 1.00 91.56 354 CYS A N 1
ATOM 2830 C CA . CYS A 1 354 ? 4.482 -7.438 -16.039 1.00 91.56 354 CYS A CA 1
ATOM 2831 C C . CYS A 1 354 ? 3.380 -6.371 -15.929 1.00 91.56 354 CYS A C 1
ATOM 2833 O O . CYS A 1 354 ? 2.956 -6.041 -14.824 1.00 91.56 354 CYS A O 1
ATOM 2835 N N . ALA A 1 355 ? 2.892 -5.847 -17.059 1.00 91.75 355 ALA A N 1
ATOM 2836 C CA . ALA A 1 355 ? 1.806 -4.871 -17.069 1.00 91.75 355 ALA A CA 1
ATOM 2837 C C . ALA A 1 355 ? 0.503 -5.459 -16.506 1.00 91.75 355 ALA A C 1
ATOM 2839 O O . ALA A 1 355 ? -0.097 -4.866 -15.613 1.00 91.75 355 ALA A O 1
ATOM 2840 N N . GLU A 1 356 ? 0.081 -6.629 -16.992 1.00 92.62 356 GLU A N 1
ATOM 2841 C CA . GLU A 1 356 ? -1.129 -7.306 -16.503 1.00 92.62 356 GLU A CA 1
ATOM 2842 C C . GLU A 1 356 ? -0.985 -7.759 -15.044 1.00 92.62 356 GLU A C 1
ATOM 2844 O O . GLU A 1 356 ? -1.932 -7.635 -14.265 1.00 92.62 356 GLU A O 1
ATOM 2849 N N . LEU A 1 357 ? 0.211 -8.197 -14.637 1.00 92.12 357 LEU A N 1
ATOM 2850 C CA . LEU A 1 357 ? 0.511 -8.559 -13.252 1.00 92.12 357 LEU A CA 1
ATOM 2851 C C . LEU A 1 357 ? 0.236 -7.393 -12.290 1.00 92.12 357 LEU A C 1
ATOM 2853 O O . LEU A 1 357 ? -0.401 -7.591 -11.258 1.00 92.12 357 LEU A O 1
ATOM 2857 N N . LEU A 1 358 ? 0.660 -6.174 -12.641 1.00 93.88 358 LEU A N 1
ATOM 2858 C CA . LEU A 1 358 ? 0.431 -4.974 -11.826 1.00 93.88 358 LEU A CA 1
ATOM 2859 C C . LEU A 1 358 ? -1.052 -4.592 -11.729 1.00 93.88 358 LEU A C 1
ATOM 2861 O O . LEU A 1 358 ? -1.486 -4.081 -10.693 1.00 93.88 358 LEU A O 1
ATOM 2865 N N . LYS A 1 359 ? -1.843 -4.832 -12.782 1.00 95.44 359 LYS A N 1
ATOM 2866 C CA . LYS A 1 359 ? -3.298 -4.608 -12.750 1.00 95.44 359 LYS A CA 1
ATOM 2867 C C . LYS A 1 359 ? -3.976 -5.570 -11.789 1.00 95.44 359 LYS A C 1
ATOM 2869 O O . LYS A 1 359 ? -4.776 -5.153 -10.953 1.00 95.44 359 LYS A O 1
ATOM 2874 N N . TRP A 1 360 ? -3.630 -6.852 -11.883 1.00 95.19 360 TRP A N 1
ATOM 2875 C CA . TRP A 1 360 ? -4.134 -7.873 -10.973 1.00 95.19 360 TRP A CA 1
ATOM 2876 C C . TRP A 1 360 ? -3.712 -7.609 -9.528 1.00 95.19 360 TRP A C 1
ATOM 2878 O O . TRP A 1 360 ? -4.549 -7.706 -8.631 1.00 95.19 360 TRP A O 1
ATOM 2888 N N . ASP A 1 361 ? -2.456 -7.215 -9.296 1.00 96.00 361 ASP A N 1
ATOM 2889 C CA . ASP A 1 361 ? -1.969 -6.879 -7.956 1.00 96.00 361 ASP A CA 1
ATOM 2890 C C . ASP A 1 361 ? -2.791 -5.732 -7.351 1.00 96.00 361 ASP A C 1
ATOM 2892 O O . ASP A 1 361 ? -3.340 -5.872 -6.258 1.00 96.00 361 ASP A O 1
ATOM 2896 N N . GLN A 1 362 ? -2.998 -4.645 -8.105 1.00 96.06 362 GLN A N 1
ATOM 2897 C CA . GLN A 1 362 ? -3.854 -3.538 -7.680 1.00 96.06 362 GLN A CA 1
ATOM 2898 C C . GLN A 1 362 ? -5.297 -3.985 -7.402 1.00 96.06 362 GLN A C 1
ATOM 2900 O O . GLN A 1 362 ? -5.875 -3.618 -6.373 1.00 96.06 362 GLN A O 1
ATOM 2905 N N . PHE A 1 363 ? -5.880 -4.784 -8.296 1.00 96.31 363 PHE A N 1
ATOM 2906 C CA . PHE A 1 363 ? -7.248 -5.276 -8.159 1.00 96.31 363 PHE A CA 1
ATOM 2907 C C . PHE A 1 363 ? -7.433 -6.079 -6.865 1.00 96.31 363 PHE A C 1
ATOM 2909 O O . PHE A 1 363 ? -8.366 -5.821 -6.100 1.00 96.31 363 PHE A O 1
ATOM 2916 N N . PHE A 1 364 ? -6.520 -7.008 -6.569 1.00 97.56 364 PHE A N 1
ATOM 2917 C CA . PHE A 1 364 ? -6.582 -7.817 -5.351 1.00 97.56 364 PHE A CA 1
ATOM 2918 C C . PHE A 1 364 ? -6.276 -7.010 -4.084 1.00 97.56 364 PHE A C 1
ATOM 2920 O O . PHE A 1 364 ? -6.936 -7.212 -3.059 1.00 97.56 364 PHE A O 1
ATOM 2927 N N . VAL A 1 365 ? -5.346 -6.052 -4.149 1.00 98.38 365 VAL A N 1
ATOM 2928 C CA . VAL A 1 365 ? -5.061 -5.124 -3.044 1.00 98.38 365 VAL A CA 1
ATOM 2929 C C . VAL A 1 365 ? -6.323 -4.372 -2.638 1.00 98.38 365 VAL A C 1
ATOM 2931 O O . VAL A 1 365 ? -6.768 -4.484 -1.497 1.00 98.38 365 VAL A O 1
ATOM 2934 N N . PHE A 1 366 ? -6.957 -3.650 -3.559 1.00 98.00 366 PHE A N 1
ATOM 2935 C CA . PHE A 1 366 ? -8.109 -2.831 -3.189 1.00 98.00 366 PHE A CA 1
ATOM 2936 C C . PHE A 1 366 ? -9.384 -3.645 -2.986 1.00 98.00 366 PHE A C 1
ATOM 2938 O O . PHE A 1 366 ? -10.165 -3.330 -2.088 1.00 98.00 366 PHE A O 1
ATOM 2945 N N . GLY A 1 367 ? -9.577 -4.727 -3.744 1.00 97.62 367 GLY A N 1
ATOM 2946 C CA . GLY A 1 367 ? -10.685 -5.653 -3.527 1.00 97.62 367 GLY A CA 1
ATOM 2947 C C . GLY A 1 367 ? -10.668 -6.243 -2.115 1.00 97.62 367 GLY A C 1
ATOM 2948 O O . GLY A 1 367 ? -11.701 -6.277 -1.445 1.00 97.62 367 GLY A O 1
ATOM 2949 N N . SER A 1 368 ? -9.489 -6.635 -1.618 1.00 98.38 368 SER A N 1
ATOM 2950 C CA . SER A 1 368 ? -9.346 -7.156 -0.255 1.00 98.38 368 SER A CA 1
ATOM 2951 C C . SER A 1 368 ? -9.556 -6.086 0.821 1.00 98.38 368 SER A C 1
ATOM 2953 O O . SER A 1 368 ? -10.248 -6.357 1.802 1.00 98.38 368 SER A O 1
ATOM 2955 N N . VAL A 1 369 ? -9.062 -4.856 0.625 1.00 98.31 369 VAL A N 1
ATOM 2956 C CA . VAL A 1 369 ? -9.317 -3.728 1.544 1.00 98.31 369 VAL A CA 1
ATOM 2957 C C . VAL A 1 369 ? -10.811 -3.416 1.639 1.00 98.31 369 VAL A C 1
ATOM 2959 O O . VAL A 1 369 ? -11.344 -3.307 2.742 1.00 98.31 369 VAL A O 1
ATOM 2962 N N . LEU A 1 370 ? -11.511 -3.317 0.507 1.00 97.75 370 LEU A N 1
ATOM 2963 C CA . LEU A 1 370 ? -12.947 -3.028 0.480 1.00 97.75 370 LEU A CA 1
ATOM 2964 C C . LEU A 1 370 ? -13.773 -4.149 1.123 1.00 97.75 370 LEU A C 1
ATOM 2966 O O . LEU A 1 370 ? -14.713 -3.870 1.867 1.00 97.75 370 LEU A O 1
ATOM 2970 N N . LEU A 1 371 ? -13.404 -5.411 0.894 1.00 97.06 371 LEU A N 1
ATOM 2971 C CA . LEU A 1 371 ? -14.044 -6.556 1.540 1.00 97.06 371 LEU A CA 1
ATOM 2972 C C . LEU A 1 371 ? -13.816 -6.555 3.060 1.00 97.06 371 LEU A C 1
ATOM 2974 O O . LEU A 1 371 ? -14.754 -6.754 3.831 1.00 97.06 371 LEU A O 1
ATOM 2978 N N . TRP A 1 372 ? -12.589 -6.281 3.507 1.00 97.44 372 TRP A N 1
ATOM 2979 C CA . TRP A 1 372 ? -12.267 -6.137 4.928 1.00 97.44 372 TRP A CA 1
ATOM 2980 C C . TRP A 1 372 ? -13.053 -4.996 5.594 1.00 97.44 372 TRP A C 1
ATOM 2982 O O . TRP A 1 372 ? -13.575 -5.158 6.703 1.00 97.44 372 TRP A O 1
ATOM 2992 N N . LEU A 1 373 ? -13.202 -3.860 4.906 1.00 96.25 373 LEU A N 1
ATOM 2993 C CA . LEU A 1 373 ? -14.034 -2.745 5.358 1.00 96.25 373 LEU A CA 1
ATOM 2994 C C . LEU A 1 373 ? -15.508 -3.136 5.446 1.00 96.25 373 LEU A C 1
ATOM 2996 O O . LEU A 1 373 ? -16.160 -2.808 6.434 1.00 96.25 373 LEU A O 1
ATOM 3000 N N . ALA A 1 374 ? -16.025 -3.873 4.461 1.00 94.88 374 ALA A N 1
ATOM 3001 C CA . ALA A 1 374 ? -17.399 -4.363 4.474 1.00 94.88 374 ALA A CA 1
ATOM 3002 C C . ALA A 1 374 ? -17.665 -5.294 5.667 1.00 94.88 374 ALA A C 1
ATOM 3004 O O . ALA A 1 374 ? -18.696 -5.155 6.325 1.00 94.88 374 ALA A O 1
ATOM 3005 N N . HIS A 1 375 ? -16.729 -6.1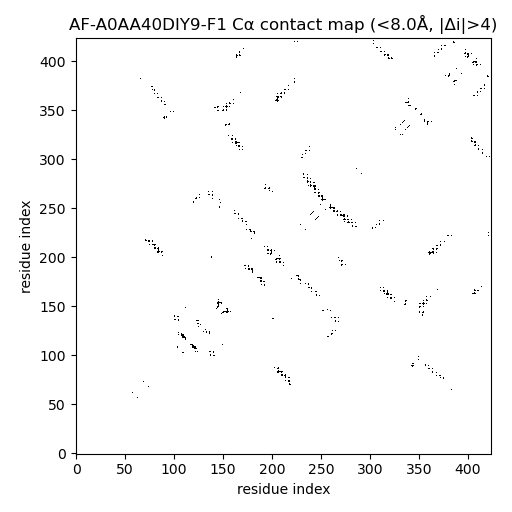92 5.992 1.00 93.88 375 HIS A N 1
ATOM 3006 C CA . HIS A 1 375 ? -16.815 -7.024 7.194 1.00 93.88 375 HIS A CA 1
ATOM 3007 C C . HIS A 1 375 ? -16.804 -6.183 8.475 1.00 93.88 375 HIS A C 1
ATOM 3009 O O . HIS A 1 375 ? -17.665 -6.357 9.334 1.00 93.88 375 HIS A O 1
ATOM 3015 N N . SER A 1 376 ? -15.878 -5.228 8.576 1.00 92.75 376 SER A N 1
ATOM 3016 C CA . SER A 1 376 ? -15.743 -4.366 9.757 1.00 92.75 376 SER A CA 1
ATOM 3017 C C . SER A 1 376 ? -16.988 -3.502 9.991 1.00 92.75 376 SER A C 1
ATOM 3019 O O . SER A 1 376 ? -17.480 -3.394 11.110 1.00 92.75 376 SER A O 1
ATOM 3021 N N . LEU A 1 377 ? -17.534 -2.912 8.927 1.00 92.75 377 LEU A N 1
ATOM 3022 C CA . LEU A 1 377 ? -18.766 -2.126 8.979 1.00 92.75 377 LEU A CA 1
ATOM 3023 C C . LEU A 1 377 ? -19.998 -2.998 9.253 1.00 92.75 377 LEU A C 1
ATOM 3025 O O . LEU A 1 377 ? -20.935 -2.543 9.904 1.00 92.75 377 LEU A O 1
ATOM 3029 N N . GLY A 1 378 ? -19.996 -4.246 8.776 1.00 91.94 378 GLY A N 1
ATOM 3030 C CA . GLY A 1 378 ? -21.011 -5.244 9.105 1.00 91.94 378 GLY A CA 1
ATOM 3031 C C . GLY A 1 378 ? -21.063 -5.527 10.604 1.00 91.94 378 GLY A C 1
ATOM 3032 O O . GLY A 1 378 ? -22.139 -5.438 11.188 1.00 91.94 378 GLY A O 1
ATOM 3033 N N . ASP A 1 379 ? -19.907 -5.756 11.235 1.00 90.75 379 ASP A N 1
ATOM 3034 C CA . ASP A 1 379 ? -19.833 -5.923 12.690 1.00 90.75 379 ASP A CA 1
ATOM 3035 C C . ASP A 1 379 ? -20.357 -4.662 13.396 1.00 90.75 379 ASP A C 1
ATOM 3037 O O . ASP A 1 379 ? -21.229 -4.745 14.255 1.00 90.75 379 ASP A O 1
ATOM 3041 N N . MET A 1 380 ? -19.912 -3.467 12.990 1.00 90.00 380 MET A N 1
ATOM 3042 C CA . MET A 1 380 ? -20.398 -2.208 13.575 1.00 90.00 380 MET A CA 1
ATOM 3043 C C . MET A 1 380 ? -21.921 -2.037 13.458 1.00 90.00 380 MET A C 1
ATOM 3045 O O . MET A 1 380 ? -22.549 -1.505 14.375 1.00 90.00 380 MET A O 1
ATOM 3049 N N . GLN A 1 381 ? -22.523 -2.491 12.354 1.00 90.81 381 GLN A N 1
ATOM 3050 C CA . GLN A 1 381 ? -23.973 -2.479 12.162 1.00 90.81 381 GLN A CA 1
ATOM 3051 C C . GLN A 1 381 ? -24.673 -3.446 13.129 1.00 90.81 381 GLN A C 1
ATOM 3053 O O . GLN A 1 381 ? -25.697 -3.092 13.710 1.00 90.81 381 GLN A O 1
ATOM 3058 N N . GLU A 1 382 ? -24.116 -4.641 13.344 1.00 88.56 382 GLU A N 1
ATOM 3059 C CA . GLU A 1 382 ? -24.633 -5.624 14.309 1.00 88.56 382 GLU A CA 1
ATOM 3060 C C . GLU A 1 382 ? -24.534 -5.126 15.762 1.00 88.56 382 GLU A C 1
ATOM 3062 O O . GLU A 1 382 ? -25.405 -5.424 16.580 1.00 88.56 382 GLU A O 1
ATOM 3067 N N . TYR A 1 383 ? -23.529 -4.302 16.073 1.00 86.12 383 TYR A N 1
ATOM 3068 C CA . TYR A 1 383 ? -23.400 -3.605 17.359 1.00 86.12 383 TYR A CA 1
ATOM 3069 C C . TYR A 1 383 ? -24.244 -2.322 17.465 1.00 86.12 383 TYR A C 1
ATOM 3071 O O . TYR A 1 383 ? -24.160 -1.625 18.476 1.00 86.12 383 TYR A O 1
ATOM 3079 N N . GLY A 1 384 ? -25.039 -1.986 16.443 1.00 87.62 384 GLY A N 1
ATOM 3080 C CA . GLY A 1 384 ? -25.889 -0.793 16.436 1.00 87.62 384 GLY A CA 1
ATOM 3081 C C . GLY A 1 384 ? -25.119 0.530 16.387 1.00 87.62 384 GLY A C 1
ATOM 3082 O O . GLY A 1 384 ? -25.681 1.575 16.698 1.00 87.62 384 GLY A O 1
ATOM 3083 N N . MET A 1 385 ? -23.837 0.508 16.009 1.00 86.00 385 MET A N 1
ATOM 3084 C CA . MET A 1 385 ? -22.998 1.712 15.938 1.00 86.00 385 MET A CA 1
ATOM 3085 C C . MET A 1 385 ? -23.268 2.531 14.678 1.00 86.00 385 MET A C 1
ATOM 3087 O O . MET A 1 385 ? -23.017 3.731 14.640 1.00 86.00 385 MET A O 1
ATOM 3091 N N . VAL A 1 386 ? -23.745 1.866 13.626 1.00 88.94 386 VAL A N 1
ATOM 3092 C CA . VAL A 1 386 ? -23.980 2.453 12.310 1.00 88.94 386 VAL A CA 1
ATOM 3093 C C . VAL A 1 386 ? -25.252 1.896 11.700 1.00 88.94 386 VAL A C 1
ATOM 3095 O O . VAL A 1 386 ? -25.530 0.700 11.760 1.00 88.94 386 VAL A O 1
ATOM 3098 N N . CYS A 1 387 ? -25.991 2.777 11.037 1.00 86.75 387 CYS A N 1
ATOM 3099 C CA . CYS A 1 387 ? -27.190 2.438 10.288 1.00 86.75 387 CYS A CA 1
ATOM 3100 C C . CYS A 1 387 ? -27.001 2.910 8.849 1.00 86.75 387 CYS A C 1
ATOM 3102 O O . CYS A 1 387 ? -27.370 4.029 8.503 1.00 86.75 387 CYS A O 1
ATOM 3104 N N . PHE A 1 388 ? -26.413 2.069 8.001 1.00 85.56 388 PHE A N 1
ATOM 3105 C CA . PHE A 1 388 ? -26.330 2.346 6.570 1.00 85.56 388 PHE A CA 1
ATOM 3106 C C . PHE A 1 388 ? -27.032 1.258 5.762 1.00 85.56 388 PHE A C 1
ATOM 3108 O O . PHE A 1 388 ? -27.114 0.087 6.138 1.00 85.56 388 PHE A O 1
ATOM 3115 N N . ASN A 1 389 ? -27.537 1.660 4.602 1.00 89.12 389 ASN A N 1
ATOM 3116 C CA . ASN A 1 389 ? -28.040 0.733 3.606 1.00 89.12 389 ASN A CA 1
ATOM 3117 C C . ASN A 1 389 ? -26.852 0.187 2.804 1.00 89.12 389 ASN A C 1
ATOM 3119 O O . ASN A 1 389 ? -26.137 0.951 2.154 1.00 89.12 389 ASN A O 1
ATOM 3123 N N . ARG A 1 390 ? -26.664 -1.137 2.828 1.00 88.62 390 ARG A N 1
ATOM 3124 C CA . ARG A 1 390 ? -25.560 -1.816 2.129 1.00 88.62 390 ARG A CA 1
ATOM 3125 C C . ARG A 1 390 ? -25.514 -1.481 0.635 1.00 88.62 390 ARG A C 1
ATOM 3127 O O . ARG A 1 390 ? -24.429 -1.284 0.106 1.00 88.62 390 ARG A O 1
ATOM 3134 N N . GLY A 1 391 ? -26.669 -1.328 -0.018 1.00 86.88 391 GLY A N 1
ATOM 3135 C CA . GLY A 1 391 ? -26.749 -0.950 -1.430 1.00 86.88 391 GLY A CA 1
ATOM 3136 C C . GLY A 1 391 ? -26.173 0.439 -1.712 1.00 86.88 391 GLY A C 1
ATOM 3137 O O . GLY A 1 391 ? -25.415 0.598 -2.664 1.00 86.88 391 GLY A O 1
ATOM 3138 N N . TRP A 1 392 ? -26.451 1.429 -0.857 1.00 87.38 392 TRP A N 1
ATOM 3139 C CA . TRP A 1 392 ? -25.891 2.779 -1.008 1.00 87.38 392 TRP A CA 1
ATOM 3140 C C . TRP A 1 392 ? -24.382 2.816 -0.765 1.00 87.38 392 TRP A C 1
ATOM 3142 O O . TRP A 1 392 ? -23.678 3.531 -1.474 1.00 87.38 392 TRP A O 1
ATOM 3152 N N . VAL A 1 393 ? -23.872 2.010 0.172 1.00 90.06 393 VAL A N 1
ATOM 3153 C CA . VAL A 1 393 ? -22.422 1.857 0.370 1.00 90.06 393 VAL A CA 1
ATOM 3154 C C . VAL A 1 393 ? -21.775 1.230 -0.863 1.00 90.06 393 VAL A C 1
ATOM 3156 O O . VAL A 1 393 ? -20.775 1.750 -1.346 1.00 90.06 393 VAL A O 1
ATOM 3159 N N . THR A 1 394 ? -22.363 0.169 -1.427 1.00 90.12 394 THR A N 1
ATOM 3160 C CA . THR A 1 394 ? -21.862 -0.445 -2.666 1.00 90.12 394 THR A CA 1
ATOM 3161 C C . THR A 1 394 ? -21.848 0.551 -3.822 1.00 90.12 394 THR A C 1
ATOM 3163 O O . THR A 1 394 ? -20.829 0.676 -4.495 1.00 90.12 394 THR A O 1
ATOM 3166 N N . VAL A 1 395 ? -22.935 1.301 -4.031 1.00 92.31 395 VAL A N 1
ATOM 3167 C CA . VAL A 1 395 ? -22.989 2.348 -5.064 1.00 92.31 395 VAL A CA 1
ATOM 3168 C C . VAL A 1 395 ? -21.914 3.405 -4.814 1.00 92.31 395 VAL A C 1
ATOM 3170 O O . VAL A 1 395 ? -21.164 3.718 -5.729 1.00 92.31 395 VAL A O 1
ATOM 3173 N N . GLY A 1 396 ? -21.770 3.896 -3.580 1.00 91.06 396 GLY A N 1
ATOM 3174 C CA . GLY A 1 396 ? -20.746 4.879 -3.222 1.00 91.06 396 GLY A CA 1
ATOM 3175 C C . GLY A 1 396 ? -19.318 4.389 -3.481 1.00 91.06 396 GLY A C 1
ATOM 3176 O O . GLY A 1 396 ? -18.513 5.131 -4.036 1.00 91.06 396 GLY A O 1
ATOM 3177 N N . VAL A 1 397 ? -19.014 3.130 -3.156 1.00 93.31 397 VAL A N 1
ATOM 3178 C CA . VAL A 1 397 ? -17.705 2.507 -3.421 1.00 93.31 397 VAL A CA 1
ATOM 3179 C C . VAL A 1 397 ? -17.441 2.368 -4.918 1.00 93.31 397 VAL A C 1
ATOM 3181 O O . VAL A 1 397 ? -16.339 2.682 -5.368 1.00 93.31 397 VAL A O 1
ATOM 3184 N N . LEU A 1 398 ? -18.436 1.932 -5.697 1.00 93.25 398 LEU A N 1
ATOM 3185 C CA . LEU A 1 398 ? -18.307 1.804 -7.151 1.00 93.25 398 LEU A CA 1
ATOM 3186 C C . LEU A 1 398 ? -18.121 3.175 -7.805 1.00 93.25 398 LEU A C 1
ATOM 3188 O O . LEU A 1 398 ? -17.194 3.365 -8.589 1.00 93.25 398 LEU A O 1
ATOM 3192 N N . THR A 1 399 ? -18.951 4.153 -7.440 1.00 93.00 399 THR A N 1
ATOM 3193 C CA . THR A 1 399 ? -18.852 5.526 -7.943 1.00 93.00 399 THR A CA 1
ATOM 3194 C C . THR A 1 399 ? -17.523 6.169 -7.550 1.00 93.00 399 THR A C 1
ATOM 3196 O O . THR A 1 399 ? -16.859 6.745 -8.407 1.00 93.00 399 THR A O 1
ATOM 3199 N N . GLY A 1 400 ? -17.084 6.019 -6.297 1.00 93.00 400 GLY A N 1
ATOM 3200 C CA . GLY A 1 400 ? -15.784 6.510 -5.834 1.00 93.00 400 GLY A CA 1
ATOM 3201 C C . GLY A 1 400 ? -14.615 5.879 -6.593 1.00 93.00 400 GLY A C 1
ATOM 3202 O O . GLY A 1 400 ? -13.722 6.597 -7.035 1.00 93.00 400 GLY A O 1
ATOM 3203 N N . SER A 1 401 ? -14.670 4.561 -6.821 1.00 93.50 401 SER A N 1
ATOM 3204 C CA . SER A 1 401 ? -13.640 3.821 -7.565 1.00 93.50 401 SER A CA 1
ATOM 3205 C C . SER A 1 401 ? -13.521 4.286 -9.015 1.00 93.50 401 SER A C 1
ATOM 3207 O O . SER A 1 401 ? -12.421 4.373 -9.553 1.00 93.50 401 SER A O 1
ATOM 3209 N N . VAL A 1 402 ? -14.649 4.606 -9.655 1.00 91.31 402 VAL A N 1
ATOM 3210 C CA . VAL A 1 402 ? -14.661 5.124 -11.029 1.00 91.31 402 VAL A CA 1
ATOM 3211 C C . VAL A 1 402 ? -14.110 6.551 -11.076 1.00 91.31 402 VAL A C 1
ATOM 3213 O O . VAL A 1 402 ? -13.230 6.825 -11.894 1.00 91.31 402 VAL A O 1
ATOM 3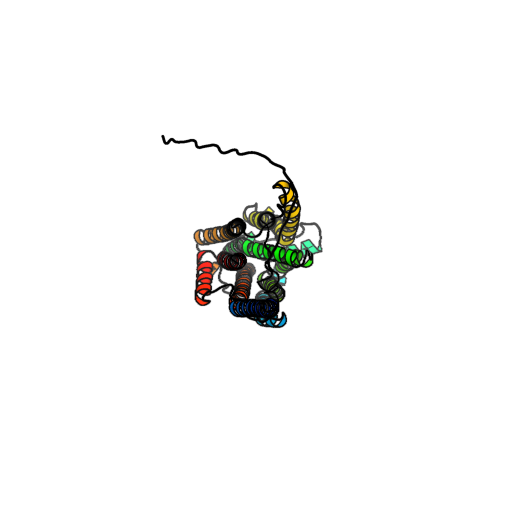216 N N . ILE A 1 403 ? -14.598 7.432 -10.193 1.00 91.62 403 ILE A N 1
ATOM 3217 C CA . ILE A 1 403 ? -14.299 8.872 -10.221 1.00 91.62 403 ILE A CA 1
ATOM 3218 C C . ILE A 1 403 ? -12.863 9.181 -9.812 1.00 91.62 403 ILE A C 1
ATOM 3220 O O . ILE A 1 403 ? -12.243 10.001 -10.466 1.00 91.62 403 ILE A O 1
ATOM 3224 N N . GLY A 1 404 ? -12.355 8.579 -8.736 1.00 92.25 404 GLY A N 1
ATOM 3225 C CA . GLY A 1 404 ? -11.037 8.929 -8.188 1.00 92.25 404 GLY A CA 1
ATOM 3226 C C . GLY A 1 404 ? -10.141 7.734 -7.896 1.00 92.25 404 GLY A C 1
ATOM 3227 O O . GLY A 1 404 ? -9.129 7.880 -7.216 1.00 92.25 404 GLY A O 1
ATOM 3228 N N . GLY A 1 405 ? -10.519 6.553 -8.383 1.00 95.31 405 GLY A N 1
ATOM 3229 C CA . GLY A 1 405 ? -9.769 5.322 -8.185 1.00 95.31 405 GLY A CA 1
ATOM 3230 C C . GLY A 1 405 ? -10.160 4.560 -6.918 1.00 95.31 405 GLY A C 1
ATOM 3231 O O . GLY A 1 405 ? -10.791 5.100 -5.997 1.00 95.31 405 GLY A O 1
ATOM 3232 N N . PRO A 1 406 ? -9.823 3.262 -6.861 1.00 96.62 406 PRO A N 1
ATOM 3233 C CA . PRO A 1 406 ? -10.130 2.422 -5.712 1.00 96.62 406 PRO A CA 1
ATOM 3234 C C . PRO A 1 406 ? -9.440 2.890 -4.418 1.00 96.62 406 PRO A C 1
ATOM 3236 O O . PRO A 1 406 ? -9.973 2.645 -3.333 1.00 96.62 406 PRO A O 1
ATOM 3239 N N . GLY A 1 407 ? -8.316 3.612 -4.507 1.00 97.06 407 GLY A N 1
ATOM 3240 C CA . GLY A 1 407 ? -7.665 4.234 -3.355 1.00 97.06 407 GLY A CA 1
ATOM 3241 C C . GLY A 1 407 ? -8.546 5.274 -2.669 1.00 97.06 407 GLY A C 1
ATOM 3242 O O . GLY A 1 407 ? -8.700 5.239 -1.447 1.00 97.06 407 GLY A O 1
ATOM 3243 N N . LEU A 1 408 ? -9.202 6.147 -3.440 1.00 97.00 408 LEU A N 1
ATOM 3244 C CA . LEU A 1 408 ? -10.138 7.131 -2.892 1.00 97.00 408 LEU A CA 1
ATOM 3245 C C . LEU A 1 408 ? -11.351 6.447 -2.249 1.00 97.00 408 LEU A C 1
ATOM 3247 O O . LEU A 1 408 ? -11.739 6.800 -1.135 1.00 97.00 408 LEU A O 1
ATOM 3251 N N . ALA A 1 409 ? -11.932 5.448 -2.920 1.00 97.38 409 ALA A N 1
ATOM 3252 C CA . ALA A 1 409 ? -13.070 4.703 -2.381 1.00 97.38 409 ALA A CA 1
ATOM 3253 C C . ALA A 1 409 ? -12.727 4.013 -1.049 1.00 97.38 409 ALA A C 1
ATOM 3255 O O . ALA A 1 409 ? -13.491 4.116 -0.087 1.00 97.38 409 ALA A O 1
ATOM 3256 N N . ALA A 1 410 ? -11.563 3.360 -0.975 1.00 98.00 410 ALA A N 1
ATOM 3257 C CA . ALA A 1 410 ? -11.074 2.729 0.244 1.00 98.00 410 ALA A CA 1
ATOM 3258 C C . ALA A 1 410 ? -10.829 3.753 1.364 1.00 98.00 410 ALA A C 1
ATOM 3260 O O . ALA A 1 410 ? -11.259 3.523 2.494 1.00 98.00 410 ALA A O 1
ATOM 3261 N N . ALA A 1 411 ? -10.202 4.894 1.055 1.00 97.69 411 ALA A N 1
ATOM 3262 C CA . ALA A 1 411 ? -9.951 5.964 2.020 1.00 97.69 411 ALA A CA 1
ATOM 3263 C C . ALA A 1 411 ? -11.248 6.520 2.620 1.00 97.69 411 ALA A C 1
ATOM 3265 O O . ALA A 1 411 ? -11.360 6.636 3.838 1.00 97.69 411 ALA A O 1
ATOM 3266 N N . LEU A 1 412 ? -12.236 6.837 1.778 1.00 96.06 412 LEU A N 1
ATOM 3267 C CA . LEU A 1 412 ? -13.515 7.397 2.220 1.00 96.06 412 LEU A CA 1
ATOM 3268 C C . LEU A 1 412 ? -14.316 6.396 3.054 1.00 96.06 412 LEU A C 1
ATOM 3270 O O . LEU A 1 412 ? -14.872 6.763 4.088 1.00 96.06 412 LEU A O 1
ATOM 3274 N N . LEU A 1 413 ? -14.355 5.129 2.632 1.00 96.44 413 LEU A N 1
ATOM 3275 C CA . LEU A 1 413 ? -15.062 4.087 3.371 1.00 96.44 413 LEU A CA 1
ATOM 3276 C C . LEU A 1 413 ? -14.385 3.790 4.717 1.00 96.44 413 LEU A C 1
ATOM 3278 O O . LEU A 1 413 ? -15.071 3.616 5.725 1.00 96.44 413 LEU A O 1
ATOM 3282 N N . TRP A 1 414 ? -13.050 3.771 4.753 1.00 96.62 414 TRP A N 1
ATOM 3283 C CA . TRP A 1 414 ? -12.296 3.619 5.996 1.00 96.62 414 TRP A CA 1
ATOM 3284 C C . TRP A 1 414 ? -12.464 4.830 6.921 1.00 96.62 414 TRP A C 1
ATOM 3286 O O . TRP A 1 414 ? -12.703 4.649 8.110 1.00 96.62 414 TRP A O 1
ATOM 3296 N N . LEU A 1 415 ? -12.434 6.055 6.390 1.00 95.06 415 LEU A N 1
ATOM 3297 C CA . LEU A 1 415 ? -12.680 7.267 7.173 1.00 95.06 415 LEU A CA 1
ATOM 3298 C C . LEU A 1 415 ? -14.087 7.264 7.778 1.00 95.06 415 LEU A C 1
ATOM 3300 O O . LEU A 1 415 ? -14.234 7.528 8.965 1.00 95.06 415 LEU A O 1
ATOM 3304 N N . ALA A 1 416 ? -15.111 6.896 7.002 1.00 92.62 416 ALA A N 1
ATOM 3305 C CA . ALA A 1 416 ? -16.476 6.763 7.510 1.00 92.62 416 ALA A CA 1
ATOM 3306 C C . ALA A 1 416 ? -16.571 5.724 8.642 1.00 92.62 416 ALA A C 1
ATOM 3308 O O . ALA A 1 416 ? -17.281 5.946 9.625 1.00 92.62 416 ALA A O 1
ATOM 3309 N N . LYS A 1 417 ? -15.826 4.612 8.532 1.00 92.12 417 LYS A N 1
ATOM 3310 C CA . LYS A 1 417 ? -15.697 3.613 9.603 1.00 92.12 417 LYS A CA 1
ATOM 3311 C C . LYS A 1 417 ? -15.102 4.239 10.867 1.00 92.12 417 LYS A C 1
ATOM 3313 O O . LYS A 1 417 ? -15.679 4.103 11.939 1.00 92.12 417 LYS A O 1
ATOM 3318 N N . GLU A 1 418 ? -13.968 4.925 10.755 1.00 91.44 418 GLU A N 1
ATOM 3319 C CA . GLU A 1 418 ? -13.291 5.530 11.910 1.00 91.44 418 GLU A CA 1
ATOM 3320 C C . GLU A 1 418 ? -14.105 6.668 12.540 1.00 91.44 418 GLU A C 1
ATOM 3322 O O . GLU A 1 418 ? -14.164 6.778 13.761 1.00 91.44 418 GLU A O 1
ATOM 3327 N N . GLU A 1 419 ? -14.801 7.478 11.744 1.00 88.94 419 GLU A N 1
ATOM 3328 C CA . GLU A 1 419 ? -15.684 8.528 12.260 1.00 88.94 419 GLU A CA 1
ATOM 3329 C C . GLU A 1 419 ? -16.871 7.962 13.034 1.00 88.94 419 GLU A C 1
ATOM 3331 O O . GLU A 1 419 ? -17.227 8.494 14.083 1.00 88.94 419 GLU A O 1
ATOM 3336 N N . ALA A 1 420 ? -17.455 6.859 12.567 1.00 88.06 420 ALA A N 1
ATOM 3337 C CA . ALA A 1 420 ? -18.510 6.180 13.306 1.00 88.06 420 ALA A CA 1
ATOM 3338 C C . ALA A 1 420 ? -18.012 5.569 14.627 1.00 88.06 420 ALA A C 1
ATOM 3340 O O . ALA A 1 420 ? -18.775 5.498 15.587 1.00 88.06 420 ALA A O 1
ATOM 3341 N N . LEU A 1 421 ? -16.740 5.160 14.701 1.00 85.25 421 LEU A N 1
ATOM 3342 C CA . LEU A 1 421 ? -16.113 4.739 15.959 1.00 85.25 421 LEU A CA 1
ATOM 3343 C C . LEU A 1 421 ? -15.839 5.929 16.897 1.00 85.25 421 LEU A C 1
ATOM 3345 O O . LEU A 1 421 ? -15.879 5.766 18.112 1.00 85.25 421 LEU A O 1
ATOM 3349 N N . LEU A 1 422 ? -15.560 7.114 16.344 1.00 80.00 422 LEU A N 1
ATOM 3350 C CA . LEU A 1 422 ? -15.252 8.338 17.095 1.00 80.00 422 LEU A CA 1
ATOM 3351 C C . LEU A 1 422 ? -16.481 9.128 17.561 1.00 80.00 422 LEU A C 1
ATOM 3353 O O . LEU A 1 422 ? -16.357 9.914 18.497 1.00 80.00 422 LEU A O 1
ATOM 3357 N N . GLY A 1 423 ? -17.613 8.987 16.868 1.00 71.50 423 GLY A N 1
ATOM 3358 C CA . GLY A 1 423 ? -18.859 9.714 17.129 1.00 71.50 423 GLY A CA 1
ATOM 3359 C C . GLY A 1 423 ? -19.720 9.141 18.260 1.00 71.50 423 GLY A C 1
ATOM 3360 O O . GLY A 1 423 ? -20.819 9.648 18.479 1.00 71.50 423 GLY A O 1
ATOM 3361 N N . GLN A 1 424 ? -19.239 8.096 18.939 1.00 55.09 424 GLN A N 1
ATOM 3362 C CA . GLN A 1 424 ? -19.764 7.607 20.218 1.00 55.09 424 GLN A CA 1
ATOM 3363 C C . GLN A 1 424 ? -19.010 8.263 21.370 1.00 55.09 424 GLN A C 1
ATOM 3365 O O . GLN A 1 424 ? -19.674 8.561 22.386 1.00 55.09 424 GLN A O 1
#

Organism: NCBI:txid314023

pLDDT: mean 84.07, std 17.65, range [31.84, 98.38]

Radius of gyration: 31.46 Å; Cα contacts (8 Å, |Δi|>4): 453; chains: 1; bounding box: 73×73×110 Å

Nearest PDB structures (foldseek):
  7x2c-assembly1_F  TM=2.191E-01  e=2.800E+00  Homo sapiens
  5dhh-assembly3_A  TM=1.931E-01  e=6.396E+00  Escherichia coli
  4ea3-assembly1_A  TM=1.458E-01  e=8.901E+00  Escherichia coli

Mean predicted aligned error: 10.15 Å

Foldseek 3Di:
DDDDDDDDDDDDDDDDDDDDDDDDDDDDDPDPPVPVVVVVVVVVVVVVVVVVVVVVCVVVVVPPVQPFDALVNLLVLLVVLLVQLVVLLLLLPCVVLLVVLVVCVVVQWDDQPPDPPDTAGQDQDFPNDNVLSNQLSSLVSLCCCLLVVSDVLLVLLVQLLLLLCLLVLLVQQQLLVFVCVLVVRPPVSNCLQLVLVLVCSRRNNLNRVSVVLSCSRSPVGALLSGDADDLQLLVLLLVLCCVLRVVLVCQSHVPDPNCNSVSSSSNSNSSVSSSVSSVVSSVCVQVVVPHPPPPDDDDDPVSLVSLCVSLVVSLCRSLVSSVVSCVVDPDDPCSNQPQPDDRPDDDPDSSRSSRSSSNSSSCSNLVSLVSSLVSLVVSCVSVVLDDDDPVVLVVQQVVQCVNRRSSRSSSVSVSVSVVSSVVD

Sequence (424 aa):
MVGVSHCGLASRPGGHTGGWWSPAGGQERYQHSYSIFDLKHQQQQQQQHQQQQQQQHKEDEGITIYRVETPLSRAVRALPLLLISVFAYQVWCLQDAVPVAKDWLRIGRVVFEEHGKDDVEIVRIFFGWRWLDELLALANVFFLPAVYNLRPPAQEQLVSFLAESGVVLFIMWYESVKNWQRNQGGWFFSVVPVLFTLAGQVVGLGVALPVYLFLSYVFSGTPREFMRVGKDDMMAIILAITLGHYVPAAGMFFDSMERRQGWLFIWQLYPLWVAITFHSLSAVLPRLLGGREEDEAVGTSSTSLDLRVSVGLVAAAGCLVREWQVVSSQRGIADVFWPNMLPGELLPDFAAFCAELLKWDQFFVFGSVLLWLAHSLGDMQEYGMVCFNRGWVTVGVLTGSVIGGPGLAAALLWLAKEEALLGQ

Secondary structure (DSSP, 8-state):
-----------------------------S-TTSHHHHHHHHHHHHHHHHHHHHHHHHHHTT--------HHHHHHHHHHHHHHHHHHHHHT-HHHHHHHHHHHHHHTEE--SSS-PPPEEPP--SSS-HHHHHHHHHHHHHHHHHHTTSSHHHHHHHHHHHHHHHHHHHHHHHHHHHHHHHTTT-HHHHHHHHHHHHHHHHH-HHHHHHHHHHHHHHH---TTS--PPPHHHHHHHHHHHIIIIIHHHHHHHHS-HHHHHHHHHHHTTHHHHHHHHHHHHHHHHHHHTT------SS--THHHHHHHHHHHHHHHHHHHHHHHHHHH-SS-HHHHHS--PPTTPPPSSHHHHHHHHHHHHHHHHHHHHHHHHHHHHHHHHHTTS----HHHHHHHHHHHHHHHHHHHHHHHHHHHHHHHHH--

Solvent-accessible surface area (backbone atoms only — not comparable to full-atom values): 23762 Å² total; per-residue (Å²): 134,86,82,91,82,92,84,79,88,86,87,87,80,86,89,85,88,82,88,86,86,88,90,84,87,82,90,87,90,86,71,80,79,65,54,62,62,53,51,53,52,51,52,52,48,51,53,52,50,53,52,49,50,53,48,49,50,51,58,73,58,53,73,70,80,71,78,81,78,51,52,66,60,43,42,64,73,38,44,65,28,49,50,46,17,53,50,39,52,58,58,57,44,52,84,69,50,48,59,56,46,50,48,46,56,71,73,30,47,51,78,55,91,73,80,85,53,82,63,44,71,56,74,59,72,80,85,78,44,68,74,58,22,52,52,49,33,55,49,45,54,60,45,43,33,28,59,69,47,76,39,60,50,24,25,53,36,49,53,33,48,61,35,23,43,49,33,55,52,49,51,47,52,52,54,20,52,30,48,15,59,72,55,78,63,41,66,67,41,65,45,48,56,37,56,38,47,48,45,14,60,76,66,32,45,13,26,30,44,18,48,52,48,35,51,50,58,32,68,48,73,63,82,86,76,71,61,82,76,51,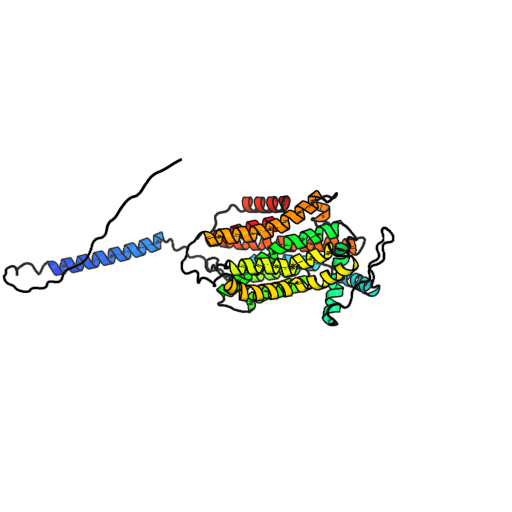70,58,52,54,52,18,47,54,51,9,44,41,63,19,42,50,49,28,52,48,34,26,70,76,47,56,84,85,49,16,60,58,23,44,62,56,34,73,43,18,42,57,39,22,50,53,41,24,58,54,33,53,69,44,45,33,70,75,74,76,48,73,71,76,78,75,71,90,85,68,75,62,63,61,51,54,51,51,50,54,52,47,52,42,25,47,53,13,21,52,52,37,50,51,45,60,72,71,45,96,64,58,69,56,74,38,60,47,62,84,76,61,81,90,65,86,60,97,43,70,55,55,44,37,32,46,49,53,23,45,30,49,49,40,38,45,52,32,50,49,50,49,48,52,52,54,51,47,52,36,37,76,70,67,64,48,89,78,60,68,67,60,53,51,50,49,40,54,51,30,28,69,75,39,31,55,34,32,22,45,45,53,54,50,48,54,52,52,48,50,64,67,75,110